Protein AF-0000000068948801 (afdb_homodimer)

Foldseek 3Di:
DPQLDDFDWDDDQWKIWGFQDLVCLVLQLVQCVQVVCCPPQQANQDHSVCSNVVSVVQVVCVVVSFKGKIFMATNVRGTFWIKMFGRQDSVQLETEIDPTDTHPVCPPHLRVLVVCLRVLCCSCVPSVHQKYKYKGFPPPVVVVVVCVQLVWDWPDWAFQPDQGPVRDGTIMTMTMDGNVCSVVSSVSSVCVNPDDD/DPQLDDFDWDDDQWKIWGFQDLVCLVLQLVQCVQVVCCPPQQANRDHSVCSNVVSVVQVVCVVVSFKGKIFMATNVRGTFWIKMFGRQDSVQLETEIDPTDTHPVCPPHLRVLVVCLRVLCCSCVPSVHQKYKYKGFPPPVVVVVVCVQLVWDWPDWAFQPDQGPVRDGTIMTMTMDGNVCSVVSSVSSVCVNPDDD

InterPro domains:
  IPR000182 GNAT domain [PF13302] (15-153)
  IPR016181 Acyl-CoA N-acyltransferase [SSF55729] (6-178)

Secondary structure (DSSP, 8-state):
---SS----EE-SSEEEEE--GGGHHHHHHHHHTTTGGG-TTS-PPPGGGHHHHHHHHHHHHHTTSEEEEEEEETTS-EEEEEEEEEEETTTTEEEEEEEEE-GGGTTSTHHHHHHHHHHHIIIIIS--SEEEEEEETT-HHHHHHHHHTTPEEEEEEEEEEE-TTSPEEEEEEEEEEGGGHHHHHHHHHHHHHS--/---SS----EE-SSEEEEE--GGGHHHHHHHHHTTTGGG-TTS-PPPGGGHHHHHHHHHHHHHTTS-EEEEEEETTS-EEEEEEEEEEETTTTEEEEEEEEE-GGGTTSTHHHHHHHHHHHIIIIIS--SEEEEEEETT-HHHHHHHHHTTPEEEEEEEEEEE-TTSPEEEEEEEEEEGGGHHHHHHHHHHHHHS--

Solvent-accessible surface area (backbone atoms only — not comparable to full-atom values): 20814 Å² total; per-residue (Å²): 129,83,69,77,76,71,88,59,72,48,80,60,84,45,28,34,38,33,57,59,55,79,85,46,36,68,47,39,26,54,15,43,56,40,74,45,55,44,71,42,83,70,56,86,51,62,47,54,92,43,34,59,61,50,49,51,52,46,52,53,35,30,74,70,59,36,27,51,46,26,33,29,20,37,65,88,64,45,51,30,32,36,36,28,42,28,76,42,34,65,92,48,26,33,37,24,50,36,86,62,50,63,15,48,90,54,58,97,47,64,33,60,57,53,48,50,48,51,53,49,45,43,38,44,75,71,54,57,21,42,20,39,34,35,66,44,39,65,82,31,56,68,56,54,51,53,47,42,71,57,62,34,44,78,34,31,42,42,65,47,57,36,63,43,96,88,67,50,65,36,35,34,34,34,29,33,42,41,50,89,49,42,68,60,32,51,53,51,47,52,48,63,69,67,47,87,126,129,82,70,76,77,69,89,58,73,49,80,61,84,46,29,35,38,33,58,57,54,80,85,47,36,67,47,39,25,54,15,42,54,40,74,45,55,45,71,42,82,68,55,84,50,61,47,52,92,44,34,61,60,49,50,50,50,46,51,53,35,31,76,71,60,36,27,51,47,28,34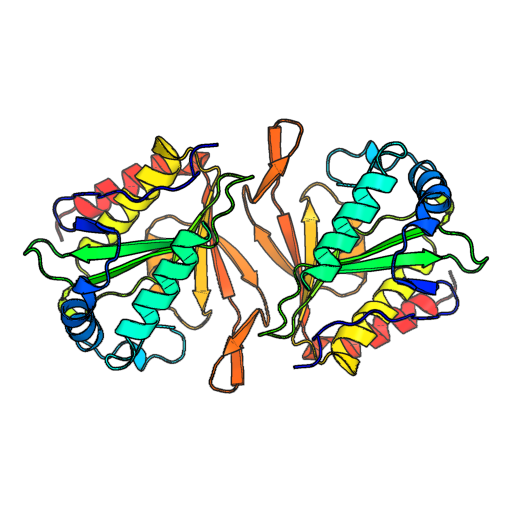,30,21,37,67,87,65,45,53,31,31,36,35,26,42,27,76,43,34,66,91,46,26,33,36,24,50,38,84,60,52,66,14,48,89,54,57,98,47,65,34,60,58,53,49,50,48,52,51,50,45,45,38,45,75,70,56,58,22,42,20,40,34,36,67,44,40,64,83,32,54,68,57,54,51,53,46,42,70,58,62,35,44,77,34,32,43,44,66,49,59,36,65,42,96,87,67,50,65,36,36,34,34,34,30,35,43,42,50,89,49,42,68,62,33,51,52,52,47,51,48,62,68,66,47,85,126

Organism: Cupriavidus necator (strain ATCC 17699 / DSM 428 / KCTC 22496 / NCIMB 10442 / H16 / Stanier 337) (NCBI:txid381666)

Structure (mmCIF, N/CA/C/O backbone):
data_AF-0000000068948801-model_v1
#
loop_
_entity.id
_entity.type
_entity.pdbx_description
1 polymer N-acetyltransferase
#
loop_
_atom_site.group_PDB
_atom_site.id
_atom_site.type_symbol
_atom_site.label_atom_id
_atom_site.label_alt_id
_atom_site.label_comp_id
_atom_site.label_asym_id
_atom_site.label_entity_id
_atom_site.label_seq_id
_atom_site.pdbx_PDB_ins_code
_atom_site.Cartn_x
_atom_site.Cartn_y
_atom_site.Cartn_z
_atom_site.occupancy
_atom_site.B_iso_or_equiv
_atom_site.auth_seq_id
_atom_site.auth_comp_id
_atom_site.auth_asym_id
_atom_site.auth_atom_id
_atom_site.pdbx_PDB_model_num
ATOM 1 N N . MET A 1 1 ? -21.438 10.164 -9.406 1 44.66 1 MET A N 1
ATOM 2 C CA . MET A 1 1 ? -21.031 9.734 -8.07 1 44.66 1 MET A CA 1
ATOM 3 C C . MET A 1 1 ? -20.109 10.758 -7.426 1 44.66 1 MET A C 1
ATOM 5 O O . MET A 1 1 ? -19.141 11.203 -8.039 1 44.66 1 MET A O 1
ATOM 9 N N . THR A 1 2 ? -20.641 11.523 -6.438 1 59.78 2 THR A N 1
ATOM 10 C CA . THR A 1 2 ? -19.906 12.633 -5.836 1 59.78 2 THR A CA 1
ATOM 11 C C . THR A 1 2 ? -18.516 12.195 -5.406 1 59.78 2 THR A C 1
ATOM 13 O O . THR A 1 2 ? -18.312 11.039 -5.027 1 59.78 2 THR A O 1
ATOM 16 N N . ALA A 1 3 ? -17.484 12.891 -5.691 1 85.56 3 ALA A N 1
ATOM 17 C CA . ALA A 1 3 ? -16.094 12.617 -5.371 1 85.56 3 ALA A CA 1
ATOM 18 C C . ALA A 1 3 ? -15.922 12.281 -3.895 1 85.56 3 ALA A C 1
ATOM 20 O O . ALA A 1 3 ? -16.5 12.938 -3.031 1 85.56 3 ALA A O 1
ATOM 21 N N . PHE A 1 4 ? -15.469 11.188 -3.447 1 94.31 4 PHE A N 1
ATOM 22 C CA . PHE A 1 4 ? -15.203 10.719 -2.092 1 94.31 4 PHE A CA 1
ATOM 23 C C . PHE A 1 4 ? -14.547 11.812 -1.257 1 94.31 4 PHE A C 1
ATOM 25 O O . PHE A 1 4 ? -15.031 12.141 -0.171 1 94.31 4 PHE A O 1
ATOM 32 N N . VAL A 1 5 ? -13.523 12.438 -1.762 1 96.94 5 VAL A N 1
ATOM 33 C CA . VAL A 1 5 ? -12.812 13.539 -1.118 1 96.94 5 VAL A CA 1
ATOM 34 C C . VAL A 1 5 ? -12.914 14.797 -1.979 1 96.94 5 VAL A C 1
ATOM 36 O O . VAL A 1 5 ? -12.617 14.758 -3.176 1 96.94 5 VAL A O 1
ATOM 39 N N . LYS A 1 6 ? -13.383 15.945 -1.39 1 96.19 6 LYS A N 1
ATOM 40 C CA . LYS A 1 6 ? -13.523 17.234 -2.064 1 96.19 6 LYS A CA 1
ATOM 41 C C . LYS A 1 6 ? -12.758 18.328 -1.329 1 96.19 6 LYS A C 1
ATOM 43 O O . LYS A 1 6 ? -12.57 18.25 -0.112 1 96.19 6 LYS A O 1
ATOM 48 N N . PRO A 1 7 ? -12.336 19.312 -2.098 1 97.69 7 PRO A N 1
ATOM 49 C CA . PRO A 1 7 ? -11.664 20.438 -1.429 1 97.69 7 PRO A CA 1
ATOM 50 C C . PRO A 1 7 ? -12.492 21.016 -0.279 1 97.69 7 PRO A C 1
ATOM 52 O O . PRO A 1 7 ? -13.711 21.125 -0.39 1 97.69 7 PRO A O 1
ATOM 55 N N . VAL A 1 8 ? -11.867 21.328 0.754 1 98.31 8 VAL A N 1
ATOM 56 C CA . VAL A 1 8 ? -12.508 21.844 1.958 1 98.31 8 VAL A CA 1
ATOM 57 C C . VAL A 1 8 ? -11.523 22.703 2.738 1 98.31 8 VAL A C 1
ATOM 59 O O . VAL A 1 8 ? -10.312 22.484 2.676 1 98.31 8 VAL A O 1
ATOM 62 N N . THR A 1 9 ? -12.023 23.719 3.363 1 98.81 9 THR A N 1
ATOM 63 C CA . THR A 1 9 ? -11.234 24.516 4.293 1 98.81 9 THR A CA 1
ATOM 64 C C . THR A 1 9 ? -11.547 24.141 5.734 1 98.81 9 THR A C 1
ATOM 66 O O . THR A 1 9 ? -12.719 24.031 6.113 1 98.81 9 THR A O 1
ATOM 69 N N . LEU A 1 10 ? -10.555 23.812 6.531 1 98.81 10 LEU A N 1
ATOM 70 C CA . LEU A 1 10 ? -10.672 23.516 7.953 1 98.81 10 LEU A CA 1
ATOM 71 C C . LEU A 1 10 ? -10 24.609 8.797 1 98.81 10 LEU A C 1
ATOM 73 O O . LEU A 1 10 ? -8.828 24.922 8.586 1 98.81 10 LEU A O 1
ATOM 77 N N . VAL A 1 11 ? -10.703 25.188 9.734 1 98.69 11 VAL A N 1
ATOM 78 C CA . VAL A 1 11 ? -10.203 26.328 10.5 1 98.69 11 VAL A CA 1
ATOM 79 C C . VAL A 1 11 ? -10.141 25.953 11.977 1 98.69 11 VAL A C 1
ATOM 81 O O . VAL A 1 11 ? -11.141 25.547 12.562 1 98.69 11 VAL A O 1
ATOM 84 N N . GLY A 1 12 ? -8.961 26.031 12.508 1 98.19 12 GLY A N 1
ATOM 85 C CA . GLY A 1 12 ? -8.758 25.875 13.938 1 98.19 12 GLY A CA 1
ATOM 86 C C . GLY A 1 12 ? -8.227 27.125 14.609 1 98.19 12 GLY A C 1
ATOM 87 O O . GLY A 1 12 ? -8.312 28.219 14.055 1 98.19 12 GLY A O 1
ATOM 88 N N . ARG A 1 13 ? -7.746 27.016 15.867 1 96.88 13 ARG A N 1
ATOM 89 C CA . ARG A 1 13 ? -7.184 28.109 16.641 1 96.88 13 ARG A CA 1
ATOM 90 C C . ARG A 1 13 ? -5.75 28.406 16.203 1 96.88 13 ARG A C 1
ATOM 92 O O . ARG A 1 13 ? -5.352 29.578 16.109 1 96.88 13 ARG A O 1
ATOM 99 N N . HIS A 1 14 ? -4.988 27.359 15.93 1 97.56 14 HIS A N 1
ATOM 100 C CA . HIS A 1 14 ? -3.557 27.484 15.695 1 97.56 14 HIS A CA 1
ATOM 101 C C . HIS A 1 14 ? -3.223 27.297 14.219 1 97.56 14 HIS A C 1
ATOM 103 O O . HIS A 1 14 ? -2.105 27.594 13.789 1 97.56 14 HIS A O 1
ATOM 109 N N . VAL A 1 15 ? -4.242 26.828 13.438 1 98.62 15 VAL A N 1
ATOM 110 C CA . VAL A 1 15 ? -3.92 26.453 12.062 1 98.62 15 VAL A CA 1
ATOM 111 C C . VAL A 1 15 ? -5.168 26.578 11.188 1 98.62 15 VAL A C 1
ATOM 113 O O . VAL A 1 15 ? -6.281 26.328 11.648 1 98.62 15 VAL A O 1
ATOM 116 N N . THR A 1 16 ? -4.98 27 9.992 1 98.88 16 THR A N 1
ATOM 117 C CA . THR A 1 16 ? -5.973 26.891 8.93 1 98.88 16 THR A CA 1
ATOM 118 C C . THR A 1 16 ? -5.453 26.031 7.789 1 98.88 16 THR A C 1
ATOM 120 O O . THR A 1 16 ? -4.328 26.203 7.32 1 98.88 16 THR A O 1
ATOM 123 N N . LEU A 1 17 ? -6.23 25.016 7.422 1 98.88 17 LEU A N 1
ATOM 124 C CA . LEU A 1 17 ? -5.969 24.203 6.246 1 98.88 17 LEU A CA 1
ATOM 125 C C . LEU A 1 17 ? -6.855 24.625 5.078 1 98.88 17 LEU A C 1
ATOM 127 O O . LEU A 1 17 ? -8.086 24.578 5.18 1 98.88 17 LEU A O 1
ATOM 131 N N . GLU A 1 18 ? -6.289 25.062 4.035 1 98.88 18 GLU A N 1
ATOM 132 C CA . GLU A 1 18 ? -7.051 25.422 2.842 1 98.88 18 GLU A CA 1
ATOM 133 C C . GLU A 1 18 ? -6.574 24.625 1.626 1 98.88 18 GLU A C 1
ATOM 135 O O . GLU A 1 18 ? -5.418 24.203 1.567 1 98.88 18 GLU A O 1
ATOM 140 N N . PRO A 1 19 ? -7.457 24.453 0.673 1 98.75 19 PRO A N 1
ATOM 141 C CA . PRO A 1 19 ? -7.02 23.734 -0.525 1 98.75 19 PRO A CA 1
ATOM 142 C C . PRO A 1 19 ? -5.805 24.375 -1.189 1 98.75 19 PRO A C 1
ATOM 144 O O . PRO A 1 19 ? -5.738 25.594 -1.3 1 98.75 19 PRO A O 1
ATOM 147 N N . LEU A 1 20 ? -4.848 23.594 -1.552 1 98.88 20 LEU A N 1
ATOM 148 C CA . LEU A 1 20 ? -3.643 24.078 -2.215 1 98.88 20 LEU A CA 1
ATOM 149 C C . LEU A 1 20 ? -3.984 24.75 -3.539 1 98.88 20 LEU A C 1
ATOM 151 O O . LEU A 1 20 ? -4.832 24.266 -4.289 1 98.88 20 LEU A O 1
ATOM 155 N N . ARG A 1 21 ? -3.352 25.859 -3.787 1 98.69 21 ARG A N 1
ATOM 156 C CA . ARG A 1 21 ? -3.486 26.594 -5.039 1 98.69 21 ARG A CA 1
ATOM 157 C C . ARG A 1 21 ? -2.127 27.062 -5.551 1 98.69 21 ARG A C 1
ATOM 159 O O . ARG A 1 21 ? -1.166 27.156 -4.781 1 98.69 21 ARG A O 1
ATOM 166 N N . ALA A 1 22 ? -2.115 27.359 -6.84 1 98.38 22 ALA A N 1
ATOM 167 C CA . ALA A 1 22 ? -0.877 27.828 -7.453 1 98.38 22 ALA A CA 1
ATOM 168 C C . ALA A 1 22 ? -0.382 29.109 -6.781 1 98.38 22 ALA A C 1
ATOM 170 O O . ALA A 1 22 ? 0.826 29.328 -6.672 1 98.38 22 ALA A O 1
ATOM 171 N N . GLU A 1 23 ? -1.231 29.906 -6.305 1 98.31 23 GLU A N 1
ATOM 172 C CA . GLU A 1 23 ? -0.91 31.219 -5.723 1 98.31 23 GLU A CA 1
ATOM 173 C C . GLU A 1 23 ? -0.162 31.047 -4.398 1 98.31 23 GLU A C 1
ATOM 175 O O . GLU A 1 23 ? 0.409 32.031 -3.885 1 98.31 23 GLU A O 1
ATOM 180 N N . HIS A 1 24 ? -0.168 29.891 -3.846 1 98.75 24 HIS A N 1
ATOM 181 C CA . HIS A 1 24 ? 0.501 29.656 -2.572 1 98.75 24 HIS A CA 1
ATOM 182 C C . HIS A 1 24 ? 2.01 29.516 -2.758 1 98.75 24 HIS A C 1
ATOM 184 O O . HIS A 1 24 ? 2.754 29.438 -1.779 1 98.75 24 HIS A O 1
ATOM 190 N N . ALA A 1 25 ? 2.496 29.547 -3.975 1 98.44 25 ALA A N 1
ATOM 191 C CA . ALA A 1 25 ? 3.859 29.156 -4.316 1 98.44 25 ALA A CA 1
ATOM 192 C C . ALA A 1 25 ? 4.883 30 -3.564 1 98.44 25 ALA A C 1
ATOM 194 O O . ALA A 1 25 ? 5.789 29.469 -2.922 1 98.44 25 ALA A O 1
ATOM 195 N N . GLU A 1 26 ? 4.805 31.281 -3.594 1 98 26 GLU A N 1
ATOM 196 C CA . GLU A 1 26 ? 5.797 32.156 -2.971 1 98 26 GLU A CA 1
ATOM 197 C C . GLU A 1 26 ? 5.852 31.938 -1.461 1 98 26 GLU A C 1
ATOM 199 O O . GLU A 1 26 ? 6.934 31.812 -0.886 1 98 26 GLU A O 1
ATOM 204 N N . GLY A 1 27 ? 4.727 31.938 -0.819 1 98.19 27 GLY A N 1
ATOM 205 C CA . GLY A 1 27 ? 4.672 31.703 0.615 1 98.19 27 GLY A CA 1
ATOM 206 C C . GLY A 1 27 ? 5.234 30.359 1.02 1 98.19 27 GLY A C 1
ATOM 207 O O . GLY A 1 27 ? 5.934 30.25 2.027 1 98.19 27 GLY A O 1
ATOM 208 N N . LEU A 1 28 ? 4.949 29.344 0.254 1 98.25 28 LEU A N 1
ATOM 209 C CA . LEU A 1 28 ? 5.418 28 0.56 1 98.25 28 LEU A CA 1
ATOM 210 C C . LEU A 1 28 ? 6.914 27.875 0.299 1 98.25 28 LEU A C 1
ATOM 212 O O . LEU A 1 28 ? 7.613 27.141 1.003 1 98.25 28 LEU A O 1
ATOM 216 N N . ARG A 1 29 ? 7.41 28.609 -0.71 1 97.12 29 ARG A N 1
ATOM 217 C CA . ARG A 1 29 ? 8.852 28.672 -0.922 1 97.12 29 ARG A CA 1
ATOM 218 C C . ARG A 1 29 ? 9.562 29.219 0.314 1 97.12 29 ARG A C 1
ATOM 220 O O . ARG A 1 29 ? 10.57 28.656 0.752 1 97.12 29 ARG A O 1
ATOM 227 N N . ASN A 1 30 ? 9.039 30.25 0.798 1 96.44 30 ASN A N 1
ATOM 228 C CA . ASN A 1 30 ? 9.602 30.844 2 1 96.44 30 ASN A CA 1
ATOM 229 C C . ASN A 1 30 ? 9.547 29.891 3.188 1 96.44 30 ASN A C 1
ATOM 231 O O . ASN A 1 30 ? 10.508 29.766 3.945 1 96.44 30 ASN A O 1
ATOM 235 N N . ALA A 1 31 ? 8.438 29.25 3.352 1 97 31 ALA A N 1
ATOM 236 C CA . ALA A 1 31 ? 8.258 28.312 4.457 1 97 31 ALA A CA 1
ATOM 237 C C . ALA A 1 31 ? 9.266 27.172 4.375 1 97 31 ALA A C 1
ATOM 239 O O . ALA A 1 31 ? 9.867 26.797 5.383 1 97 31 ALA A O 1
ATOM 240 N N . CYS A 1 32 ? 9.406 26.594 3.174 1 95.06 32 CYS A N 1
ATOM 241 C CA . CYS A 1 32 ? 10.297 25.438 3.012 1 95.06 32 CYS A CA 1
ATOM 242 C C . CYS A 1 32 ? 11.75 25.844 3.236 1 95.06 32 CYS A C 1
ATOM 244 O O . CYS A 1 32 ? 12.562 25.031 3.68 1 95.06 32 CYS A O 1
ATOM 246 N N . ALA A 1 33 ? 12.086 27.109 2.979 1 94.62 33 ALA A N 1
ATOM 247 C CA . ALA A 1 33 ? 13.438 27.625 3.174 1 94.62 33 ALA A CA 1
ATOM 248 C C . ALA A 1 33 ? 13.758 27.781 4.656 1 94.62 33 ALA A C 1
ATOM 250 O O . ALA A 1 33 ? 14.93 27.766 5.051 1 94.62 33 ALA A O 1
ATOM 251 N N . ASP A 1 34 ? 12.773 27.984 5.402 1 95.06 34 ASP A N 1
ATOM 252 C CA . ASP A 1 34 ? 12.922 28.125 6.848 1 95.06 34 ASP A CA 1
ATOM 253 C C . ASP A 1 34 ? 13.273 26.797 7.504 1 95.06 34 ASP A C 1
ATOM 255 O O . ASP A 1 34 ? 12.383 26.031 7.879 1 95.06 34 ASP A O 1
ATOM 259 N N . GLY A 1 35 ? 14.523 26.5 7.656 1 92.75 35 GLY A N 1
ATOM 260 C CA . GLY A 1 35 ? 15 25.25 8.25 1 92.75 35 GLY A CA 1
ATOM 261 C C . GLY A 1 35 ? 15.617 24.312 7.234 1 92.75 35 GLY A C 1
ATOM 262 O O . GLY A 1 35 ? 16.188 23.281 7.602 1 92.75 35 GLY A O 1
ATOM 263 N N . GLU A 1 36 ? 15.438 24.516 5.949 1 93 36 GLU A N 1
ATOM 264 C CA . GLU A 1 36 ? 16.047 23.797 4.836 1 93 36 GLU A CA 1
ATOM 265 C C . GLU A 1 36 ? 15.672 22.312 4.875 1 93 36 GLU A C 1
ATOM 267 O O . GLU A 1 36 ? 16.547 21.453 4.766 1 93 36 GLU A O 1
ATOM 272 N N . LEU A 1 37 ? 14.477 22.094 5.082 1 87.62 37 LEU A N 1
ATOM 273 C CA . LEU A 1 37 ? 13.977 20.734 5.285 1 87.62 37 LEU A CA 1
ATOM 274 C C . LEU A 1 37 ? 14.289 19.859 4.082 1 87.62 37 LEU A C 1
ATOM 276 O O . LEU A 1 37 ? 14.398 18.641 4.211 1 87.62 37 LEU A O 1
ATOM 280 N N . TRP A 1 38 ? 14.438 20.422 2.902 1 90.62 38 TRP A N 1
ATOM 281 C CA . TRP A 1 38 ? 14.641 19.672 1.666 1 90.62 38 TRP A CA 1
ATOM 282 C C . TRP A 1 38 ? 16.016 19 1.657 1 90.62 38 TRP A C 1
ATOM 284 O O . TRP A 1 38 ? 16.281 18.141 0.823 1 90.62 38 TRP A O 1
ATOM 294 N N . LYS A 1 39 ? 16.812 19.391 2.625 1 92.31 39 LYS A N 1
ATOM 295 C CA . LYS A 1 39 ? 18.156 18.828 2.695 1 92.31 39 LYS A CA 1
ATOM 296 C C . LYS A 1 39 ? 18.156 17.484 3.445 1 92.31 39 LYS A C 1
ATOM 298 O O . LYS A 1 39 ? 19.125 16.734 3.389 1 92.31 39 LYS A O 1
ATOM 303 N N . LEU A 1 40 ? 17.062 17.203 4.164 1 90.56 40 LEU A N 1
ATOM 304 C CA . LEU A 1 40 ? 16.953 15.922 4.836 1 90.56 40 LEU A CA 1
ATOM 305 C C . LEU A 1 40 ? 16.703 14.805 3.83 1 90.56 40 LEU A C 1
ATOM 307 O O . LEU A 1 40 ? 15.602 14.703 3.266 1 90.56 40 LEU A O 1
ATOM 311 N N . TRP A 1 41 ? 17.578 13.875 3.652 1 91.38 41 TRP A N 1
ATOM 312 C CA . TRP A 1 41 ? 17.578 12.906 2.557 1 91.38 41 TRP A CA 1
ATOM 313 C C . TRP A 1 41 ? 16.438 11.898 2.719 1 91.38 41 TRP A C 1
ATOM 315 O O . TRP A 1 41 ? 16.016 11.266 1.747 1 91.38 41 TRP A O 1
ATOM 325 N N . TYR A 1 42 ? 15.969 11.719 3.986 1 93.19 42 TYR A N 1
ATOM 326 C CA . TYR A 1 42 ? 14.953 10.703 4.246 1 93.19 42 TYR A CA 1
ATOM 327 C C . TYR A 1 42 ? 13.555 11.297 4.18 1 93.19 42 TYR A C 1
ATOM 329 O O . TYR A 1 42 ? 12.578 10.648 4.562 1 93.19 42 TYR A O 1
ATOM 337 N N . THR A 1 43 ? 13.477 12.578 3.723 1 92 43 THR A N 1
ATOM 338 C CA . THR A 1 43 ? 12.203 13.242 3.469 1 92 43 THR A CA 1
ATOM 339 C C . THR A 1 43 ? 12.047 13.555 1.984 1 92 43 THR A C 1
ATOM 341 O O . THR A 1 43 ? 12.953 13.305 1.189 1 92 43 THR A O 1
ATOM 344 N N . SER A 1 44 ? 10.859 14.008 1.617 1 90.75 44 SER A N 1
ATOM 345 C CA . SER A 1 44 ? 10.594 14.359 0.227 1 90.75 44 SER A CA 1
ATOM 346 C C . SER A 1 44 ? 10.094 15.797 0.108 1 90.75 44 SER A C 1
ATOM 348 O O . SER A 1 44 ? 9.242 16.094 -0.731 1 90.75 44 SER A O 1
ATOM 350 N N . VAL A 1 45 ? 10.594 16.641 0.942 1 93.31 45 VAL A N 1
ATOM 351 C CA . VAL A 1 45 ? 10.234 18.062 0.901 1 93.31 45 VAL A CA 1
ATOM 352 C C . VAL A 1 45 ? 10.844 18.703 -0.338 1 93.31 45 VAL A C 1
ATOM 354 O O . VAL A 1 45 ? 12.039 18.531 -0.618 1 93.31 45 VAL A O 1
ATOM 357 N N . PRO A 1 46 ? 10.086 19.422 -1.101 1 94.06 46 PRO A N 1
ATOM 358 C CA . PRO A 1 46 ? 10.656 20.047 -2.293 1 94.06 46 PRO A CA 1
ATOM 359 C C . PRO A 1 46 ? 11.641 21.172 -1.958 1 94.06 46 PRO A C 1
ATOM 361 O O . PRO A 1 46 ? 11.43 21.906 -0.992 1 94.06 46 PRO A O 1
ATOM 364 N N . ALA A 1 47 ? 12.641 21.297 -2.738 1 95 47 ALA A N 1
ATOM 365 C CA . ALA A 1 47 ? 13.461 22.516 -2.672 1 95 47 ALA A CA 1
ATOM 366 C C . ALA A 1 47 ? 12.656 23.734 -3.076 1 95 47 ALA A C 1
ATOM 368 O O . ALA A 1 47 ? 11.719 23.641 -3.877 1 95 47 ALA A O 1
ATOM 369 N N . PRO A 1 48 ? 13.125 24.922 -2.572 1 96 48 PRO A N 1
ATOM 370 C CA . PRO A 1 48 ? 12.359 26.125 -2.877 1 96 48 PRO A CA 1
ATOM 371 C C . PRO A 1 48 ? 12.18 26.344 -4.379 1 96 48 PRO A C 1
ATOM 373 O O . PRO A 1 48 ? 11.086 26.719 -4.824 1 96 48 PRO A O 1
ATOM 376 N N . GLU A 1 49 ? 13.148 26.047 -5.184 1 95.88 49 GLU A N 1
ATOM 377 C CA . GLU A 1 49 ? 13.102 26.312 -6.621 1 95.88 49 GLU A CA 1
ATOM 378 C C . GLU A 1 49 ? 12.164 25.344 -7.328 1 95.88 49 GLU A C 1
ATOM 380 O O . GLU A 1 49 ? 11.789 25.562 -8.477 1 95.88 49 GLU A O 1
ATOM 385 N N . ARG A 1 50 ? 11.703 24.297 -6.691 1 96.69 50 ARG A N 1
ATOM 386 C CA . ARG A 1 50 ? 10.852 23.281 -7.297 1 96.69 50 ARG A CA 1
ATOM 387 C C . ARG A 1 50 ? 9.422 23.391 -6.766 1 96.69 50 ARG A C 1
ATOM 389 O O . ARG A 1 50 ? 8.586 22.531 -7.059 1 96.69 50 ARG A O 1
ATOM 396 N N . MET A 1 51 ? 9.133 24.375 -6.039 1 97.94 51 MET A N 1
ATOM 397 C CA . MET A 1 51 ? 7.855 24.469 -5.34 1 97.94 51 MET A CA 1
ATOM 398 C C . MET A 1 51 ? 6.699 24.547 -6.328 1 97.94 51 MET A C 1
ATOM 400 O O . MET A 1 51 ? 5.684 23.875 -6.16 1 97.94 51 MET A O 1
ATOM 404 N N . GLU A 1 52 ? 6.836 25.328 -7.398 1 98.06 52 GLU A N 1
ATOM 405 C CA . GLU A 1 52 ? 5.766 25.469 -8.383 1 98.06 52 GLU A CA 1
ATOM 406 C C . GLU A 1 52 ? 5.465 24.125 -9.055 1 98.06 52 GLU A C 1
ATOM 408 O O . GLU A 1 52 ? 4.301 23.766 -9.242 1 98.06 52 GLU A O 1
ATOM 413 N N . ALA A 1 53 ? 6.496 23.453 -9.398 1 98.12 53 ALA A N 1
ATOM 414 C CA . ALA A 1 53 ? 6.336 22.141 -10.016 1 98.12 53 ALA A CA 1
ATOM 415 C C . ALA A 1 53 ? 5.664 21.156 -9.062 1 98.12 53 ALA A C 1
ATOM 417 O O . ALA A 1 53 ? 4.832 20.359 -9.477 1 98.12 53 ALA A O 1
ATOM 418 N N . GLU A 1 54 ? 6.035 21.234 -7.844 1 98.19 54 GLU A N 1
ATOM 419 C CA . GLU A 1 54 ? 5.445 20.359 -6.832 1 98.19 54 GLU A CA 1
ATOM 420 C C . GLU A 1 54 ? 3.961 20.641 -6.648 1 98.19 54 GLU A C 1
ATOM 422 O O . GLU A 1 54 ? 3.15 19.719 -6.559 1 98.19 54 GLU A O 1
ATOM 427 N N . ILE A 1 55 ? 3.619 21.891 -6.605 1 98.75 55 ILE A N 1
ATOM 428 C CA . ILE A 1 55 ? 2.217 22.281 -6.48 1 98.75 55 ILE A CA 1
ATOM 429 C C . ILE A 1 55 ? 1.431 21.75 -7.684 1 98.75 55 ILE A C 1
ATOM 431 O O . ILE A 1 55 ? 0.357 21.172 -7.52 1 98.75 55 ILE A O 1
ATOM 435 N N . ALA A 1 56 ? 1.976 21.953 -8.828 1 98.69 56 ALA A N 1
ATOM 436 C CA . ALA A 1 56 ? 1.318 21.469 -10.039 1 98.69 56 ALA A CA 1
ATOM 437 C C . ALA A 1 56 ? 1.115 19.953 -10 1 98.69 56 ALA A C 1
ATOM 439 O O . ALA A 1 56 ? 0.06 19.453 -10.391 1 98.69 56 ALA A O 1
ATOM 440 N N . ARG A 1 57 ? 2.107 19.281 -9.562 1 98.25 57 ARG A N 1
ATOM 441 C CA . ARG A 1 57 ? 2.029 17.828 -9.453 1 98.25 57 ARG A CA 1
ATOM 442 C C . ARG A 1 57 ? 0.906 17.406 -8.508 1 98.25 57 ARG A C 1
ATOM 444 O O . ARG A 1 57 ? 0.109 16.531 -8.836 1 98.25 57 ARG A O 1
ATOM 451 N N . ARG A 1 58 ? 0.838 17.984 -7.348 1 98.56 58 ARG A N 1
ATOM 452 C CA . ARG A 1 58 ? -0.186 17.656 -6.359 1 98.56 58 ARG A CA 1
ATOM 453 C C . ARG A 1 58 ? -1.579 17.984 -6.887 1 98.56 58 ARG A C 1
ATOM 455 O O . ARG A 1 58 ? -2.523 17.219 -6.664 1 98.56 58 ARG A O 1
ATOM 462 N N . LEU A 1 59 ? -1.71 19.078 -7.586 1 98.69 59 LEU A N 1
ATOM 463 C CA . LEU A 1 59 ? -3 19.469 -8.141 1 98.69 59 LEU A CA 1
ATOM 464 C C . LEU A 1 59 ? -3.439 18.5 -9.227 1 98.69 59 LEU A C 1
ATOM 466 O O . LEU A 1 59 ? -4.633 18.219 -9.383 1 98.69 59 LEU A O 1
ATOM 470 N N . ALA A 1 60 ? -2.498 18.031 -10.023 1 98.38 60 ALA A N 1
ATOM 471 C CA . ALA A 1 60 ? -2.812 17 -11.008 1 98.38 60 ALA A CA 1
ATOM 472 C C . ALA A 1 60 ? -3.328 15.727 -10.336 1 98.38 60 ALA A C 1
ATOM 474 O O . ALA A 1 60 ? -4.273 15.102 -10.82 1 98.38 60 ALA A O 1
ATOM 475 N N . LEU A 1 61 ? -2.727 15.336 -9.242 1 97.81 61 LEU A N 1
ATOM 476 C CA . LEU A 1 61 ? -3.164 14.172 -8.484 1 97.81 61 LEU A CA 1
ATOM 477 C C . LEU A 1 61 ? -4.547 14.398 -7.879 1 97.81 61 LEU A C 1
ATOM 479 O O . LEU A 1 61 ? -5.34 13.461 -7.758 1 97.81 61 LEU A O 1
ATOM 483 N N . GLN A 1 62 ? -4.777 15.602 -7.484 1 97.94 62 GLN A N 1
ATOM 484 C CA . GLN A 1 62 ? -6.113 15.953 -7.008 1 97.94 62 GLN A CA 1
ATOM 485 C C . GLN A 1 62 ? -7.156 15.75 -8.102 1 97.94 62 GLN A C 1
ATOM 487 O O . GLN A 1 62 ? -8.234 15.203 -7.848 1 97.94 62 GLN A O 1
ATOM 492 N N . GLU A 1 63 ? -6.84 16.203 -9.289 1 97 63 GLU A N 1
ATOM 493 C CA . GLU A 1 63 ? -7.742 16.031 -10.43 1 97 63 GLU A CA 1
ATOM 494 C C . GLU A 1 63 ? -8.023 14.562 -10.703 1 97 63 GLU A C 1
ATOM 496 O O . GLU A 1 63 ? -9.133 14.203 -11.109 1 97 63 GLU A O 1
ATOM 501 N N . GLN A 1 64 ? -7.059 13.766 -10.438 1 95.5 64 GLN A N 1
ATOM 502 C CA . GLN A 1 64 ? -7.188 12.328 -10.641 1 95.5 64 GLN A CA 1
ATOM 503 C C . GLN A 1 64 ? -7.941 11.68 -9.484 1 95.5 64 GLN A C 1
ATOM 505 O O . GLN A 1 64 ? -8.273 10.492 -9.539 1 95.5 64 GLN A O 1
ATOM 510 N N . GLY A 1 65 ? -8.148 12.406 -8.398 1 96.38 65 GLY A N 1
ATOM 511 C CA . GLY A 1 65 ? -8.906 11.914 -7.258 1 96.38 65 GLY A CA 1
ATOM 512 C C . GLY A 1 65 ? -8.062 11.133 -6.27 1 96.38 65 GLY A C 1
ATOM 513 O O . GLY A 1 65 ? -8.594 10.516 -5.344 1 96.38 65 GLY A O 1
ATOM 514 N N . SER A 1 66 ? -6.77 11.164 -6.41 1 97.25 66 SER A N 1
ATOM 515 C CA . SER A 1 66 ? -5.898 10.336 -5.582 1 97.25 66 SER A CA 1
ATOM 516 C C . SER A 1 66 ? -5.277 11.148 -4.453 1 97.25 66 SER A C 1
ATOM 518 O O . SER A 1 66 ? -4.645 10.594 -3.553 1 97.25 66 SER A O 1
ATOM 520 N N . MET A 1 67 ? -5.473 12.523 -4.492 1 98.44 67 MET A N 1
ATOM 521 C CA . MET A 1 67 ? -4.883 13.398 -3.484 1 98.44 67 MET A CA 1
ATOM 522 C C . MET A 1 67 ? -5.773 14.609 -3.219 1 98.44 67 MET A C 1
ATOM 524 O O . MET A 1 67 ? -6.48 15.07 -4.113 1 98.44 67 MET A O 1
ATOM 528 N N . LEU A 1 68 ? -5.82 15.07 -2.066 1 98.69 68 LEU A N 1
ATOM 529 C CA . LEU A 1 68 ? -6.312 16.391 -1.681 1 98.69 68 LEU A CA 1
ATOM 530 C C . LEU A 1 68 ? -5.254 17.156 -0.894 1 98.69 68 LEU A C 1
ATOM 532 O O . LEU A 1 68 ? -5.102 16.953 0.312 1 98.69 68 LEU A O 1
ATOM 536 N N . PRO A 1 69 ? -4.504 17.984 -1.565 1 98.88 69 PRO A N 1
ATOM 537 C CA . PRO A 1 69 ? -3.426 18.719 -0.899 1 98.88 69 PRO A CA 1
ATOM 538 C C . PRO A 1 69 ? -3.914 20 -0.225 1 98.88 69 PRO A C 1
ATOM 540 O O . PRO A 1 69 ? -4.793 20.688 -0.757 1 98.88 69 PRO A O 1
ATOM 543 N N . PHE A 1 70 ? -3.354 20.297 0.906 1 98.94 70 PHE A N 1
ATOM 544 C CA . PHE A 1 70 ? -3.686 21.484 1.687 1 98.94 70 PHE A CA 1
ATOM 545 C C . PHE A 1 70 ? -2.469 22.391 1.839 1 98.94 70 PHE A C 1
ATOM 547 O O . PHE A 1 70 ? -1.354 21.906 2.055 1 98.94 70 PHE A O 1
ATOM 554 N N . ALA A 1 71 ? -2.686 23.656 1.704 1 98.94 71 ALA A N 1
ATOM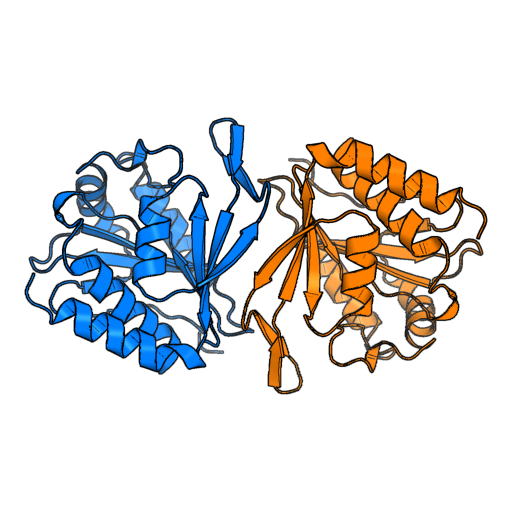 555 C CA . ALA A 1 71 ? -1.776 24.641 2.27 1 98.94 71 ALA A CA 1
ATOM 556 C C . ALA A 1 71 ? -2.084 24.891 3.744 1 98.94 71 ALA A C 1
ATOM 558 O O . ALA A 1 71 ? -3.25 24.984 4.137 1 98.94 71 ALA A O 1
ATOM 559 N N . VAL A 1 72 ? -1.073 25.016 4.5 1 98.94 72 VAL A N 1
ATOM 560 C CA . VAL A 1 72 ? -1.216 25.172 5.945 1 98.94 72 VAL A CA 1
ATOM 561 C C . VAL A 1 72 ? -0.845 26.594 6.344 1 98.94 72 VAL A C 1
ATOM 563 O O . VAL A 1 72 ? 0.26 27.062 6.055 1 98.94 72 VAL A O 1
ATOM 566 N N . ARG A 1 73 ? -1.711 27.312 6.961 1 98.81 73 ARG A N 1
ATOM 567 C CA . ARG A 1 73 ? -1.438 28.625 7.512 1 98.81 73 ARG A CA 1
ATOM 568 C C . ARG A 1 73 ? -1.382 28.594 9.031 1 98.81 73 ARG A C 1
ATOM 570 O O . ARG A 1 73 ? -2.191 27.922 9.672 1 98.81 73 ARG A O 1
ATOM 577 N N . ASP A 1 74 ? -0.424 29.344 9.57 1 98.44 74 ASP A N 1
ATOM 578 C CA . ASP A 1 74 ? -0.344 29.422 11.023 1 98.44 74 ASP A CA 1
ATOM 579 C C . ASP A 1 74 ? -1.362 30.422 11.578 1 98.44 74 ASP A C 1
ATOM 581 O O . ASP A 1 74 ? -2.199 30.938 10.836 1 98.44 74 ASP A O 1
ATOM 585 N N . ALA A 1 75 ? -1.351 30.609 12.898 1 96.69 75 ALA A N 1
ATOM 586 C CA . ALA A 1 75 ? -2.352 31.438 13.586 1 96.69 75 ALA A CA 1
ATOM 587 C C . ALA A 1 75 ? -2.314 32.875 13.086 1 96.69 75 ALA A C 1
ATOM 589 O O . ALA A 1 75 ? -3.328 33.562 13.117 1 96.69 75 ALA A O 1
ATOM 590 N N . ALA A 1 76 ? -1.166 33.344 12.586 1 97.12 76 ALA A N 1
ATOM 591 C CA . ALA A 1 76 ? -1.013 34.688 12.078 1 97.12 76 ALA A CA 1
ATOM 592 C C . ALA A 1 76 ? -1.458 34.781 10.625 1 97.12 76 ALA A C 1
ATOM 594 O O . ALA A 1 76 ? -1.463 35.875 10.039 1 97.12 76 ALA A O 1
ATOM 595 N N . GLY A 1 77 ? -1.809 33.656 10 1 97.81 77 GLY A N 1
ATOM 596 C CA . GLY A 1 77 ? -2.287 33.656 8.625 1 97.81 77 GLY A CA 1
ATOM 597 C C . GLY A 1 77 ? -1.178 33.438 7.613 1 97.81 77 GLY A C 1
ATOM 598 O O . GLY A 1 77 ? -1.425 33.438 6.402 1 97.81 77 GLY A O 1
ATOM 599 N N . GLU A 1 78 ? -0.017 33.219 8.094 1 98.12 78 GLU A N 1
ATOM 600 C CA . GLU A 1 78 ? 1.129 33.031 7.211 1 98.12 78 GLU A CA 1
ATOM 601 C C . GLU A 1 78 ? 1.246 31.562 6.777 1 98.12 78 GLU A C 1
ATOM 603 O O . GLU A 1 78 ? 1.033 30.656 7.582 1 98.12 78 GLU A O 1
ATOM 608 N N . LEU A 1 79 ? 1.607 31.406 5.508 1 98.69 79 LEU A N 1
ATOM 609 C CA . LEU A 1 79 ? 1.832 30.047 5.035 1 98.69 79 LEU A CA 1
ATOM 610 C C . LEU A 1 79 ? 2.986 29.391 5.785 1 98.69 79 LEU A C 1
ATOM 612 O O . LEU A 1 79 ? 4.078 29.953 5.875 1 98.69 79 LEU A O 1
ATOM 616 N N . ALA A 1 80 ? 2.744 28.172 6.289 1 98.56 80 ALA A N 1
ATOM 617 C CA . ALA A 1 80 ? 3.703 27.531 7.188 1 98.56 80 ALA A CA 1
ATOM 618 C C . ALA A 1 80 ? 4.102 26.141 6.68 1 98.56 80 ALA A C 1
ATOM 620 O O . ALA A 1 80 ? 4.988 25.5 7.246 1 98.56 80 ALA A O 1
ATOM 621 N N . GLY A 1 81 ? 3.436 25.609 5.668 1 98.38 81 GLY A N 1
ATOM 622 C CA . GLY A 1 81 ? 3.758 24.281 5.152 1 98.38 81 GLY A CA 1
ATOM 623 C C . GLY A 1 81 ? 2.633 23.672 4.344 1 98.38 81 GLY A C 1
ATOM 624 O O . GLY A 1 81 ? 1.753 24.375 3.852 1 98.38 81 GLY A O 1
ATOM 625 N N . MET A 1 82 ? 2.699 22.359 4.148 1 98.69 82 MET A N 1
ATOM 626 C CA . MET A 1 82 ? 1.696 21.609 3.404 1 98.69 82 MET A CA 1
ATOM 627 C C . MET A 1 82 ? 1.391 20.281 4.098 1 98.69 82 MET A C 1
ATOM 629 O O . MET A 1 82 ? 2.211 19.766 4.863 1 98.69 82 MET A O 1
ATOM 633 N N . THR A 1 83 ? 0.244 19.781 3.852 1 98.75 83 THR A N 1
ATOM 634 C CA . THR A 1 83 ? -0.174 18.422 4.18 1 98.75 83 THR A CA 1
ATOM 635 C C . THR A 1 83 ? -1.181 17.906 3.154 1 98.75 83 THR A C 1
ATOM 637 O O . THR A 1 83 ? -1.58 18.641 2.244 1 98.75 83 THR A O 1
ATOM 640 N N . THR A 1 84 ? -1.475 16.562 3.258 1 98.75 84 THR A N 1
ATOM 641 C CA . THR A 1 84 ? -2.307 16.016 2.193 1 98.75 84 THR A CA 1
ATOM 642 C C . THR A 1 84 ? -3.092 14.812 2.689 1 98.75 84 THR A C 1
ATOM 644 O O . THR A 1 84 ? -2.637 14.094 3.582 1 98.75 84 THR A O 1
ATOM 647 N N . TYR A 1 85 ? -4.312 14.68 2.232 1 98.88 85 TYR A N 1
ATOM 648 C CA . TYR A 1 85 ? -4.801 13.32 1.997 1 98.88 85 TYR A CA 1
ATOM 649 C C . TYR A 1 85 ? -4.203 12.742 0.72 1 98.88 85 TYR A C 1
ATOM 651 O O . TYR A 1 85 ? -4.262 13.367 -0.34 1 98.88 85 TYR A O 1
ATOM 659 N N . MET A 1 86 ? -3.662 11.57 0.789 1 98.62 86 MET A N 1
ATOM 660 C CA . MET A 1 86 ? -3.049 10.961 -0.391 1 98.62 86 MET A CA 1
ATOM 661 C C . MET A 1 86 ? -3.293 9.461 -0.419 1 98.62 86 MET A C 1
ATOM 663 O O . MET A 1 86 ? -3.822 8.891 0.54 1 98.62 86 MET A O 1
ATOM 667 N N . ASN A 1 87 ? -2.971 8.883 -1.607 1 97.81 87 ASN A N 1
ATOM 668 C CA . ASN A 1 87 ? -3.293 7.473 -1.795 1 97.81 87 ASN A CA 1
ATOM 669 C C . ASN A 1 87 ? -4.738 7.172 -1.407 1 97.81 87 ASN A C 1
ATOM 671 O O . ASN A 1 87 ? -5 6.234 -0.648 1 97.81 87 ASN A O 1
ATOM 675 N N . ILE A 1 88 ? -5.617 8 -1.911 1 98.31 88 ILE A N 1
ATOM 676 C CA . ILE A 1 88 ? -7.031 7.938 -1.559 1 98.31 88 ILE A CA 1
ATOM 677 C C . ILE A 1 88 ? -7.652 6.672 -2.145 1 98.31 88 ILE A C 1
ATOM 679 O O . ILE A 1 88 ? -7.523 6.406 -3.344 1 98.31 88 ILE A O 1
ATOM 683 N N . ASP A 1 89 ? -8.219 5.848 -1.344 1 97.62 89 ASP A N 1
ATOM 684 C CA . ASP A 1 89 ? -8.969 4.652 -1.723 1 97.62 89 ASP A CA 1
ATOM 685 C C . ASP A 1 89 ? -10.461 4.848 -1.486 1 97.62 89 ASP A C 1
ATOM 687 O O . ASP A 1 89 ? -10.984 4.48 -0.43 1 97.62 89 ASP A O 1
ATOM 691 N N . ALA A 1 90 ? -11.07 5.402 -2.49 1 97.25 90 ALA A N 1
ATOM 692 C CA . ALA A 1 90 ? -12.484 5.762 -2.369 1 97.25 90 ALA A CA 1
ATOM 693 C C . ALA A 1 90 ? -13.352 4.523 -2.156 1 97.25 90 ALA A C 1
ATOM 695 O O . ALA A 1 90 ? -14.312 4.555 -1.392 1 97.25 90 ALA A O 1
ATOM 696 N N . THR A 1 91 ? -12.992 3.426 -2.795 1 95.31 91 THR A N 1
ATOM 697 C CA . THR A 1 91 ? -13.758 2.189 -2.721 1 95.31 91 THR A CA 1
ATOM 698 C C . THR A 1 91 ? -13.82 1.678 -1.284 1 95.31 91 THR A C 1
ATOM 700 O O . THR A 1 91 ? -14.891 1.273 -0.811 1 95.31 91 THR A O 1
ATOM 703 N N . ASN A 1 92 ? -12.75 1.77 -0.564 1 97.25 92 ASN A N 1
ATOM 704 C CA . ASN A 1 92 ? -12.672 1.242 0.794 1 97.25 92 ASN A CA 1
ATOM 705 C C . ASN A 1 92 ? -12.766 2.357 1.833 1 97.25 92 ASN A C 1
ATOM 707 O O . ASN A 1 92 ? -12.633 2.105 3.033 1 97.25 92 ASN A O 1
ATOM 711 N N . ARG A 1 93 ? -12.867 3.639 1.322 1 97.44 93 ARG A N 1
ATOM 712 C CA . ARG A 1 93 ? -12.969 4.816 2.176 1 97.44 93 ARG A CA 1
ATOM 713 C C . ARG A 1 93 ? -11.805 4.891 3.156 1 97.44 93 ARG A C 1
ATOM 715 O O . ARG A 1 93 ? -12.008 4.93 4.371 1 97.44 93 ARG A O 1
ATOM 722 N N . ARG A 1 94 ? -10.656 4.934 2.639 1 98.19 94 ARG A N 1
ATOM 723 C CA . ARG A 1 94 ? -9.406 5.098 3.373 1 98.19 94 ARG A CA 1
ATOM 724 C C . ARG A 1 94 ? -8.578 6.234 2.789 1 98.19 94 ARG A C 1
ATOM 726 O O . ARG A 1 94 ? -8.633 6.5 1.587 1 98.19 94 ARG A O 1
ATOM 733 N N . VAL A 1 95 ? -7.832 6.855 3.611 1 98.75 95 VAL A N 1
ATOM 734 C CA . VAL A 1 95 ? -6.879 7.859 3.15 1 98.75 95 VAL A CA 1
ATOM 735 C C . VAL A 1 95 ? -5.562 7.707 3.91 1 98.75 95 VAL A C 1
ATOM 737 O O . VAL A 1 95 ? -5.516 7.062 4.961 1 98.75 95 VAL A O 1
ATOM 740 N N . GLU A 1 96 ? -4.582 8.172 3.35 1 98.88 96 GLU A N 1
ATOM 741 C CA . GLU A 1 96 ? -3.299 8.406 4.004 1 98.88 96 GLU A CA 1
ATOM 742 C C . GLU A 1 96 ? -3.07 9.891 4.254 1 98.88 96 GLU A C 1
ATOM 744 O O . GLU A 1 96 ? -3.354 10.727 3.391 1 98.88 96 GLU A O 1
ATOM 749 N N . ILE A 1 97 ? -2.742 10.234 5.398 1 98.94 97 ILE A N 1
ATOM 750 C CA . ILE A 1 97 ? -2.246 11.578 5.656 1 98.94 97 ILE A CA 1
ATOM 751 C C . ILE A 1 97 ? -0.72 11.586 5.594 1 98.94 97 ILE A C 1
ATOM 753 O O . ILE A 1 97 ? -0.059 10.836 6.312 1 98.94 97 ILE A O 1
ATOM 757 N N . GLY A 1 98 ? -0.167 12.367 4.727 1 98.44 98 GLY A N 1
ATOM 758 C CA . GLY A 1 98 ? 1.276 12.391 4.555 1 98.44 98 GLY A CA 1
ATOM 759 C C . GLY A 1 98 ? 1.759 13.547 3.701 1 98.44 98 GLY A C 1
ATOM 760 O O . GLY A 1 98 ? 1.041 14.531 3.521 1 98.44 98 GLY A O 1
ATOM 761 N N . SER A 1 99 ? 3.074 13.469 3.338 1 97.62 99 SER A N 1
ATOM 762 C CA . SER A 1 99 ? 3.729 14.547 2.613 1 97.62 99 SER A CA 1
ATOM 763 C C . SER A 1 99 ? 3.578 15.875 3.352 1 97.62 99 SER A C 1
ATOM 765 O O . SER A 1 99 ? 3.295 16.906 2.734 1 97.62 99 SER A O 1
ATOM 767 N N . THR A 1 100 ? 3.66 15.742 4.633 1 98.19 100 THR A N 1
ATOM 768 C CA . THR A 1 100 ? 3.504 16.891 5.523 1 98.19 100 THR A CA 1
ATOM 769 C C . THR A 1 100 ? 4.863 17.484 5.867 1 98.19 100 THR A C 1
ATOM 771 O O . THR A 1 100 ? 5.793 16.766 6.234 1 98.19 100 THR A O 1
ATOM 774 N N . TRP A 1 101 ? 5.008 18.719 5.723 1 97.44 101 TRP A N 1
ATOM 775 C CA . TRP A 1 101 ? 6.176 19.438 6.211 1 97.44 101 TRP A CA 1
ATOM 776 C C . TRP A 1 101 ? 5.801 20.844 6.656 1 97.44 101 TRP A C 1
ATOM 778 O O . TRP A 1 101 ? 4.852 21.438 6.137 1 97.44 101 TRP A O 1
ATOM 788 N N . TYR A 1 102 ? 6.5 21.359 7.609 1 97.5 102 TYR A N 1
ATOM 789 C CA . TYR A 1 102 ? 6.266 22.688 8.172 1 97.5 102 TYR A CA 1
ATOM 790 C C . TYR A 1 102 ? 7.562 23.484 8.25 1 97.5 102 TYR A C 1
ATOM 792 O O . TYR A 1 102 ? 8.625 22.922 8.516 1 97.5 102 TYR A O 1
ATOM 800 N N . ALA A 1 103 ? 7.383 24.781 8.156 1 97.19 103 ALA A N 1
ATOM 801 C CA . ALA A 1 103 ? 8.492 25.688 8.469 1 97.19 103 ALA A CA 1
ATOM 802 C C . ALA A 1 103 ? 9.016 25.438 9.883 1 97.19 103 ALA A C 1
ATOM 804 O O . ALA A 1 103 ? 8.242 25.109 10.789 1 97.19 103 ALA A O 1
ATOM 805 N N . ARG A 1 104 ? 10.273 25.656 10.055 1 96.25 104 ARG A N 1
ATOM 806 C CA . ARG A 1 104 ? 10.914 25.422 11.344 1 96.25 104 ARG A CA 1
ATOM 807 C C . ARG A 1 104 ? 10.25 26.234 12.445 1 96.25 104 ARG A C 1
ATOM 809 O O . ARG A 1 104 ? 10.094 25.766 13.57 1 96.25 104 ARG A O 1
ATOM 816 N N . ARG A 1 105 ? 9.812 27.406 12.164 1 95.94 105 ARG A N 1
ATOM 817 C CA . ARG A 1 105 ? 9.289 28.344 13.148 1 95.94 105 ARG A CA 1
ATOM 818 C C . ARG A 1 105 ? 8.031 27.797 13.82 1 95.94 105 ARG A C 1
ATOM 820 O O . ARG A 1 105 ? 7.672 28.234 14.914 1 95.94 105 ARG A O 1
ATOM 827 N N . VAL A 1 106 ? 7.363 26.875 13.164 1 97.31 106 VAL A N 1
ATOM 828 C CA . VAL A 1 106 ? 6.109 26.406 13.734 1 97.31 106 VAL A CA 1
ATOM 829 C C . VAL A 1 106 ? 6.277 24.969 14.234 1 97.31 106 VAL A C 1
ATOM 831 O O . VAL A 1 106 ? 5.301 24.328 14.625 1 97.31 106 VAL A O 1
ATOM 834 N N . GLN A 1 107 ? 7.477 24.438 14.133 1 94 107 GLN A N 1
ATOM 835 C CA . GLN A 1 107 ? 7.73 23.109 14.688 1 94 107 GLN A CA 1
ATOM 836 C C . GLN A 1 107 ? 7.758 23.156 16.219 1 94 107 GLN A C 1
ATOM 838 O O . GLN A 1 107 ? 8.203 24.141 16.812 1 94 107 GLN A O 1
ATOM 843 N N . ARG A 1 108 ? 7.27 22.141 16.859 1 92.44 108 ARG A N 1
ATOM 844 C CA . ARG A 1 108 ? 7.16 22.031 18.312 1 92.44 108 ARG A CA 1
ATOM 845 C C . ARG A 1 108 ? 6.184 23.062 18.875 1 92.44 108 ARG A C 1
ATOM 847 O O . ARG A 1 108 ? 6.402 23.609 19.953 1 92.44 108 ARG A O 1
ATOM 854 N N . THR A 1 109 ? 5.23 23.438 18.016 1 95.19 109 THR A N 1
ATOM 855 C CA . THR A 1 109 ? 4.055 24.219 18.391 1 95.19 109 THR A CA 1
ATOM 856 C C . THR A 1 109 ? 2.795 23.359 18.312 1 95.19 109 THR A C 1
ATOM 858 O O . THR A 1 109 ? 2.848 22.219 17.859 1 95.19 109 THR A O 1
ATOM 861 N N . PRO A 1 110 ? 1.644 23.875 18.734 1 96.81 110 PRO A N 1
ATOM 862 C CA . PRO A 1 110 ? 0.404 23.094 18.656 1 96.81 110 PRO A CA 1
ATOM 863 C C . PRO A 1 110 ? -0.097 22.922 17.219 1 96.81 110 PRO A C 1
ATOM 865 O O . PRO A 1 110 ? -1.102 22.25 16.984 1 96.81 110 PRO A O 1
ATOM 868 N N . LEU A 1 111 ? 0.528 23.531 16.266 1 97.94 111 LEU A N 1
ATOM 869 C CA . LEU A 1 111 ? 0.04 23.578 14.891 1 97.94 111 LEU A CA 1
ATOM 870 C C . LEU A 1 111 ? -0.186 22.172 14.344 1 97.94 111 LEU A C 1
ATOM 872 O O . LEU A 1 111 ? -1.274 21.859 13.852 1 97.94 111 LEU A O 1
ATOM 876 N N . ASN A 1 112 ? 0.801 21.312 14.469 1 98.06 112 ASN A N 1
ATOM 877 C CA . ASN A 1 112 ? 0.657 19.984 13.891 1 98.06 112 ASN A CA 1
ATOM 878 C C . ASN A 1 112 ? -0.435 19.188 14.594 1 98.06 112 ASN A C 1
ATOM 880 O O . ASN A 1 112 ? -1.189 18.453 13.953 1 98.06 112 ASN A O 1
ATOM 884 N N . THR A 1 113 ? -0.466 19.266 15.883 1 98.25 113 THR A N 1
ATOM 885 C CA . THR A 1 113 ? -1.481 18.562 16.641 1 98.25 113 THR A CA 1
ATOM 886 C C . THR A 1 113 ? -2.883 18.953 16.188 1 98.25 113 THR A C 1
ATOM 888 O O . THR A 1 113 ? -3.732 18.109 15.945 1 98.25 113 THR A O 1
ATOM 891 N N . GLU A 1 114 ? -3.111 20.234 16.062 1 98.69 114 GLU A N 1
ATOM 892 C CA . GLU A 1 114 ? -4.43 20.688 15.648 1 98.69 114 GLU A CA 1
ATOM 893 C C . GLU A 1 114 ? -4.699 20.344 14.188 1 98.69 114 GLU A C 1
ATOM 895 O O . GLU A 1 114 ? -5.832 20.016 13.82 1 98.69 114 GLU A O 1
ATOM 900 N N . CYS A 1 115 ? -3.658 20.453 13.344 1 98.69 115 CYS A N 1
ATOM 901 C CA . CYS A 1 115 ? -3.76 20.016 11.953 1 98.69 115 CYS A CA 1
ATOM 902 C C . CYS A 1 115 ? -4.262 18.578 11.867 1 98.69 115 CYS A C 1
ATOM 904 O O . CYS A 1 115 ? -5.234 18.297 11.164 1 98.69 115 CYS A O 1
ATOM 906 N N . LYS A 1 116 ? -3.645 17.688 12.625 1 98.88 116 LYS A N 1
ATOM 907 C CA . LYS A 1 116 ? -3.988 16.266 12.578 1 98.88 116 LYS A CA 1
ATOM 908 C C . LYS A 1 116 ? -5.352 16.016 13.211 1 98.88 116 LYS A C 1
ATOM 910 O O . LYS A 1 116 ? -6.098 15.133 12.766 1 98.88 116 LYS A O 1
ATOM 915 N N . LEU A 1 117 ? -5.676 16.766 14.242 1 98.88 117 LEU A N 1
ATOM 916 C CA . LEU A 1 117 ? -7.012 16.656 14.812 1 98.88 117 LEU A CA 1
ATOM 917 C C . LEU A 1 117 ? -8.078 16.969 13.766 1 98.88 117 LEU A C 1
ATOM 919 O O . LEU A 1 117 ? -9.039 16.203 13.617 1 98.88 117 LEU A O 1
ATOM 923 N N . MET A 1 118 ? -7.91 18 13.047 1 98.94 118 MET A N 1
ATOM 924 C CA . MET A 1 118 ? -8.891 18.422 12.047 1 98.94 118 MET A CA 1
ATOM 925 C C . MET A 1 118 ? -8.945 17.453 10.883 1 98.94 118 MET A C 1
ATOM 927 O O . MET A 1 118 ? -10.031 17.078 10.43 1 98.94 118 MET A O 1
ATOM 931 N N . LEU A 1 119 ? -7.793 17.016 10.422 1 98.94 119 LEU A N 1
ATOM 932 C CA . LEU A 1 119 ? -7.746 16.078 9.305 1 98.94 119 LEU A CA 1
ATOM 933 C C . LEU A 1 119 ? -8.375 14.742 9.688 1 98.94 119 LEU A C 1
ATOM 935 O O . LEU A 1 119 ? -9.156 14.172 8.922 1 98.94 119 LEU A O 1
ATOM 939 N N . LEU A 1 120 ? -7.984 14.258 10.828 1 98.94 120 LEU A N 1
ATOM 940 C CA . LEU A 1 120 ? -8.539 13 11.312 1 98.94 120 LEU A CA 1
ATOM 941 C C . LEU A 1 120 ? -10.039 13.117 11.547 1 98.94 120 LEU A C 1
ATOM 943 O O . LEU A 1 120 ? -10.805 12.219 11.18 1 98.94 120 LEU A O 1
ATOM 947 N N . GLY A 1 121 ? -10.453 14.219 12.164 1 98.88 121 GLY A N 1
ATOM 948 C CA . GLY A 1 121 ? -11.875 14.453 12.352 1 98.88 121 GLY A CA 1
ATOM 949 C C . GLY A 1 121 ? -12.656 14.461 11.047 1 98.88 121 GLY A C 1
ATOM 950 O O . GLY A 1 121 ? -13.727 13.867 10.945 1 98.88 121 GLY A O 1
ATOM 951 N N . HIS A 1 122 ? -12.125 15.148 10.078 1 98.94 122 HIS A N 1
ATOM 952 C CA . HIS A 1 122 ? -12.781 15.172 8.773 1 98.94 122 HIS A CA 1
ATOM 953 C C . HIS A 1 122 ? -12.844 13.781 8.156 1 98.94 122 HIS A C 1
ATOM 955 O O . HIS A 1 122 ? -13.883 13.383 7.621 1 98.94 122 HIS A O 1
ATOM 961 N N . ALA A 1 123 ? -11.773 13.008 8.227 1 98.88 123 ALA A N 1
ATOM 962 C CA . ALA A 1 123 ? -11.703 11.672 7.648 1 98.88 123 ALA A CA 1
ATOM 963 C C . ALA A 1 123 ? -12.711 10.734 8.305 1 98.88 123 ALA A C 1
ATOM 965 O O . ALA A 1 123 ? -13.469 10.047 7.613 1 98.88 123 ALA A O 1
ATOM 966 N N . PHE A 1 124 ? -12.797 10.711 9.625 1 98.88 124 PHE A N 1
ATOM 967 C CA . PHE A 1 124 ? -13.602 9.719 10.328 1 98.88 124 PHE A CA 1
ATOM 968 C C . PHE A 1 124 ? -15.047 10.188 10.469 1 98.88 124 PHE A C 1
ATOM 970 O O . PHE A 1 124 ? -15.977 9.398 10.289 1 98.88 124 PHE A O 1
ATOM 977 N N . ASP A 1 125 ? -15.25 11.453 10.711 1 98.69 125 ASP A N 1
ATOM 978 C CA . ASP A 1 125 ? -16.578 11.938 11.047 1 98.69 125 ASP A CA 1
ATOM 979 C C . ASP A 1 125 ? -17.359 12.336 9.797 1 98.69 125 ASP A C 1
ATOM 981 O O . ASP A 1 125 ? -18.578 12.266 9.766 1 98.69 125 ASP A O 1
ATOM 985 N N . HIS A 1 126 ? -16.656 12.773 8.781 1 98.44 126 HIS A N 1
ATOM 986 C CA . HIS A 1 126 ? -17.344 13.297 7.602 1 98.44 126 HIS A CA 1
ATOM 987 C C . HIS A 1 126 ? -17.188 12.344 6.418 1 98.44 126 HIS A C 1
ATOM 989 O O . HIS A 1 126 ? -18.156 12.109 5.68 1 98.44 126 HIS A O 1
ATOM 995 N N . LEU A 1 127 ? -16.062 11.797 6.246 1 98.38 127 LEU A N 1
ATOM 996 C CA . LEU A 1 127 ? -15.82 10.922 5.098 1 98.38 127 LEU A CA 1
ATOM 997 C C . LEU A 1 127 ? -16.109 9.469 5.453 1 98.38 127 LEU A C 1
ATOM 999 O O . LEU A 1 127 ? -16.094 8.602 4.574 1 98.38 127 LEU A O 1
ATOM 1003 N N . ASP A 1 128 ? -16.266 9.156 6.703 1 98.19 128 ASP A N 1
ATOM 1004 C CA . ASP A 1 128 ? -16.578 7.812 7.18 1 98.19 128 ASP A CA 1
ATOM 1005 C C . ASP A 1 128 ? -15.477 6.828 6.828 1 98.19 128 ASP A C 1
ATOM 1007 O O . ASP A 1 128 ? -15.742 5.707 6.391 1 98.19 128 ASP A O 1
ATOM 1011 N N . CYS A 1 129 ? -14.32 7.27 6.957 1 98.81 129 CYS A N 1
ATOM 1012 C CA . CYS A 1 129 ? -13.18 6.402 6.695 1 98.81 129 CYS A CA 1
ATOM 1013 C C . CYS A 1 129 ? -13.125 5.25 7.691 1 98.81 129 CYS A C 1
ATOM 1015 O O . CYS A 1 129 ? -13.398 5.438 8.875 1 98.81 129 CYS A O 1
ATOM 1017 N N . ILE A 1 130 ? -12.703 4.074 7.227 1 98.81 130 ILE A N 1
ATOM 1018 C CA . ILE A 1 130 ? -12.555 2.91 8.094 1 98.81 130 ILE A CA 1
ATOM 1019 C C . ILE A 1 130 ? -11.188 2.947 8.773 1 98.81 130 ILE A C 1
ATOM 1021 O O . ILE A 1 130 ? -10.992 2.318 9.82 1 98.81 130 ILE A O 1
ATOM 1025 N N . ALA A 1 131 ? -10.266 3.672 8.18 1 98.88 131 ALA A N 1
ATOM 1026 C CA . ALA A 1 131 ? -8.914 3.832 8.703 1 98.88 131 ALA A CA 1
ATOM 1027 C C . ALA A 1 131 ? -8.211 5.023 8.055 1 98.88 131 ALA A C 1
ATOM 1029 O O . ALA A 1 131 ? -8.547 5.414 6.934 1 98.88 131 ALA A O 1
ATOM 1030 N N . VAL A 1 132 ? -7.301 5.598 8.719 1 98.94 132 VAL A N 1
ATOM 1031 C CA . VAL A 1 132 ? -6.34 6.57 8.211 1 98.94 132 VAL A CA 1
ATOM 1032 C C . VAL A 1 132 ? -4.918 6.039 8.398 1 98.94 132 VAL A C 1
ATOM 1034 O O . VAL A 1 132 ? -4.555 5.598 9.492 1 98.94 132 VAL A O 1
ATOM 1037 N N . GLU A 1 133 ? -4.168 6.059 7.379 1 98.94 133 GLU A N 1
ATOM 1038 C CA . GLU A 1 133 ? -2.809 5.531 7.383 1 98.94 133 GLU A CA 1
ATOM 1039 C C . GLU A 1 133 ? -1.778 6.656 7.383 1 98.94 133 GLU A C 1
ATOM 1041 O O . GLU A 1 133 ? -2.061 7.762 6.918 1 98.94 133 GLU A O 1
ATOM 1046 N N . PHE A 1 134 ? -0.643 6.426 7.945 1 98.88 134 PHE A N 1
ATOM 1047 C CA . PHE A 1 134 ? 0.562 7.246 7.891 1 98.88 134 PHE A CA 1
ATOM 1048 C C . PHE A 1 134 ? 1.764 6.41 7.461 1 98.88 134 PHE A C 1
ATOM 1050 O O . PHE A 1 134 ? 1.923 5.27 7.898 1 98.88 134 PHE A O 1
ATOM 1057 N N . ARG A 1 135 ? 2.545 6.984 6.633 1 98.75 135 ARG A N 1
ATOM 1058 C CA . ARG A 1 135 ? 3.781 6.324 6.227 1 98.75 135 ARG A CA 1
ATOM 1059 C C . ARG A 1 135 ? 4.973 7.266 6.359 1 98.75 135 ARG A C 1
ATOM 1061 O O . ARG A 1 135 ? 4.852 8.469 6.102 1 98.75 135 ARG A O 1
ATOM 1068 N N . THR A 1 136 ? 6.07 6.719 6.691 1 98.62 136 THR A N 1
ATOM 1069 C CA . THR A 1 136 ? 7.301 7.5 6.754 1 98.62 136 THR A CA 1
ATOM 1070 C C . THR A 1 136 ? 8.523 6.602 6.602 1 98.62 136 THR A C 1
ATOM 1072 O O . THR A 1 136 ? 8.414 5.379 6.707 1 98.62 136 THR A O 1
ATOM 1075 N N . HIS A 1 137 ? 9.625 7.219 6.289 1 98.38 137 HIS A N 1
ATOM 1076 C CA . HIS A 1 137 ? 10.906 6.531 6.191 1 98.38 137 HIS A CA 1
ATOM 1077 C C . HIS A 1 137 ? 11.336 5.961 7.539 1 98.38 137 HIS A C 1
ATOM 1079 O O . HIS A 1 137 ? 11.164 6.605 8.578 1 98.38 137 HIS A O 1
ATOM 1085 N N . TRP A 1 138 ? 11.891 4.789 7.516 1 98.5 138 TRP A N 1
ATOM 1086 C CA . TRP A 1 138 ? 12.398 4.148 8.727 1 98.5 138 TRP A CA 1
ATOM 1087 C C . TRP A 1 138 ? 13.328 5.086 9.484 1 98.5 138 TRP A C 1
ATOM 1089 O O . TRP A 1 138 ? 13.281 5.152 10.719 1 98.5 138 TRP A O 1
ATOM 1099 N N . MET A 1 139 ? 14.125 5.855 8.805 1 97.69 139 MET A N 1
ATOM 1100 C CA . MET A 1 139 ? 15.148 6.715 9.391 1 97.69 139 MET A CA 1
ATOM 1101 C C . MET A 1 139 ? 14.547 8.031 9.867 1 97.69 139 MET A C 1
ATOM 1103 O O . MET A 1 139 ? 15.227 8.828 10.516 1 97.69 139 MET A O 1
ATOM 1107 N N . ASN A 1 140 ? 13.312 8.32 9.516 1 97.31 140 ASN A N 1
ATOM 1108 C CA . ASN A 1 140 ? 12.688 9.57 9.938 1 97.31 140 ASN A CA 1
ATOM 1109 C C . ASN A 1 140 ? 12.133 9.461 11.352 1 97.31 140 ASN A C 1
ATOM 1111 O O . ASN A 1 140 ? 10.914 9.438 11.547 1 97.31 140 ASN A O 1
ATOM 1115 N N . GLN A 1 141 ? 13.023 9.508 12.289 1 97.44 141 GLN A N 1
ATOM 1116 C CA . GLN A 1 141 ? 12.672 9.289 13.688 1 97.44 141 GLN A CA 1
ATOM 1117 C C . GLN A 1 141 ? 11.719 10.375 14.188 1 97.44 141 GLN A C 1
ATOM 1119 O O . GLN A 1 141 ? 10.812 10.102 14.977 1 97.44 141 GLN A O 1
ATOM 1124 N N . GLN A 1 142 ? 11.953 11.531 13.75 1 95.12 142 GLN A N 1
ATOM 1125 C CA . GLN A 1 142 ? 11.086 12.633 14.141 1 95.12 142 GLN A CA 1
ATOM 1126 C C . GLN A 1 142 ? 9.641 12.391 13.711 1 95.12 142 GLN A C 1
ATOM 1128 O O . GLN A 1 142 ? 8.719 12.547 14.508 1 95.12 142 GLN A O 1
ATOM 1133 N N . SER A 1 143 ? 9.469 12.008 12.492 1 96.94 143 SER A N 1
ATOM 1134 C CA . SER A 1 143 ? 8.133 11.719 11.977 1 96.94 143 SER A CA 1
ATOM 1135 C C . SER A 1 143 ? 7.52 10.516 12.68 1 96.94 143 SER A C 1
ATOM 1137 O O . SER A 1 143 ? 6.344 10.539 13.055 1 96.94 143 SER A O 1
ATOM 1139 N N . ARG A 1 144 ? 8.273 9.461 12.828 1 98.5 144 ARG A N 1
ATOM 1140 C CA . ARG A 1 144 ? 7.773 8.281 13.516 1 98.5 144 ARG A CA 1
ATOM 1141 C C . ARG A 1 144 ? 7.27 8.625 14.914 1 98.5 144 ARG A C 1
ATOM 1143 O O . ARG A 1 144 ? 6.184 8.203 15.312 1 98.5 144 ARG A O 1
ATOM 1150 N N . ALA A 1 145 ? 8.016 9.438 15.617 1 97.81 145 ALA A N 1
ATOM 1151 C CA . ALA A 1 145 ? 7.633 9.859 16.953 1 97.81 145 ALA A CA 1
ATOM 1152 C C . ALA A 1 145 ? 6.375 10.719 16.922 1 97.81 145 ALA A C 1
ATOM 1154 O O . ALA A 1 145 ? 5.477 10.555 17.75 1 97.81 145 ALA A O 1
ATOM 1155 N N . ALA A 1 146 ? 6.312 11.641 15.984 1 97.62 146 ALA A N 1
ATOM 1156 C CA . ALA A 1 146 ? 5.16 12.531 15.852 1 97.62 146 ALA A CA 1
ATOM 1157 C C . ALA A 1 146 ? 3.889 11.734 15.562 1 97.62 146 ALA A C 1
ATOM 1159 O O . ALA A 1 146 ? 2.834 12.008 16.141 1 97.62 146 ALA A O 1
ATOM 1160 N N . ILE A 1 147 ? 4 10.766 14.695 1 98.56 147 ILE A N 1
ATOM 1161 C CA . ILE A 1 147 ? 2.859 9.938 14.312 1 98.56 147 ILE A CA 1
ATOM 1162 C C . ILE A 1 147 ? 2.393 9.125 15.516 1 98.56 147 ILE A C 1
ATOM 1164 O O . ILE A 1 147 ? 1.193 9.047 15.797 1 98.56 147 ILE A O 1
ATOM 1168 N N . ALA A 1 148 ? 3.324 8.555 16.188 1 98.25 148 ALA A N 1
ATOM 1169 C CA . ALA A 1 148 ? 2.996 7.781 17.391 1 98.25 148 ALA A CA 1
ATOM 1170 C C . ALA A 1 148 ? 2.326 8.656 18.438 1 98.25 148 ALA A C 1
ATOM 1172 O O . ALA A 1 148 ? 1.398 8.219 19.125 1 98.25 148 ALA A O 1
ATOM 1173 N N . ARG A 1 149 ? 2.766 9.867 18.578 1 97.06 149 ARG A N 1
ATOM 1174 C CA . ARG A 1 149 ? 2.225 10.797 19.562 1 97.06 149 ARG A CA 1
ATOM 1175 C C . ARG A 1 149 ? 0.765 11.125 19.266 1 97.06 149 ARG A C 1
ATOM 1177 O O . ARG A 1 149 ? 0.013 11.508 20.156 1 97.06 149 ARG A O 1
ATOM 1184 N N . LEU A 1 150 ? 0.39 11.023 18.031 1 97.75 150 LEU A N 1
ATOM 1185 C CA . LEU A 1 150 ? -1.006 11.25 17.672 1 97.75 150 LEU A CA 1
ATOM 1186 C C . LEU A 1 150 ? -1.901 10.172 18.281 1 97.75 150 LEU A C 1
ATOM 1188 O O . LEU A 1 150 ? -3.109 10.375 18.422 1 97.75 150 LEU A O 1
ATOM 1192 N N . GLY A 1 151 ? -1.316 9.031 18.547 1 98.19 151 GLY A N 1
ATOM 1193 C CA . GLY A 1 151 ? -2.082 7.863 18.969 1 98.19 151 GLY A CA 1
ATOM 1194 C C . GLY A 1 151 ? -2.168 6.789 17.906 1 98.19 151 GLY A C 1
ATOM 1195 O O . GLY A 1 151 ? -2.912 5.82 18.047 1 98.19 151 GLY A O 1
ATOM 1196 N N . ALA A 1 152 ? -1.471 6.938 16.828 1 98.88 152 ALA A N 1
ATOM 1197 C CA . ALA A 1 152 ? -1.453 5.93 15.766 1 98.88 152 ALA A CA 1
ATOM 1198 C C . ALA A 1 152 ? -0.631 4.715 16.188 1 98.88 152 ALA A C 1
ATOM 1200 O O . ALA A 1 152 ? 0.343 4.84 16.922 1 98.88 152 ALA A O 1
ATOM 1201 N N . ARG A 1 153 ? -1.024 3.592 15.773 1 98.75 153 ARG A N 1
ATOM 1202 C CA . ARG A 1 153 ? -0.303 2.352 16.031 1 98.75 153 ARG A CA 1
ATOM 1203 C C . ARG A 1 153 ? 0.49 1.903 14.812 1 98.75 153 ARG A C 1
ATOM 1205 O O . ARG A 1 153 ? 0.007 2.004 13.688 1 98.75 153 ARG A O 1
ATOM 1212 N N . GLN A 1 154 ? 1.663 1.362 15.031 1 98.88 154 GLN A N 1
ATOM 1213 C CA . GLN A 1 154 ? 2.469 0.846 13.93 1 98.88 154 GLN A CA 1
ATOM 1214 C C . GLN A 1 154 ? 1.898 -0.467 13.398 1 98.88 154 GLN A C 1
ATOM 1216 O O . GLN A 1 154 ? 1.745 -1.432 14.148 1 98.88 154 GLN A O 1
ATOM 1221 N N . ASP A 1 155 ? 1.585 -0.503 12.133 1 98.88 155 ASP A N 1
ATOM 1222 C CA . ASP A 1 155 ? 1.081 -1.702 11.469 1 98.88 155 ASP A CA 1
ATOM 1223 C C . ASP A 1 155 ? 2.227 -2.625 11.055 1 98.88 155 ASP A C 1
ATOM 1225 O O . ASP A 1 155 ? 2.086 -3.85 11.094 1 98.88 155 ASP A O 1
ATOM 1229 N N . GLY A 1 156 ? 3.307 -2.033 10.633 1 98.81 156 GLY A N 1
ATOM 1230 C CA . GLY A 1 156 ? 4.465 -2.797 10.195 1 98.81 156 GLY A CA 1
ATOM 1231 C C . GLY A 1 156 ? 5.473 -1.967 9.422 1 98.81 156 GLY A C 1
ATOM 1232 O O . GLY A 1 156 ? 5.395 -0.736 9.414 1 98.81 156 GLY A O 1
ATOM 1233 N N . VAL A 1 157 ? 6.5 -2.627 8.898 1 98.88 157 VAL A N 1
ATOM 1234 C CA . VAL A 1 157 ? 7.555 -2.01 8.102 1 98.88 157 VAL A CA 1
ATOM 1235 C C . VAL A 1 157 ? 7.648 -2.705 6.746 1 98.88 157 VAL A C 1
ATOM 1237 O O . VAL A 1 157 ? 7.969 -3.893 6.672 1 98.88 157 VAL A O 1
ATOM 1240 N N . LEU A 1 158 ? 7.293 -2.031 5.66 1 98.81 158 LEU A N 1
ATOM 1241 C CA . LEU A 1 158 ? 7.484 -2.541 4.305 1 98.81 158 LEU A CA 1
ATOM 1242 C C . LEU A 1 158 ? 8.961 -2.52 3.92 1 98.81 158 LEU A C 1
ATOM 1244 O O . LEU A 1 158 ? 9.562 -1.45 3.822 1 98.81 158 LEU A O 1
ATOM 1248 N N . ARG A 1 159 ? 9.516 -3.648 3.664 1 98.69 159 ARG A N 1
ATOM 1249 C CA . ARG A 1 159 ? 10.953 -3.771 3.434 1 98.69 159 ARG A CA 1
ATOM 1250 C C . ARG A 1 159 ? 11.305 -3.48 1.979 1 98.69 159 ARG A C 1
ATOM 1252 O O . ARG A 1 159 ? 10.57 -3.881 1.068 1 98.69 159 ARG A O 1
ATOM 1259 N N . ASN A 1 160 ? 12.469 -2.727 1.774 1 98.69 160 ASN A N 1
ATOM 1260 C CA . ASN A 1 160 ? 12.875 -2.34 0.427 1 98.69 160 ASN A CA 1
ATOM 1261 C C . ASN A 1 160 ? 11.695 -1.809 -0.381 1 98.69 160 ASN A C 1
ATOM 1263 O O . ASN A 1 160 ? 11.461 -2.252 -1.506 1 98.69 160 ASN A O 1
ATOM 1267 N N . HIS A 1 161 ? 11.039 -0.857 0.211 1 98.56 161 HIS A N 1
ATOM 1268 C CA . HIS A 1 161 ? 9.758 -0.401 -0.333 1 98.56 161 HIS A CA 1
ATOM 1269 C C . HIS A 1 161 ? 9.969 0.567 -1.492 1 98.56 161 HIS A C 1
ATOM 1271 O O . HIS A 1 161 ? 9.227 0.538 -2.475 1 98.56 161 HIS A O 1
ATOM 1277 N N . GLN A 1 162 ? 10.969 1.418 -1.423 1 98.06 162 GLN A N 1
ATOM 1278 C CA . GLN A 1 162 ? 11.219 2.436 -2.439 1 98.06 162 GLN A CA 1
ATOM 1279 C C . GLN A 1 162 ? 12.719 2.646 -2.652 1 98.06 162 GLN A C 1
ATOM 1281 O O . GLN A 1 162 ? 13.508 2.512 -1.716 1 98.06 162 GLN A O 1
ATOM 1286 N N . ARG A 1 163 ? 13.039 3.018 -3.881 1 96.69 163 ARG A N 1
ATOM 1287 C CA . ARG A 1 163 ? 14.391 3.49 -4.176 1 96.69 163 ARG A CA 1
ATOM 1288 C C . ARG A 1 163 ? 14.492 5 -3.992 1 96.69 163 ARG A C 1
ATOM 1290 O O . ARG A 1 163 ? 13.742 5.758 -4.605 1 96.69 163 ARG A O 1
ATOM 1297 N N . MET A 1 164 ? 15.414 5.43 -3.18 1 95.25 164 MET A N 1
ATOM 1298 C CA . MET A 1 164 ? 15.617 6.852 -2.916 1 95.25 164 MET A CA 1
ATOM 1299 C C . MET A 1 164 ? 16.5 7.48 -3.986 1 95.25 164 MET A C 1
ATOM 1301 O O . MET A 1 164 ? 17.203 6.773 -4.715 1 95.25 164 MET A O 1
ATOM 1305 N N . PRO A 1 165 ? 16.422 8.75 -4.102 1 90.81 165 PRO A N 1
ATOM 1306 C CA . PRO A 1 165 ? 17.219 9.43 -5.121 1 90.81 165 PRO A CA 1
ATOM 1307 C C . PRO A 1 165 ? 18.703 9.117 -4.996 1 90.81 165 PRO A C 1
ATOM 1309 O O . PRO A 1 165 ? 19.422 9.062 -6.004 1 90.81 165 PRO A O 1
ATOM 1312 N N . ASP A 1 166 ? 19.219 8.875 -3.822 1 92.81 166 ASP A N 1
ATOM 1313 C CA . ASP A 1 166 ? 20.641 8.617 -3.611 1 92.81 166 ASP A CA 1
ATOM 1314 C C . ASP A 1 166 ? 20.969 7.141 -3.834 1 92.81 166 ASP A C 1
ATOM 1316 O O . ASP A 1 166 ? 22.109 6.711 -3.607 1 92.81 166 ASP A O 1
ATOM 1320 N N . GLY A 1 167 ? 20 6.316 -4.164 1 93.94 167 GLY A N 1
ATOM 1321 C CA . GLY A 1 167 ? 20.219 4.918 -4.496 1 93.94 167 GLY A CA 1
ATOM 1322 C C . GLY A 1 167 ? 19.891 3.979 -3.346 1 93.94 167 GLY A C 1
ATOM 1323 O O . GLY A 1 167 ? 19.766 2.768 -3.545 1 93.94 167 GLY A O 1
ATOM 1324 N N . SER A 1 168 ? 19.781 4.559 -2.158 1 96.44 168 SER A N 1
ATOM 1325 C CA . SER A 1 168 ? 19.469 3.707 -1.018 1 96.44 168 SER A CA 1
ATOM 1326 C C . SER A 1 168 ? 18.031 3.182 -1.105 1 96.44 168 SER A C 1
ATOM 1328 O O . SER A 1 168 ? 17.219 3.713 -1.861 1 96.44 168 SER A O 1
ATOM 1330 N N . LEU A 1 169 ? 17.812 2.082 -0.441 1 97.94 169 LEU A N 1
ATOM 1331 C CA . LEU A 1 169 ? 16.484 1.489 -0.405 1 97.94 169 LEU A CA 1
ATOM 1332 C C . LEU A 1 169 ? 15.758 1.853 0.889 1 97.94 169 LEU A C 1
ATOM 1334 O O . LEU A 1 169 ? 16.297 1.656 1.981 1 97.94 169 LEU A O 1
ATOM 1338 N N . ARG A 1 170 ? 14.609 2.361 0.74 1 98.25 170 ARG A N 1
ATOM 1339 C CA . ARG A 1 170 ? 13.812 2.809 1.875 1 98.25 170 ARG A CA 1
ATOM 1340 C C . ARG A 1 170 ? 12.961 1.669 2.426 1 98.25 170 ARG A C 1
ATOM 1342 O O . ARG A 1 170 ? 12.219 1.022 1.682 1 98.25 170 ARG A O 1
ATOM 1349 N N . ASP A 1 171 ? 13.117 1.397 3.709 1 98.75 171 ASP A N 1
ATOM 1350 C CA . ASP A 1 171 ? 12.062 0.736 4.473 1 98.75 171 ASP A CA 1
ATOM 1351 C C . ASP A 1 171 ? 11.008 1.739 4.938 1 98.75 171 ASP A C 1
ATOM 1353 O O . ASP A 1 171 ? 11.344 2.77 5.527 1 98.75 171 ASP A O 1
ATOM 1357 N N . THR A 1 172 ? 9.742 1.467 4.641 1 98.81 172 THR A N 1
ATOM 1358 C CA . THR A 1 172 ? 8.648 2.375 4.984 1 98.81 172 THR A CA 1
ATOM 1359 C C . THR A 1 172 ? 7.906 1.883 6.223 1 98.81 172 THR A C 1
ATOM 1361 O O . THR A 1 172 ? 7.379 0.768 6.234 1 98.81 172 THR A O 1
ATOM 1364 N N . VAL A 1 173 ? 7.855 2.68 7.215 1 98.94 173 VAL A N 1
ATOM 1365 C CA . VAL A 1 173 ? 7.074 2.369 8.406 1 98.94 173 VAL A CA 1
ATOM 1366 C C . VAL A 1 173 ? 5.621 2.793 8.195 1 98.94 173 VAL A C 1
ATOM 1368 O O . VAL A 1 173 ? 5.352 3.918 7.766 1 98.94 173 VAL A O 1
ATOM 1371 N N . VAL A 1 174 ? 4.723 1.875 8.453 1 98.94 174 VAL A N 1
ATOM 1372 C CA . VAL A 1 174 ? 3.299 2.133 8.273 1 98.94 174 VAL A CA 1
ATOM 1373 C C . VAL A 1 174 ? 2.609 2.195 9.641 1 98.94 174 VAL A C 1
ATOM 1375 O O . VAL A 1 174 ? 2.805 1.316 10.484 1 98.94 174 VAL A O 1
ATOM 1378 N N . PHE A 1 175 ? 1.87 3.273 9.891 1 98.94 175 PHE A N 1
ATOM 1379 C CA . PHE A 1 175 ? 0.988 3.439 11.047 1 98.94 175 PHE A CA 1
ATOM 1380 C C . PHE A 1 175 ? -0.461 3.59 10.594 1 98.94 175 PHE A C 1
ATOM 1382 O O . PHE A 1 175 ? -0.727 3.93 9.445 1 98.94 175 PHE A O 1
ATOM 1389 N N . SER A 1 176 ? -1.358 3.338 11.547 1 98.94 176 SER A N 1
ATOM 1390 C CA . SER A 1 176 ? -2.75 3.643 11.234 1 98.94 176 SER A CA 1
ATOM 1391 C C . SER A 1 176 ? -3.533 4.012 12.484 1 98.94 176 SER A C 1
ATOM 1393 O O . SER A 1 176 ? -3.078 3.758 13.602 1 98.94 176 SER A O 1
ATOM 1395 N N . ILE A 1 177 ? -4.582 4.699 12.305 1 98.94 177 ILE A N 1
ATOM 1396 C CA . ILE A 1 177 ? -5.707 4.844 13.219 1 98.94 177 ILE A CA 1
ATOM 1397 C C . ILE A 1 177 ? -6.977 4.297 12.57 1 98.94 177 ILE A C 1
ATOM 1399 O O . ILE A 1 177 ? -7.355 4.719 11.477 1 98.94 177 ILE A O 1
ATOM 1403 N N . ILE A 1 178 ? -7.629 3.344 13.234 1 98.88 178 ILE A N 1
ATOM 1404 C CA . ILE A 1 178 ? -8.867 2.803 12.68 1 98.88 178 ILE A CA 1
ATOM 1405 C C . ILE A 1 178 ? -10.062 3.498 13.32 1 98.88 178 ILE A C 1
ATOM 1407 O O . ILE A 1 178 ? -9.938 4.113 14.383 1 98.88 178 ILE A O 1
ATOM 1411 N N . ALA A 1 179 ? -11.211 3.377 12.727 1 98.69 179 ALA A N 1
ATOM 1412 C CA . ALA A 1 179 ? -12.398 4.137 13.094 1 98.69 179 ALA A CA 1
ATOM 1413 C C . ALA A 1 179 ? -12.742 3.938 14.57 1 98.69 179 ALA A C 1
ATOM 1415 O O . ALA A 1 179 ? -13.117 4.891 15.258 1 98.69 179 ALA A O 1
ATOM 1416 N N . SER A 1 180 ? -12.641 2.756 15.078 1 98.62 180 SER A N 1
ATOM 1417 C CA . SER A 1 180 ? -13.023 2.457 16.453 1 98.62 180 SER A CA 1
ATOM 1418 C C . SER A 1 180 ? -12.078 3.125 17.453 1 98.62 180 SER A C 1
ATOM 1420 O O . SER A 1 180 ? -12.406 3.26 18.625 1 98.62 180 SER A O 1
ATOM 1422 N N . GLU A 1 181 ? -10.953 3.508 17.031 1 98.88 181 GLU A N 1
ATOM 1423 C CA . GLU A 1 181 ? -9.953 4.125 17.906 1 98.88 181 GLU A CA 1
ATOM 1424 C C . GLU A 1 181 ? -10.102 5.641 17.922 1 98.88 181 GLU A C 1
ATOM 1426 O O . GLU A 1 181 ? -9.547 6.312 18.797 1 98.88 181 GLU A O 1
ATOM 1431 N N . TRP A 1 182 ? -10.859 6.23 17 1 98.81 182 TRP A N 1
ATOM 1432 C CA . TRP A 1 182 ? -10.906 7.672 16.75 1 98.81 182 TRP A CA 1
ATOM 1433 C C . TRP A 1 182 ? -11.414 8.414 17.984 1 98.81 182 TRP A C 1
ATOM 1435 O O . TRP A 1 182 ? -10.828 9.414 18.406 1 98.81 182 TRP A O 1
ATOM 1445 N N . PRO A 1 183 ? -12.438 7.934 18.672 1 98.69 183 PRO A N 1
ATOM 1446 C CA . PRO A 1 183 ? -12.906 8.695 19.844 1 98.69 183 PRO A CA 1
ATOM 1447 C C . PRO A 1 183 ? -11.82 8.898 20.891 1 98.69 183 PRO A C 1
ATOM 1449 O O . PRO A 1 183 ? -11.68 10 21.438 1 98.69 183 PRO A O 1
ATOM 1452 N N . ALA A 1 184 ? -11.047 7.891 21.156 1 98.81 184 ALA A N 1
ATOM 1453 C CA . ALA A 1 184 ? -9.969 8.008 22.141 1 98.81 184 ALA A CA 1
ATOM 1454 C C . ALA A 1 184 ? -8.859 8.922 21.625 1 98.81 184 ALA A C 1
ATOM 1456 O O . ALA A 1 184 ? -8.32 9.742 22.375 1 98.81 184 ALA A O 1
ATOM 1457 N N . VAL A 1 185 ? -8.531 8.773 20.359 1 98.88 185 VAL A N 1
ATOM 1458 C CA . VAL A 1 185 ? -7.496 9.602 19.75 1 98.88 185 VAL A CA 1
ATOM 1459 C C . VAL A 1 185 ? -7.934 11.07 19.766 1 98.88 185 VAL A C 1
ATOM 1461 O O . VAL A 1 185 ? -7.133 11.953 20.078 1 98.88 185 VAL A O 1
ATOM 1464 N N . ARG A 1 186 ? -9.156 11.312 19.391 1 98.81 186 ARG A N 1
ATOM 1465 C CA . ARG A 1 186 ? -9.703 12.664 19.438 1 98.81 186 ARG A CA 1
ATOM 1466 C C . ARG A 1 186 ? -9.539 13.281 20.828 1 98.81 186 ARG A C 1
ATOM 1468 O O . ARG A 1 186 ? -9.078 14.422 20.953 1 98.81 186 ARG A O 1
ATOM 1475 N N . GLN A 1 187 ? -9.961 12.555 21.828 1 98.56 187 GLN A N 1
ATOM 1476 C CA . GLN A 1 187 ? -9.844 13.039 23.203 1 98.56 187 GLN A CA 1
ATOM 1477 C C . GLN A 1 187 ? -8.391 13.336 23.562 1 98.56 187 GLN A C 1
ATOM 1479 O O . GLN A 1 187 ? -8.086 14.344 24.188 1 98.56 187 GLN A O 1
ATOM 1484 N N . HIS A 1 188 ? -7.547 12.43 23.203 1 98.44 188 HIS A N 1
ATOM 1485 C CA . HIS A 1 188 ? -6.121 12.578 23.469 1 98.44 188 HIS A CA 1
ATOM 1486 C C . HIS A 1 188 ? -5.566 13.844 22.828 1 98.44 188 HIS A C 1
ATOM 1488 O O . HIS A 1 188 ? -4.852 14.617 23.469 1 98.44 188 HIS A O 1
ATOM 1494 N N . LEU A 1 189 ? -5.887 14.102 21.531 1 98.44 189 LEU A N 1
ATOM 1495 C CA . LEU A 1 189 ? -5.391 15.266 20.812 1 98.44 189 LEU A CA 1
ATOM 1496 C C . LEU A 1 189 ? -5.953 16.547 21.406 1 98.44 189 LEU A C 1
ATOM 1498 O O . LEU A 1 189 ? -5.238 17.547 21.531 1 98.44 189 LEU A O 1
ATOM 1502 N N . GLN A 1 190 ? -7.219 16.516 21.75 1 98.12 190 GLN A N 1
ATOM 1503 C CA . GLN A 1 190 ? -7.82 17.672 22.406 1 98.12 190 GLN A CA 1
ATOM 1504 C C . GLN A 1 190 ? -7.125 17.969 23.734 1 98.12 190 GLN A C 1
ATOM 1506 O O . GLN A 1 190 ? -6.852 19.125 24.047 1 98.12 190 GLN A O 1
ATOM 1511 N N . PHE A 1 191 ? -6.852 16.906 24.5 1 97.69 191 PHE A N 1
ATOM 1512 C CA . PHE A 1 191 ? -6.145 17.062 25.766 1 97.69 191 PHE A CA 1
ATOM 1513 C C . PHE A 1 191 ? -4.777 17.703 25.547 1 97.69 191 PHE A C 1
ATOM 1515 O O . PHE A 1 191 ? -4.379 18.609 26.281 1 97.69 191 PHE A O 1
ATOM 1522 N N . GLN A 1 192 ? -4.016 17.234 24.531 1 96.19 192 GLN A N 1
ATOM 1523 C CA . GLN A 1 192 ? -2.695 17.766 24.219 1 96.19 192 GLN A CA 1
ATOM 1524 C C . GLN A 1 192 ? -2.773 19.25 23.859 1 96.19 192 GLN A C 1
ATOM 1526 O O . GLN A 1 192 ? -1.86 20.016 24.172 1 96.19 192 GLN A O 1
ATOM 1531 N N . LEU A 1 193 ? -3.805 19.656 23.188 1 96.38 193 LEU A N 1
ATOM 1532 C CA . LEU A 1 193 ? -3.977 21.047 22.766 1 96.38 193 LEU A CA 1
ATOM 1533 C C . LEU A 1 193 ? -4.324 21.938 23.953 1 96.38 193 LEU A C 1
ATOM 1535 O O . LEU A 1 193 ? -3.969 23.125 23.969 1 96.38 193 LEU A O 1
ATOM 1539 N N . ASP A 1 194 ? -4.934 21.375 24.922 1 94.44 194 ASP A N 1
ATOM 1540 C CA . ASP A 1 194 ? -5.453 22.156 26.031 1 94.44 194 ASP A CA 1
ATOM 1541 C C . ASP A 1 194 ? -4.449 22.219 27.172 1 94.44 194 ASP A C 1
ATOM 1543 O O . ASP A 1 194 ? -4.559 23.062 28.062 1 94.44 194 ASP A O 1
ATOM 1547 N N . ARG A 1 195 ? -3.555 21.281 27.156 1 87.94 195 ARG A N 1
ATOM 1548 C CA . ARG A 1 195 ? -2.629 21.234 28.281 1 87.94 195 ARG A CA 1
ATOM 1549 C C . ARG A 1 195 ? -1.646 22.391 28.234 1 87.94 195 ARG A C 1
ATOM 1551 O O . ARG A 1 195 ? -1.115 22.719 27.172 1 87.94 195 ARG A O 1
ATOM 1558 N N . PRO A 1 196 ? -1.409 23.016 29.328 1 74.62 196 PRO A N 1
ATOM 1559 C CA . PRO A 1 196 ? -0.459 24.141 29.375 1 74.62 196 PRO A CA 1
ATOM 1560 C C . PRO A 1 196 ? 0.945 23.734 28.938 1 74.62 196 PRO A C 1
ATOM 1562 O O . PRO A 1 196 ? 1.406 22.625 29.25 1 74.62 196 PRO A O 1
ATOM 1565 N N . ARG A 1 197 ? 1.43 24.375 27.984 1 65.88 197 ARG A N 1
ATOM 1566 C CA . ARG A 1 197 ? 2.77 24.078 27.484 1 65.88 197 ARG A CA 1
ATOM 1567 C C . ARG A 1 197 ? 3.824 24.875 28.25 1 65.88 197 ARG A C 1
ATOM 1569 O O . ARG A 1 197 ? 3.539 25.953 28.781 1 65.88 197 ARG A O 1
ATOM 1576 N N . MET B 1 1 ? 10.031 4.082 -23.547 1 44.75 1 MET B N 1
ATOM 1577 C CA . MET B 1 1 ? 10.547 3.371 -22.391 1 44.75 1 MET B CA 1
ATOM 1578 C C . MET B 1 1 ? 9.898 1.995 -22.266 1 44.75 1 MET B C 1
ATOM 1580 O O . MET B 1 1 ? 8.68 1.87 -22.328 1 44.75 1 MET B O 1
ATOM 1584 N N . THR B 1 2 ? 10.688 0.917 -22.578 1 60.19 2 THR B N 1
ATOM 1585 C CA . THR B 1 2 ? 10.148 -0.439 -22.609 1 60.19 2 THR B CA 1
ATOM 1586 C C . THR B 1 2 ? 9.367 -0.747 -21.344 1 60.19 2 THR B C 1
ATOM 1588 O O . THR B 1 2 ? 9.703 -0.24 -20.266 1 60.19 2 THR B O 1
ATOM 1591 N N . ALA B 1 3 ? 8.234 -1.305 -21.406 1 85.44 3 ALA B N 1
ATOM 1592 C CA . ALA B 1 3 ? 7.359 -1.653 -20.297 1 85.44 3 ALA B CA 1
ATOM 1593 C C . ALA B 1 3 ? 8.109 -2.457 -19.234 1 85.44 3 ALA B C 1
ATOM 1595 O O . ALA B 1 3 ? 8.883 -3.357 -19.562 1 85.44 3 ALA B O 1
ATOM 1596 N N . PHE B 1 4 ? 8.266 -2.102 -18.016 1 94.44 4 PHE B N 1
ATOM 1597 C CA . PHE B 1 4 ? 8.906 -2.748 -16.875 1 94.44 4 PHE B CA 1
ATOM 1598 C C . PHE B 1 4 ? 8.562 -4.23 -16.844 1 94.44 4 PHE B C 1
ATOM 1600 O O . PHE B 1 4 ? 9.453 -5.078 -16.781 1 94.44 4 PHE B O 1
ATOM 1607 N N . VAL B 1 5 ? 7.309 -4.578 -16.953 1 97 5 VAL B N 1
ATOM 1608 C CA . VAL B 1 5 ? 6.816 -5.949 -16.984 1 97 5 VAL B CA 1
ATOM 1609 C C . VAL B 1 5 ? 6.121 -6.227 -18.312 1 97 5 VAL B C 1
ATOM 1611 O O . VAL B 1 5 ? 5.238 -5.473 -18.719 1 97 5 VAL B O 1
ATOM 1614 N N . LYS B 1 6 ? 6.531 -7.316 -19.031 1 96.31 6 LYS B N 1
ATOM 1615 C CA . LYS B 1 6 ? 5.965 -7.727 -20.312 1 96.31 6 LYS B CA 1
ATOM 1616 C C . LYS B 1 6 ? 5.477 -9.172 -20.266 1 96.31 6 LYS B C 1
ATOM 1618 O O . LYS B 1 6 ? 6.012 -9.984 -19.516 1 96.31 6 LYS B O 1
ATOM 1623 N N . PRO B 1 7 ? 4.477 -9.445 -21.094 1 97.69 7 PRO B N 1
ATOM 1624 C CA . PRO B 1 7 ? 4.031 -10.844 -21.141 1 97.69 7 PRO B CA 1
ATOM 1625 C C . PRO B 1 7 ? 5.18 -11.812 -21.406 1 97.69 7 PRO B C 1
ATOM 1627 O O . PRO B 1 7 ? 6.07 -11.523 -22.203 1 97.69 7 PRO B O 1
ATOM 1630 N N . VAL B 1 8 ? 5.168 -12.891 -20.75 1 98.31 8 VAL B N 1
ATOM 1631 C CA . VAL B 1 8 ? 6.215 -13.898 -20.844 1 98.31 8 VAL B CA 1
ATOM 1632 C C . VAL B 1 8 ? 5.637 -15.273 -20.516 1 98.31 8 VAL B C 1
ATOM 1634 O O . VAL B 1 8 ? 4.688 -15.375 -19.734 1 98.31 8 VAL B O 1
ATOM 1637 N N . THR B 1 9 ? 6.125 -16.266 -21.141 1 98.81 9 THR B N 1
ATOM 1638 C CA . THR B 1 9 ? 5.801 -17.641 -20.781 1 98.81 9 THR B CA 1
ATOM 1639 C C . THR B 1 9 ? 6.934 -18.281 -19.984 1 98.81 9 THR B C 1
ATOM 1641 O O . THR B 1 9 ? 8.102 -18.172 -20.359 1 98.81 9 THR B O 1
ATOM 1644 N N . LEU B 1 10 ? 6.656 -18.828 -18.828 1 98.81 10 LEU B N 1
ATOM 1645 C CA . LEU B 1 10 ? 7.602 -19.547 -17.984 1 98.81 10 LEU B CA 1
ATOM 1646 C C . LEU B 1 10 ? 7.254 -21.031 -17.922 1 98.81 10 LEU B C 1
ATOM 1648 O O . LEU B 1 10 ? 6.121 -21.406 -17.594 1 98.81 10 LEU B O 1
ATOM 1652 N N . VAL B 1 11 ? 8.188 -21.891 -18.219 1 98.69 11 VAL B N 1
ATOM 1653 C CA . VAL B 1 11 ? 7.926 -23.328 -18.328 1 98.69 11 VAL B CA 1
ATOM 1654 C C . VAL B 1 11 ? 8.766 -24.078 -17.312 1 98.69 11 VAL B C 1
ATOM 1656 O O . VAL B 1 11 ? 9.992 -23.938 -17.281 1 98.69 11 VAL B O 1
ATOM 1659 N N . GLY B 1 12 ? 8.094 -24.781 -16.453 1 98.19 12 GLY B N 1
ATOM 1660 C CA . GLY B 1 12 ? 8.75 -25.672 -15.516 1 98.19 12 GLY B CA 1
ATOM 1661 C C . GLY B 1 12 ? 8.383 -27.141 -15.719 1 98.19 12 GLY B C 1
ATOM 1662 O O . GLY B 1 12 ? 7.879 -27.5 -16.781 1 98.19 12 GLY B O 1
ATOM 1663 N N . ARG B 1 13 ? 8.719 -28.016 -14.766 1 96.94 13 ARG B N 1
ATOM 1664 C CA . ARG B 1 13 ? 8.414 -29.453 -14.82 1 96.94 13 ARG B CA 1
ATOM 1665 C C . ARG B 1 13 ? 6.957 -29.719 -14.453 1 96.94 13 ARG B C 1
ATOM 1667 O O . ARG B 1 13 ? 6.301 -30.562 -15.062 1 96.94 13 ARG B O 1
ATOM 1674 N N . HIS B 1 14 ? 6.445 -28.984 -13.469 1 97.56 14 HIS B N 1
ATOM 1675 C CA . HIS B 1 14 ? 5.133 -29.266 -12.891 1 97.56 14 HIS B CA 1
ATOM 1676 C C . HIS B 1 14 ? 4.109 -28.219 -13.32 1 97.56 14 HIS B C 1
ATOM 1678 O O . HIS B 1 14 ? 2.904 -28.406 -13.133 1 97.56 14 HIS B O 1
ATOM 1684 N N . VAL B 1 15 ? 4.613 -27.125 -13.953 1 98.62 15 VAL B N 1
ATOM 1685 C CA . VAL B 1 15 ? 3.695 -26.016 -14.211 1 98.62 15 VAL B CA 1
ATOM 1686 C C . VAL B 1 15 ? 4.191 -25.203 -15.406 1 98.62 15 VAL B C 1
ATOM 1688 O O . VAL B 1 15 ? 5.398 -25.062 -15.617 1 98.62 15 VAL B O 1
ATOM 1691 N N . THR B 1 16 ? 3.295 -24.734 -16.188 1 98.88 16 THR B N 1
ATOM 1692 C CA . THR B 1 16 ? 3.533 -23.703 -17.188 1 98.88 16 THR B CA 1
ATOM 1693 C C . THR B 1 16 ? 2.709 -22.453 -16.906 1 98.88 16 THR B C 1
ATOM 1695 O O . THR B 1 16 ? 1.508 -22.547 -16.641 1 98.88 16 THR B O 1
ATOM 1698 N N . LEU B 1 17 ? 3.373 -21.328 -16.844 1 98.88 17 LEU B N 1
ATOM 1699 C CA . LEU B 1 17 ? 2.725 -20.016 -16.734 1 98.88 17 LEU B CA 1
ATOM 1700 C C . LEU B 1 17 ? 2.695 -19.312 -18.094 1 98.88 17 LEU B C 1
ATOM 1702 O O . LEU B 1 17 ? 3.744 -19.078 -18.688 1 98.88 17 LEU B O 1
ATOM 1706 N N . GLU B 1 18 ? 1.562 -19.047 -18.594 1 98.88 18 GLU B N 1
ATOM 1707 C CA . GLU B 1 18 ? 1.434 -18.312 -19.844 1 98.88 18 GLU B CA 1
ATOM 1708 C C . GLU B 1 18 ? 0.579 -17.062 -19.656 1 98.88 18 GLU B C 1
ATOM 1710 O O . GLU B 1 18 ? -0.273 -17 -18.781 1 98.88 18 GLU B O 1
ATOM 1715 N N . PRO B 1 19 ? 0.821 -16.078 -20.5 1 98.75 19 PRO B N 1
ATOM 1716 C CA . PRO B 1 19 ? -0.008 -14.883 -20.391 1 98.75 19 PRO B CA 1
ATOM 1717 C C . PRO B 1 19 ? -1.502 -15.188 -20.484 1 98.75 19 PRO B C 1
ATOM 1719 O O . PRO B 1 19 ? -1.918 -15.984 -21.328 1 98.75 19 PRO B O 1
ATOM 1722 N N . LEU B 1 20 ? -2.273 -14.625 -19.625 1 98.88 20 LEU B N 1
ATOM 1723 C CA . LEU B 1 20 ? -3.721 -14.805 -19.609 1 98.88 20 LEU B CA 1
ATOM 1724 C C . LEU B 1 20 ? -4.336 -14.312 -20.922 1 98.88 20 LEU B C 1
ATOM 1726 O O . LEU B 1 20 ? -3.949 -13.258 -21.438 1 98.88 20 LEU B O 1
ATOM 1730 N N . ARG B 1 21 ? -5.25 -15.07 -21.453 1 98.69 21 ARG B N 1
ATOM 1731 C CA . ARG B 1 21 ? -6.004 -14.711 -22.641 1 98.69 21 ARG B CA 1
ATOM 1732 C C . ARG B 1 21 ? -7.484 -15.031 -22.469 1 98.69 21 ARG B C 1
ATOM 1734 O O . ARG B 1 21 ? -7.855 -15.844 -21.625 1 98.69 21 ARG B O 1
ATOM 1741 N N . ALA B 1 22 ? -8.273 -14.375 -23.297 1 98.38 22 ALA B N 1
ATOM 1742 C CA . ALA B 1 22 ? -9.719 -14.594 -23.25 1 98.38 22 ALA B CA 1
ATOM 1743 C C . ALA B 1 22 ? -10.055 -16.062 -23.5 1 98.38 22 ALA B C 1
ATOM 1745 O O . ALA B 1 22 ? -11.016 -16.594 -22.938 1 98.38 22 ALA B O 1
ATOM 1746 N N . GLU B 1 23 ? -9.305 -16.734 -24.281 1 98.31 23 GLU B N 1
ATOM 1747 C CA . GLU B 1 23 ? -9.555 -18.125 -24.688 1 98.31 23 GLU B CA 1
ATOM 1748 C C . GLU B 1 23 ? -9.398 -19.078 -23.5 1 98.31 23 GLU B C 1
ATOM 1750 O O . GLU B 1 23 ? -9.805 -20.234 -23.578 1 98.31 23 GLU B O 1
ATOM 1755 N N . HIS B 1 24 ? -8.812 -18.641 -22.453 1 98.75 24 HIS B N 1
ATOM 1756 C CA . HIS B 1 24 ? -8.594 -19.484 -21.281 1 98.75 24 HIS B CA 1
ATOM 1757 C C . HIS B 1 24 ? -9.875 -19.641 -20.469 1 98.75 24 HIS B C 1
ATOM 1759 O O . HIS B 1 24 ? -9.922 -20.422 -19.516 1 98.75 24 HIS B O 1
ATOM 1765 N N . ALA B 1 25 ? -10.945 -18.969 -20.828 1 98.38 25 ALA B N 1
ATOM 1766 C CA . ALA B 1 25 ? -12.125 -18.797 -19.984 1 98.38 25 ALA B CA 1
ATOM 1767 C C . ALA B 1 25 ? -12.742 -20.141 -19.625 1 98.38 25 ALA B C 1
ATOM 1769 O O . ALA B 1 25 ? -12.992 -20.422 -18.453 1 98.38 25 ALA B O 1
ATOM 1770 N N . GLU B 1 26 ? -13 -20.984 -20.547 1 97.94 26 GLU B N 1
ATOM 1771 C CA . GLU B 1 26 ? -13.672 -22.25 -20.281 1 97.94 26 GLU B CA 1
ATOM 1772 C C . GLU B 1 26 ? -12.836 -23.125 -19.344 1 97.94 26 GLU B C 1
ATOM 1774 O O . GLU B 1 26 ? -13.359 -23.688 -18.375 1 97.94 26 GLU B O 1
ATOM 1779 N N . GLY B 1 27 ? -11.586 -23.297 -19.641 1 98.19 27 GLY B N 1
ATOM 1780 C CA . GLY B 1 27 ? -10.703 -24.078 -18.781 1 98.19 27 GLY B CA 1
ATOM 1781 C C . GLY B 1 27 ? -10.602 -23.547 -17.375 1 98.19 27 GLY B C 1
ATOM 1782 O O . GLY B 1 27 ? -10.586 -24.312 -16.406 1 98.19 27 GLY B O 1
ATOM 1783 N N . LEU B 1 28 ? -10.547 -22.266 -17.234 1 98.25 28 LEU B N 1
ATOM 1784 C CA . LEU B 1 28 ? -10.43 -21.641 -15.922 1 98.25 28 LEU B CA 1
ATOM 1785 C C . LEU B 1 28 ? -11.734 -21.734 -15.148 1 98.25 28 LEU B C 1
ATOM 1787 O O . LEU B 1 28 ? -11.734 -21.875 -13.922 1 98.25 28 LEU B O 1
ATOM 1791 N N . ARG B 1 29 ? -12.867 -21.688 -15.883 1 97.12 29 ARG B N 1
ATOM 1792 C CA . ARG B 1 29 ? -14.156 -21.953 -15.25 1 97.12 29 ARG B CA 1
ATOM 1793 C C . ARG B 1 29 ? -14.188 -23.328 -14.602 1 97.12 29 ARG B C 1
ATOM 1795 O O . ARG B 1 29 ? -14.617 -23.484 -13.461 1 97.12 29 ARG B O 1
ATOM 1802 N N . ASN B 1 30 ? -13.742 -24.25 -15.344 1 96.44 30 ASN B N 1
ATOM 1803 C CA . ASN B 1 30 ? -13.688 -25.609 -14.836 1 96.44 30 ASN B CA 1
ATOM 1804 C C . ASN B 1 30 ? -12.758 -25.719 -13.633 1 96.44 30 ASN B C 1
ATOM 1806 O O . ASN B 1 30 ? -13.094 -26.391 -12.641 1 96.44 30 ASN B O 1
ATOM 1810 N N . ALA B 1 31 ? -11.633 -25.141 -13.719 1 97 31 ALA B N 1
ATOM 1811 C CA . ALA B 1 31 ? -10.656 -25.172 -12.633 1 97 31 ALA B CA 1
ATOM 1812 C C . ALA B 1 31 ? -11.227 -24.562 -11.359 1 97 31 ALA B C 1
ATOM 1814 O O . ALA B 1 31 ? -11.07 -25.125 -10.273 1 97 31 ALA B O 1
ATOM 1815 N N . CYS B 1 32 ? -11.867 -23.391 -11.492 1 95.06 32 CYS B N 1
ATOM 1816 C CA . CYS B 1 32 ? -12.391 -22.688 -10.32 1 95.06 32 CYS B CA 1
ATOM 1817 C C . CYS B 1 32 ? -13.531 -23.484 -9.68 1 95.06 32 CYS B C 1
ATOM 1819 O O . CYS B 1 32 ? -13.742 -23.391 -8.469 1 95.06 32 CYS B O 1
ATOM 1821 N N . ALA B 1 33 ? -14.234 -24.266 -10.469 1 94.69 33 ALA B N 1
ATOM 1822 C CA . ALA B 1 33 ? -15.344 -25.078 -9.984 1 94.69 33 ALA B CA 1
ATOM 1823 C C . ALA B 1 33 ? -14.828 -26.266 -9.164 1 94.69 33 ALA B C 1
ATOM 1825 O O . ALA B 1 33 ? -15.547 -26.812 -8.32 1 94.69 33 ALA B O 1
ATOM 1826 N N . ASP B 1 34 ? -13.688 -26.672 -9.484 1 95.06 34 ASP B N 1
ATOM 1827 C CA . ASP B 1 34 ? -13.055 -27.781 -8.773 1 95.06 34 ASP B CA 1
ATOM 1828 C C . ASP B 1 34 ? -12.648 -27.375 -7.359 1 95.06 34 ASP B C 1
ATOM 1830 O O . ASP B 1 34 ? -11.547 -26.875 -7.141 1 95.06 34 ASP B O 1
ATOM 1834 N N . GLY B 1 35 ? -13.492 -27.562 -6.391 1 92.69 35 GLY B N 1
ATOM 1835 C CA . GLY B 1 35 ? -13.242 -27.219 -5.004 1 92.69 35 GLY B CA 1
ATOM 1836 C C . GLY B 1 35 ? -14.062 -26.031 -4.531 1 92.69 35 GLY B C 1
ATOM 1837 O O . GLY B 1 35 ? -14.078 -25.719 -3.34 1 92.69 35 GLY B O 1
ATOM 1838 N N . GLU B 1 36 ? -14.664 -25.266 -5.418 1 93 36 GLU B N 1
ATOM 1839 C CA . GLU B 1 36 ? -15.578 -24.156 -5.152 1 93 36 GLU B CA 1
ATOM 1840 C C . GLU B 1 36 ? -14.906 -23.062 -4.332 1 93 36 GLU B C 1
ATOM 1842 O O . GLU B 1 36 ? -15.461 -22.594 -3.334 1 93 36 GLU B O 1
ATOM 1847 N N . LEU B 1 37 ? -13.773 -22.75 -4.727 1 87.69 37 LEU B N 1
ATOM 1848 C CA . LEU B 1 37 ? -12.945 -21.828 -3.971 1 87.69 37 LEU B CA 1
ATOM 1849 C C . LEU B 1 37 ? -13.633 -20.469 -3.824 1 87.69 37 LEU B C 1
ATOM 1851 O O . LEU B 1 37 ? -13.352 -19.719 -2.881 1 87.69 37 LEU B O 1
ATOM 1855 N N . TRP B 1 38 ? -14.523 -20.109 -4.723 1 90.69 38 TRP B N 1
ATOM 1856 C CA . TRP B 1 38 ? -15.188 -18.812 -4.727 1 90.69 38 TRP B CA 1
ATOM 1857 C C . TRP B 1 38 ? -16.125 -18.672 -3.535 1 90.69 38 TRP B C 1
ATOM 1859 O O . TRP B 1 38 ? -16.594 -17.562 -3.223 1 90.69 38 TRP B O 1
ATOM 1869 N N . LYS B 1 39 ? -16.328 -19.781 -2.887 1 92.31 39 LYS B N 1
ATOM 1870 C CA . LYS B 1 39 ? -17.234 -19.766 -1.739 1 92.31 39 LYS B CA 1
ATOM 1871 C C . LYS B 1 39 ? -16.5 -19.344 -0.469 1 92.31 39 LYS B C 1
ATOM 1873 O O . LYS B 1 39 ? -17.141 -19.016 0.54 1 92.31 39 LY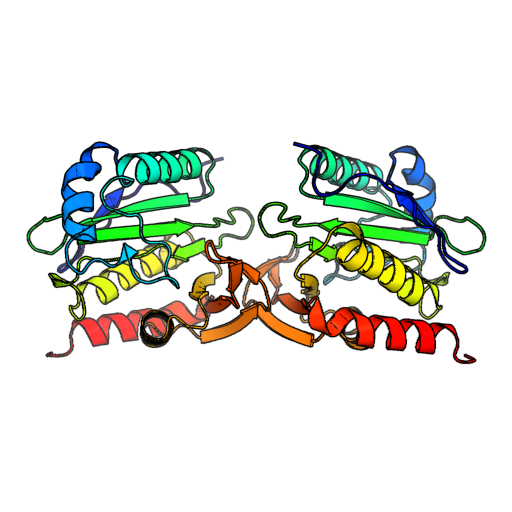S B O 1
ATOM 1878 N N . LEU B 1 40 ? -15.18 -19.359 -0.509 1 90.75 40 LEU B N 1
ATOM 1879 C CA . LEU B 1 40 ? -14.406 -18.875 0.632 1 90.75 40 LEU B CA 1
ATOM 1880 C C . LEU B 1 40 ? -14.477 -17.359 0.738 1 90.75 40 LEU B C 1
ATOM 1882 O O . LEU B 1 40 ? -13.875 -16.656 -0.073 1 90.75 40 LEU B O 1
ATOM 1886 N N . TRP 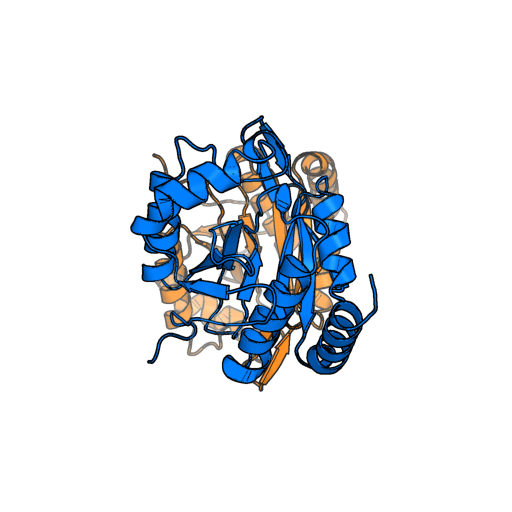B 1 41 ? -15.047 -16.812 1.749 1 91.44 41 TRP B N 1
ATOM 1887 C CA . TRP B 1 41 ? -15.406 -15.391 1.845 1 91.44 41 TRP B CA 1
ATOM 1888 C C . TRP B 1 41 ? -14.164 -14.523 1.991 1 91.44 41 TRP B C 1
ATOM 1890 O O . TRP B 1 41 ? -14.195 -13.328 1.698 1 91.44 41 TRP B O 1
ATOM 1900 N N . TYR B 1 42 ? -13.047 -15.133 2.496 1 93.31 42 TYR B N 1
ATOM 1901 C CA . TYR B 1 42 ? -11.844 -14.352 2.76 1 93.31 42 TYR B CA 1
ATOM 1902 C C . TYR B 1 42 ? -10.898 -14.383 1.563 1 93.31 42 TYR B C 1
ATOM 1904 O O . TYR B 1 42 ? -9.75 -13.945 1.659 1 93.31 42 TYR B O 1
ATOM 1912 N N . THR B 1 43 ? -11.406 -14.961 0.431 1 92.19 43 THR B N 1
ATOM 1913 C CA . THR B 1 43 ? -10.68 -14.945 -0.834 1 92.19 43 THR B CA 1
ATOM 1914 C C . THR B 1 43 ? -11.438 -14.133 -1.88 1 92.19 43 THR B C 1
ATOM 1916 O O . THR B 1 43 ? -12.539 -13.641 -1.617 1 92.19 43 THR B O 1
ATOM 1919 N N . SER B 1 44 ? -10.781 -13.906 -3.018 1 90.69 44 SER B N 1
ATOM 1920 C CA . SER B 1 44 ? -11.406 -13.156 -4.098 1 90.69 44 SER B CA 1
ATOM 1921 C C . SER B 1 44 ? -11.422 -13.961 -5.395 1 90.69 44 SER B C 1
ATOM 1923 O O . SER B 1 44 ? -11.258 -13.398 -6.48 1 90.69 44 SER B O 1
ATOM 1925 N N . VAL B 1 45 ? -11.586 -15.227 -5.277 1 93.31 45 VAL B N 1
ATOM 1926 C CA . VAL B 1 45 ? -11.68 -16.109 -6.441 1 93.31 45 VAL B CA 1
ATOM 1927 C C . VAL B 1 45 ? -13 -15.875 -7.164 1 93.31 45 VAL B C 1
ATOM 1929 O O . VAL B 1 45 ? -14.062 -15.844 -6.535 1 93.31 45 VAL B O 1
ATOM 1932 N N . PRO B 1 46 ? -12.977 -15.672 -8.438 1 94.19 46 PRO B N 1
ATOM 1933 C CA . PRO B 1 46 ? -14.234 -15.445 -9.148 1 94.19 46 PRO B CA 1
ATOM 1934 C C . PRO B 1 46 ? -15.117 -16.688 -9.188 1 94.19 46 PRO B C 1
ATOM 1936 O O . PRO B 1 46 ? -14.609 -17.812 -9.32 1 94.19 46 PRO B O 1
ATOM 1939 N N . ALA B 1 47 ? -16.391 -16.5 -9.117 1 95 47 ALA B N 1
ATOM 1940 C CA . ALA B 1 47 ? -17.297 -17.594 -9.453 1 95 47 ALA B CA 1
ATOM 1941 C C . ALA B 1 47 ? -17.172 -17.984 -10.922 1 95 47 ALA B C 1
ATOM 1943 O O . ALA B 1 47 ? -16.828 -17.156 -11.766 1 95 47 ALA B O 1
ATOM 1944 N N . PRO B 1 48 ? -17.562 -19.266 -11.203 1 96 48 PRO B N 1
ATOM 1945 C CA . PRO B 1 48 ? -17.422 -19.719 -12.586 1 96 48 PRO B CA 1
ATOM 1946 C C . PRO B 1 48 ? -18.141 -18.812 -13.586 1 96 48 PRO B C 1
ATOM 1948 O O . PRO B 1 48 ? -17.609 -18.516 -14.656 1 96 48 PRO B O 1
ATOM 1951 N N . GLU B 1 49 ? -19.281 -18.312 -13.266 1 95.81 49 GLU B N 1
ATOM 1952 C CA . GLU B 1 49 ? -20.094 -17.516 -14.18 1 95.81 49 GLU B CA 1
ATOM 1953 C C . GLU B 1 49 ? -19.484 -16.125 -14.398 1 95.81 49 GLU B C 1
ATOM 1955 O O . GLU B 1 49 ? -19.875 -15.422 -15.328 1 95.81 49 GLU B O 1
ATOM 1960 N N . ARG B 1 50 ? -18.516 -15.719 -13.633 1 96.62 50 ARG B N 1
ATOM 1961 C CA . ARG B 1 50 ? -17.922 -14.391 -13.719 1 96.62 50 ARG B CA 1
ATOM 1962 C C . ARG B 1 50 ? -16.5 -14.469 -14.297 1 96.62 50 ARG B C 1
ATOM 1964 O O . ARG B 1 50 ? -15.781 -13.469 -14.32 1 96.62 50 ARG B O 1
ATOM 1971 N N . MET B 1 51 ? -16.125 -15.586 -14.758 1 97.94 51 MET B N 1
ATOM 1972 C CA . MET B 1 51 ? -14.742 -15.812 -15.172 1 97.94 51 MET B CA 1
ATOM 1973 C C . MET B 1 51 ? -14.375 -14.922 -16.344 1 97.94 51 MET B C 1
ATOM 1975 O O . MET B 1 51 ? -13.297 -14.305 -16.359 1 97.94 51 MET B O 1
ATOM 1979 N N . GLU B 1 52 ? -15.25 -14.773 -17.328 1 98.06 52 GLU B N 1
ATOM 1980 C CA . GLU B 1 52 ? -14.961 -13.945 -18.5 1 98.06 52 GLU B CA 1
ATOM 1981 C C . GLU B 1 52 ? -14.758 -12.484 -18.094 1 98.06 52 GLU B C 1
ATOM 1983 O O . GLU B 1 52 ? -13.844 -11.82 -18.594 1 98.06 52 GLU B O 1
ATOM 1988 N N . ALA B 1 53 ? -15.609 -12.031 -17.266 1 98.06 53 ALA B N 1
ATOM 1989 C CA . ALA B 1 53 ? -15.508 -10.656 -16.781 1 98.06 53 ALA B CA 1
ATOM 1990 C C . ALA B 1 53 ? -14.203 -10.453 -16 1 98.06 53 ALA B C 1
ATOM 1992 O O . ALA B 1 53 ? -13.562 -9.406 -16.125 1 98.06 53 ALA B O 1
ATOM 1993 N N . GLU B 1 54 ? -13.852 -11.414 -15.242 1 98.19 54 GLU B N 1
ATOM 1994 C CA . GLU B 1 54 ? -12.617 -11.336 -14.461 1 98.19 54 GLU B CA 1
ATOM 1995 C C . GLU B 1 54 ? -11.391 -11.305 -15.375 1 98.19 54 GLU B C 1
ATOM 1997 O O . GLU B 1 54 ? -10.469 -10.523 -15.148 1 98.19 54 GLU B O 1
ATOM 2002 N N . ILE B 1 55 ? -11.398 -12.109 -16.375 1 98.75 55 ILE B N 1
ATOM 2003 C CA . ILE B 1 55 ? -10.305 -12.125 -17.344 1 98.75 55 ILE B CA 1
ATOM 2004 C C . ILE B 1 55 ? -10.195 -10.758 -18.016 1 98.75 55 ILE B C 1
ATOM 2006 O O . ILE B 1 55 ? -9.102 -10.195 -18.125 1 98.75 55 ILE B O 1
ATOM 2010 N N . ALA B 1 56 ? -11.305 -10.258 -18.422 1 98.69 56 ALA B N 1
ATOM 2011 C CA . ALA B 1 56 ? -11.32 -8.945 -19.062 1 98.69 56 ALA B CA 1
ATOM 2012 C C . ALA B 1 56 ? -10.766 -7.871 -18.141 1 98.69 56 ALA B C 1
ATOM 2014 O O . ALA B 1 56 ? -10.008 -6.996 -18.578 1 98.69 56 ALA B O 1
ATOM 2015 N N . ARG B 1 57 ? -11.156 -7.934 -16.922 1 98.25 57 ARG B N 1
ATOM 2016 C CA . ARG B 1 57 ? -10.68 -6.973 -15.938 1 98.25 57 ARG B CA 1
ATOM 2017 C C . ARG B 1 57 ? -9.164 -7.039 -15.789 1 98.25 57 ARG B C 1
ATOM 2019 O O . ARG B 1 57 ? -8.492 -6.008 -15.797 1 98.25 57 ARG B O 1
ATOM 2026 N N . ARG B 1 58 ? -8.625 -8.211 -15.641 1 98.56 58 ARG B N 1
ATOM 2027 C CA . ARG B 1 58 ? -7.184 -8.398 -15.484 1 98.56 58 ARG B CA 1
ATOM 2028 C C . ARG B 1 58 ? -6.438 -7.926 -16.719 1 98.56 58 ARG B C 1
ATOM 2030 O O . ARG B 1 58 ? -5.367 -7.316 -16.625 1 98.56 58 ARG B O 1
ATOM 2037 N N . LEU B 1 59 ? -6.977 -8.18 -17.891 1 98.69 59 LEU B N 1
ATOM 2038 C CA . LEU B 1 59 ? -6.34 -7.762 -19.125 1 98.69 59 LEU B CA 1
ATOM 2039 C C . LEU B 1 59 ? -6.344 -6.242 -19.25 1 98.69 59 LEU B C 1
ATOM 2041 O O . LEU B 1 59 ? -5.402 -5.656 -19.797 1 98.69 59 LEU B O 1
ATOM 2045 N N . ALA B 1 60 ? -7.41 -5.617 -18.828 1 98.38 60 ALA B N 1
ATOM 2046 C CA . ALA B 1 60 ? -7.449 -4.156 -18.797 1 98.38 60 ALA B CA 1
ATOM 2047 C C . ALA B 1 60 ? -6.359 -3.598 -17.891 1 98.38 60 ALA B C 1
ATOM 2049 O O . ALA B 1 60 ? -5.711 -2.604 -18.219 1 98.38 60 ALA B O 1
ATOM 2050 N N . LEU B 1 61 ? -6.16 -4.207 -16.75 1 97.88 61 LEU B N 1
ATOM 2051 C CA . LEU B 1 61 ? -5.109 -3.797 -15.82 1 97.88 61 LEU B CA 1
ATOM 2052 C C . LEU B 1 61 ? -3.729 -4.023 -16.422 1 97.88 61 LEU B C 1
ATOM 2054 O O . LEU B 1 61 ? -2.799 -3.258 -16.172 1 97.88 61 LEU B O 1
ATOM 2058 N N . GLN B 1 62 ? -3.615 -5.074 -17.172 1 98 62 GLN B N 1
ATOM 2059 C CA . GLN B 1 62 ? -2.371 -5.309 -17.891 1 98 62 GLN B CA 1
ATOM 2060 C C . GLN B 1 62 ? -2.082 -4.172 -18.875 1 98 62 GLN B C 1
ATOM 2062 O O . GLN B 1 62 ? -0.947 -3.701 -18.969 1 98 62 GLN B O 1
ATOM 2067 N N . GLU B 1 63 ? -3.098 -3.768 -19.594 1 97 63 GLU B N 1
ATOM 2068 C CA . GLU B 1 63 ? -2.955 -2.666 -20.547 1 97 63 GLU B CA 1
ATOM 2069 C C . GLU B 1 63 ? -2.52 -1.385 -19.844 1 97 63 GLU B C 1
ATOM 2071 O O . GLU B 1 63 ? -1.77 -0.584 -20.406 1 97 63 GLU B O 1
ATOM 2076 N N . GLN B 1 64 ? -2.955 -1.243 -18.641 1 95.5 64 GLN B N 1
ATOM 2077 C CA . GLN B 1 64 ? -2.607 -0.072 -17.844 1 95.5 64 GLN B CA 1
ATOM 2078 C C . GLN B 1 64 ? -1.215 -0.214 -17.234 1 95.5 64 GLN B C 1
ATOM 2080 O O . GLN B 1 64 ? -0.691 0.732 -16.641 1 95.5 64 GLN B O 1
ATOM 2085 N N . GLY B 1 65 ? -0.626 -1.4 -17.312 1 96.31 65 GLY B N 1
ATOM 2086 C CA . GLY B 1 65 ? 0.723 -1.636 -16.812 1 96.31 65 GLY B CA 1
ATOM 2087 C C . GLY B 1 65 ? 0.771 -1.966 -15.336 1 96.31 65 GLY B C 1
ATOM 2088 O O . GLY B 1 65 ? 1.85 -2.027 -14.742 1 96.31 65 GLY B O 1
ATOM 2089 N N . SER B 1 66 ? -0.348 -2.197 -14.719 1 97.25 66 SER B N 1
ATOM 2090 C CA . SER B 1 66 ? -0.392 -2.393 -13.273 1 97.25 66 SER B CA 1
ATOM 2091 C C . SER B 1 66 ? -0.473 -3.875 -12.914 1 97.25 66 SER B C 1
ATOM 2093 O O . SER B 1 66 ? -0.344 -4.246 -11.75 1 97.25 66 SER B O 1
ATOM 2095 N N . MET B 1 67 ? -0.672 -4.758 -13.969 1 98.44 67 MET B N 1
ATOM 2096 C CA . MET B 1 67 ? -0.807 -6.191 -13.727 1 98.44 67 MET B CA 1
ATOM 2097 C C . MET B 1 67 ? -0.242 -6.992 -14.898 1 98.44 67 MET B C 1
ATOM 2099 O O . MET B 1 67 ? -0.276 -6.535 -16.047 1 98.44 67 MET B O 1
ATOM 2103 N N . LEU B 1 68 ? 0.315 -8.078 -14.664 1 98.75 68 LEU B N 1
ATOM 2104 C CA . LEU B 1 68 ? 0.597 -9.141 -15.625 1 98.75 68 LEU B CA 1
ATOM 2105 C C . LEU B 1 68 ? -0.01 -10.461 -15.172 1 98.75 68 LEU B C 1
ATOM 2107 O O . LEU B 1 68 ? 0.574 -11.164 -14.344 1 98.75 68 LEU B O 1
ATOM 2111 N N . PRO B 1 69 ? -1.183 -10.781 -15.672 1 98.88 69 PRO B N 1
ATOM 2112 C CA . PRO B 1 69 ? -1.864 -12 -15.25 1 98.88 69 PRO B CA 1
ATOM 2113 C C . PRO B 1 69 ? -1.418 -13.234 -16.031 1 98.88 69 PRO B C 1
ATOM 2115 O O . PRO B 1 69 ? -1.171 -13.141 -17.234 1 98.88 69 PRO B O 1
ATOM 2118 N N . PHE B 1 70 ? -1.328 -14.328 -15.344 1 98.94 70 PHE B N 1
ATOM 2119 C CA . PHE B 1 70 ? -0.924 -15.602 -15.93 1 98.94 70 PHE B CA 1
ATOM 2120 C C . PHE B 1 70 ? -2.037 -16.641 -15.805 1 98.94 70 PHE B C 1
ATOM 2122 O O . PHE B 1 70 ? -2.699 -16.719 -14.766 1 98.94 70 PHE B O 1
ATOM 2129 N N . ALA B 1 71 ? -2.246 -17.375 -16.844 1 98.94 71 ALA B N 1
ATOM 2130 C CA . ALA B 1 71 ? -2.91 -18.672 -16.734 1 98.94 71 ALA B CA 1
ATOM 2131 C C . ALA B 1 71 ? -1.923 -19.766 -16.328 1 98.94 71 ALA B C 1
ATOM 2133 O O . ALA B 1 71 ? -0.795 -19.812 -16.828 1 98.94 71 ALA B O 1
ATOM 2134 N N . VAL B 1 72 ? -2.352 -20.609 -15.477 1 98.94 72 VAL B N 1
ATOM 2135 C CA . VAL B 1 72 ? -1.49 -21.656 -14.945 1 98.94 72 VAL B CA 1
ATOM 2136 C C . VAL B 1 72 ? -1.921 -23.016 -15.5 1 98.94 72 VAL B C 1
ATOM 2138 O O . VAL B 1 72 ? -3.078 -23.422 -15.344 1 98.94 72 VAL B O 1
ATOM 2141 N N . ARG B 1 73 ? -1.066 -23.703 -16.141 1 98.81 73 ARG B N 1
ATOM 2142 C CA . ARG B 1 73 ? -1.312 -25.078 -16.594 1 98.81 73 ARG B CA 1
ATOM 2143 C C . ARG B 1 73 ? -0.515 -26.078 -15.773 1 98.81 73 ARG B C 1
ATOM 2145 O O . ARG B 1 73 ? 0.649 -25.844 -15.445 1 98.81 73 ARG B O 1
ATOM 2152 N N . ASP B 1 74 ? -1.169 -27.203 -15.492 1 98.44 74 ASP B N 1
ATOM 2153 C CA . ASP B 1 74 ? -0.459 -28.266 -14.773 1 98.44 74 ASP B CA 1
ATOM 2154 C C . ASP B 1 74 ? 0.415 -29.078 -15.727 1 98.44 74 ASP B C 1
ATOM 2156 O O . ASP B 1 74 ? 0.557 -28.734 -16.906 1 98.44 74 ASP B O 1
ATOM 2160 N N . ALA B 1 75 ? 1.075 -30.109 -15.18 1 96.69 75 ALA B N 1
ATOM 2161 C CA . ALA B 1 75 ? 2.049 -30.906 -15.938 1 96.69 75 ALA B CA 1
ATOM 2162 C C . ALA B 1 75 ? 1.396 -31.578 -17.141 1 96.69 75 ALA B C 1
ATOM 2164 O O . ALA B 1 75 ? 2.057 -31.844 -18.141 1 96.69 75 ALA B O 1
ATOM 2165 N N . ALA B 1 76 ? 0.089 -31.844 -17.062 1 97.12 76 ALA B N 1
ATOM 2166 C CA . ALA B 1 76 ? -0.643 -32.5 -18.141 1 97.12 76 ALA B CA 1
ATOM 2167 C C . ALA B 1 76 ? -1.101 -31.469 -19.188 1 97.12 76 ALA B C 1
ATOM 2169 O O . ALA B 1 76 ? -1.679 -31.844 -20.203 1 97.12 76 ALA B O 1
ATOM 2170 N N . GLY B 1 77 ? -0.882 -30.188 -18.938 1 97.81 77 GLY B N 1
ATOM 2171 C CA . GLY B 1 77 ? -1.241 -29.125 -19.859 1 97.81 77 GLY B CA 1
ATOM 2172 C C . GLY B 1 77 ? -2.633 -28.578 -19.641 1 97.81 77 GLY B C 1
ATOM 2173 O O . GLY B 1 77 ? -3.098 -27.719 -20.391 1 97.81 77 GLY B O 1
ATOM 2174 N N . GLU B 1 78 ? -3.244 -29.016 -18.609 1 98.12 78 GLU B N 1
ATOM 2175 C CA . GLU B 1 78 ? -4.594 -28.562 -18.297 1 98.12 78 GLU B CA 1
ATOM 2176 C C . GLU B 1 78 ? -4.566 -27.281 -17.484 1 98.12 78 GLU B C 1
ATOM 2178 O O . GLU B 1 78 ? -3.736 -27.141 -16.578 1 98.12 78 GLU B O 1
ATOM 2183 N N . LEU B 1 79 ? -5.512 -26.422 -17.812 1 98.69 79 LEU B N 1
ATOM 2184 C CA . LEU B 1 79 ? -5.617 -25.203 -17.016 1 98.69 79 LEU B CA 1
ATOM 2185 C C . LEU B 1 79 ? -5.973 -25.531 -15.562 1 98.69 79 LEU B C 1
ATOM 2187 O O . LEU B 1 79 ? -6.941 -26.25 -15.305 1 98.69 79 LEU B O 1
ATOM 2191 N N . ALA B 1 80 ? -5.203 -24.953 -14.625 1 98.56 80 ALA B N 1
ATOM 2192 C CA . ALA B 1 80 ? -5.328 -25.344 -13.227 1 98.56 80 ALA B CA 1
ATOM 2193 C C . ALA B 1 80 ? -5.59 -24.125 -12.336 1 98.56 80 ALA B C 1
ATOM 2195 O O . ALA B 1 80 ? -5.844 -24.281 -11.133 1 98.56 80 ALA B O 1
ATOM 2196 N N . GLY B 1 81 ? -5.473 -22.906 -12.828 1 98.38 81 GLY B N 1
ATOM 2197 C CA . GLY B 1 81 ? -5.691 -21.719 -12.023 1 98.38 81 GLY B CA 1
ATOM 2198 C C . GLY B 1 81 ? -5.078 -20.469 -12.625 1 98.38 81 GLY B C 1
ATOM 2199 O O . GLY B 1 81 ? -4.82 -20.422 -13.828 1 98.38 81 GLY B O 1
ATOM 2200 N N . MET B 1 82 ? -4.914 -19.438 -11.812 1 98.69 82 MET B N 1
ATOM 2201 C CA . MET B 1 82 ? -4.328 -18.172 -12.227 1 98.69 82 MET B CA 1
ATOM 2202 C C . MET B 1 82 ? -3.383 -17.625 -11.148 1 98.69 82 MET B C 1
ATOM 2204 O O . MET B 1 82 ? -3.5 -18 -9.977 1 98.69 82 MET B O 1
ATOM 2208 N N . THR B 1 83 ? -2.482 -16.844 -11.562 1 98.75 83 THR B N 1
ATOM 2209 C CA . THR B 1 83 ? -1.639 -16 -10.711 1 98.75 83 THR B CA 1
ATOM 2210 C C . THR B 1 83 ? -1.264 -14.711 -11.43 1 98.75 83 THR B C 1
ATOM 2212 O O . THR B 1 83 ? -1.63 -14.5 -12.586 1 98.75 83 THR B O 1
ATOM 2215 N N . THR B 1 84 ? -0.632 -13.773 -10.641 1 98.75 84 THR B N 1
ATOM 2216 C CA . THR B 1 84 ? -0.403 -12.469 -11.258 1 98.75 84 THR B CA 1
ATOM 2217 C C . THR B 1 84 ? 0.795 -11.773 -10.625 1 98.75 84 THR B C 1
ATOM 2219 O O . THR B 1 84 ? 1.098 -11.992 -9.453 1 98.75 84 THR B O 1
ATOM 2222 N N . TYR B 1 85 ? 1.55 -11.062 -11.43 1 98.88 85 TYR B N 1
ATOM 2223 C CA . TYR B 1 85 ? 2.143 -9.844 -10.898 1 98.88 85 T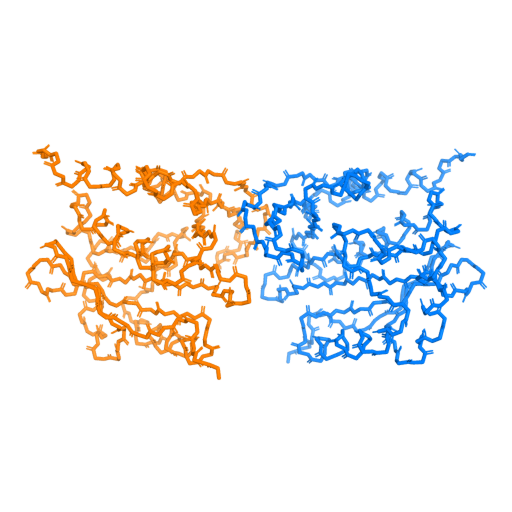YR B CA 1
ATOM 2224 C C . TYR B 1 85 ? 1.108 -8.727 -10.82 1 98.88 85 TYR B C 1
ATOM 2226 O O . TYR B 1 85 ? 0.422 -8.438 -11.805 1 98.88 85 TYR B O 1
ATOM 2234 N N . MET B 1 86 ? 0.993 -8.086 -9.703 1 98.62 86 MET B N 1
ATOM 2235 C CA . MET B 1 86 ? 0.008 -7.02 -9.555 1 98.62 86 MET B CA 1
ATOM 2236 C C . MET B 1 86 ? 0.554 -5.891 -8.688 1 98.62 86 MET B C 1
ATOM 2238 O O . MET B 1 86 ? 1.643 -6.008 -8.125 1 98.62 86 MET B O 1
ATOM 2242 N N . ASN B 1 87 ? -0.212 -4.77 -8.711 1 97.81 87 ASN B N 1
ATOM 2243 C CA . ASN B 1 87 ? 0.289 -3.584 -8.031 1 97.81 87 ASN B CA 1
ATOM 2244 C C . ASN B 1 87 ? 1.731 -3.277 -8.422 1 97.81 87 ASN B C 1
ATOM 2246 O O . ASN B 1 87 ? 2.584 -3.072 -7.551 1 97.81 87 ASN B O 1
ATOM 2250 N N . ILE B 1 88 ? 1.961 -3.289 -9.711 1 98.31 88 ILE B N 1
ATOM 2251 C CA . ILE B 1 88 ? 3.303 -3.135 -10.258 1 98.31 88 ILE B CA 1
ATOM 2252 C C . ILE B 1 88 ? 3.791 -1.704 -10.039 1 98.31 88 ILE B C 1
ATOM 2254 O O . ILE B 1 88 ? 3.102 -0.745 -10.391 1 98.31 88 ILE B O 1
ATOM 2258 N N . ASP B 1 89 ? 4.879 -1.531 -9.391 1 97.69 89 ASP B N 1
ATOM 2259 C CA . ASP B 1 89 ? 5.57 -0.262 -9.188 1 97.69 89 ASP B CA 1
ATOM 2260 C C . ASP B 1 89 ? 6.852 -0.193 -10.016 1 97.69 89 ASP B C 1
ATOM 2262 O O . ASP B 1 89 ? 7.934 -0.521 -9.523 1 97.69 89 ASP B O 1
ATOM 2266 N N . ALA B 1 90 ? 6.664 0.248 -11.227 1 97.31 90 ALA B N 1
ATOM 2267 C CA . ALA B 1 90 ? 7.773 0.258 -12.18 1 97.31 90 ALA B CA 1
ATOM 2268 C C . ALA B 1 90 ? 8.883 1.192 -11.711 1 97.31 90 ALA B C 1
ATOM 2270 O O . ALA B 1 90 ? 10.07 0.887 -11.875 1 97.31 90 ALA B O 1
ATOM 2271 N N . THR B 1 91 ? 8.516 2.297 -11.102 1 95.44 91 THR B N 1
ATOM 2272 C CA . THR B 1 91 ? 9.477 3.297 -10.656 1 95.44 91 THR B CA 1
ATOM 2273 C C . THR B 1 91 ? 10.43 2.705 -9.625 1 95.44 91 THR B C 1
ATOM 2275 O O . THR B 1 91 ? 11.641 2.928 -9.695 1 95.44 91 THR B O 1
ATOM 2278 N N . ASN B 1 92 ? 9.945 1.898 -8.742 1 97.31 92 ASN B N 1
ATOM 2279 C CA . ASN B 1 92 ? 10.75 1.332 -7.664 1 97.31 92 ASN B CA 1
ATOM 2280 C C . ASN B 1 92 ? 11.117 -0.122 -7.945 1 97.31 92 ASN B C 1
ATOM 2282 O O . ASN B 1 92 ? 11.727 -0.786 -7.105 1 97.31 92 ASN B O 1
ATOM 2286 N N . ARG B 1 93 ? 10.602 -0.653 -9.117 1 97.44 93 ARG B N 1
ATOM 2287 C CA . ARG B 1 93 ? 10.867 -2.023 -9.547 1 97.44 93 ARG B CA 1
ATOM 2288 C C . ARG B 1 93 ? 10.445 -3.021 -8.469 1 97.44 93 ARG B C 1
ATOM 2290 O O . ARG B 1 93 ? 11.258 -3.816 -8 1 97.44 93 ARG B O 1
ATOM 2297 N N . ARG B 1 94 ? 9.234 -2.986 -8.125 1 98.19 94 ARG B N 1
ATOM 2298 C CA . ARG B 1 94 ? 8.594 -3.902 -7.188 1 98.19 94 ARG B CA 1
ATOM 2299 C C . ARG B 1 94 ? 7.328 -4.504 -7.789 1 98.19 94 ARG B C 1
ATOM 2301 O O . ARG B 1 94 ? 6.656 -3.865 -8.602 1 98.19 94 ARG B O 1
ATOM 2308 N N . VAL B 1 95 ? 7.035 -5.676 -7.395 1 98.75 95 VAL B N 1
ATOM 2309 C CA . VAL B 1 95 ? 5.773 -6.301 -7.781 1 98.75 95 VAL B CA 1
ATOM 2310 C C . VAL B 1 95 ? 5.172 -7.027 -6.582 1 98.75 95 VAL B C 1
ATOM 2312 O O . VAL B 1 95 ? 5.863 -7.297 -5.598 1 98.75 95 VAL B O 1
ATOM 2315 N N . GLU B 1 96 ? 3.959 -7.211 -6.641 1 98.88 96 GLU B N 1
ATOM 2316 C CA . GLU B 1 96 ? 3.232 -8.125 -5.77 1 98.88 96 GLU B CA 1
ATOM 2317 C C . GLU B 1 96 ? 2.822 -9.391 -6.516 1 98.88 96 GLU B C 1
ATOM 2319 O O . GLU B 1 96 ? 2.375 -9.328 -7.664 1 98.88 96 GLU B O 1
ATOM 2324 N N . ILE B 1 97 ? 3.107 -10.477 -5.984 1 98.94 97 ILE B N 1
ATOM 2325 C CA . ILE B 1 97 ? 2.518 -11.711 -6.492 1 98.94 97 ILE B CA 1
ATOM 2326 C C . ILE B 1 97 ? 1.259 -12.047 -5.699 1 98.94 97 ILE B C 1
ATOM 2328 O O . ILE B 1 97 ? 1.305 -12.164 -4.473 1 98.94 97 ILE B O 1
ATOM 2332 N N . GLY B 1 98 ? 0.15 -12.156 -6.359 1 98.44 98 GLY B N 1
ATOM 2333 C CA . GLY B 1 98 ? -1.106 -12.406 -5.676 1 98.44 98 GLY B CA 1
ATOM 2334 C C . GLY B 1 98 ? -2.24 -12.766 -6.617 1 98.44 98 GLY B C 1
ATOM 2335 O O . GLY B 1 98 ? -2.004 -13.156 -7.762 1 98.44 98 GLY B O 1
ATOM 2336 N N . SER B 1 99 ? -3.471 -12.773 -6.023 1 97.62 99 SER B N 1
ATOM 2337 C CA . SER B 1 99 ? -4.656 -13.203 -6.754 1 97.62 99 SER B CA 1
ATOM 2338 C C . SER B 1 99 ? -4.457 -14.586 -7.359 1 97.62 99 SER B C 1
ATOM 2340 O O . SER B 1 99 ? -4.828 -14.828 -8.508 1 97.62 99 SER B O 1
ATOM 2342 N N . THR B 1 100 ? -3.787 -15.367 -6.586 1 98.19 100 THR B N 1
ATOM 2343 C CA . THR B 1 100 ? -3.461 -16.734 -6.996 1 98.19 100 THR B CA 1
ATOM 2344 C C . THR B 1 100 ? -4.516 -17.719 -6.492 1 98.19 100 THR B C 1
ATOM 2346 O O . THR B 1 100 ? -4.887 -17.688 -5.32 1 98.19 100 THR B O 1
ATOM 2349 N N . TRP B 1 101 ? -5.012 -18.5 -7.305 1 97.5 101 TRP B N 1
ATOM 2350 C CA . TRP B 1 101 ? -5.863 -19.625 -6.91 1 97.5 101 TRP B CA 1
ATOM 2351 C C . TRP B 1 101 ? -5.672 -20.812 -7.844 1 97.5 101 TRP B C 1
ATOM 2353 O O . TRP B 1 101 ? -5.336 -20.641 -9.016 1 97.5 101 TRP B O 1
ATOM 2363 N N . TYR B 1 102 ? -5.844 -21.984 -7.332 1 97.5 102 TYR B N 1
ATOM 2364 C CA . TYR B 1 102 ? -5.676 -23.234 -8.078 1 97.5 102 TYR B CA 1
ATOM 2365 C C . TYR B 1 102 ? -6.867 -24.156 -7.863 1 97.5 102 TYR B C 1
ATOM 2367 O O . TYR B 1 102 ? -7.449 -24.203 -6.773 1 97.5 102 TYR B O 1
ATOM 2375 N N . ALA B 1 103 ? -7.086 -24.969 -8.883 1 97.19 103 ALA B N 1
ATOM 2376 C CA . ALA B 1 103 ? -8.023 -26.078 -8.727 1 97.19 103 ALA B CA 1
ATOM 2377 C C . ALA B 1 103 ? -7.609 -26.984 -7.578 1 97.19 103 ALA B C 1
ATOM 2379 O O . ALA B 1 103 ? -6.418 -27.172 -7.324 1 97.19 103 ALA B O 1
ATOM 2380 N N . ARG B 1 104 ? -8.586 -27.562 -6.941 1 96.31 104 ARG B N 1
ATOM 2381 C CA . ARG B 1 104 ? -8.336 -28.422 -5.785 1 96.31 104 ARG B CA 1
ATOM 2382 C C . ARG B 1 104 ? -7.406 -29.578 -6.152 1 96.31 104 ARG B C 1
ATOM 2384 O O . ARG B 1 104 ? -6.551 -29.969 -5.352 1 96.31 104 ARG B O 1
ATOM 2391 N N . ARG B 1 105 ? -7.492 -30.094 -7.309 1 96.06 105 ARG B N 1
ATOM 2392 C CA . ARG B 1 105 ? -6.77 -31.281 -7.738 1 96.06 105 ARG B CA 1
ATOM 2393 C C . ARG B 1 105 ? -5.262 -31.047 -7.719 1 96.06 105 ARG B C 1
ATOM 2395 O O . ARG B 1 105 ? -4.48 -32 -7.66 1 96.06 105 ARG B O 1
ATOM 2402 N N . VAL B 1 106 ? -4.859 -29.812 -7.793 1 97.38 106 VAL B N 1
ATOM 2403 C CA . VAL B 1 106 ? -3.424 -29.562 -7.875 1 97.38 106 VAL B CA 1
ATOM 2404 C C . VAL B 1 106 ? -2.934 -28.938 -6.566 1 97.38 106 VAL B C 1
ATOM 2406 O O . VAL B 1 106 ? -1.776 -28.516 -6.465 1 97.38 106 VAL B O 1
ATOM 2409 N N . GLN B 1 107 ? -3.82 -28.766 -5.605 1 94.12 107 GLN B N 1
ATOM 2410 C CA . GLN B 1 107 ? -3.398 -28.281 -4.297 1 94.12 107 GLN B CA 1
ATOM 2411 C C . GLN B 1 107 ? -2.602 -29.328 -3.545 1 94.12 107 GLN B C 1
ATOM 2413 O O . GLN B 1 107 ? -2.881 -30.531 -3.664 1 94.12 107 GLN B O 1
ATOM 2418 N N . ARG B 1 108 ? -1.595 -28.953 -2.83 1 92.56 108 ARG B N 1
ATOM 2419 C CA . ARG B 1 108 ? -0.691 -29.812 -2.084 1 92.56 108 ARG B CA 1
ATOM 2420 C C . ARG B 1 108 ? 0.146 -30.672 -3.025 1 92.56 108 ARG B C 1
ATOM 2422 O O . ARG B 1 108 ? 0.434 -31.844 -2.727 1 92.56 108 ARG B O 1
ATOM 2429 N N . THR B 1 109 ? 0.34 -30.141 -4.238 1 95.31 109 THR B N 1
ATOM 2430 C CA . THR B 1 109 ? 1.306 -30.641 -5.207 1 95.31 109 THR B CA 1
ATOM 2431 C C . THR B 1 109 ? 2.477 -29.688 -5.363 1 95.31 109 THR B C 1
ATOM 2433 O O . THR B 1 109 ? 2.469 -28.594 -4.789 1 95.31 109 THR B O 1
ATOM 2436 N N . PRO B 1 110 ? 3.506 -30.047 -6.117 1 96.94 110 PRO B N 1
ATOM 2437 C CA . PRO B 1 110 ? 4.648 -29.156 -6.312 1 96.94 110 PRO B CA 1
ATOM 2438 C C . PRO B 1 110 ? 4.309 -27.953 -7.191 1 96.94 110 PRO B C 1
ATOM 2440 O O . PRO B 1 110 ? 5.148 -27.078 -7.398 1 96.94 110 PRO B O 1
ATOM 2443 N N . LEU B 1 111 ? 3.133 -27.875 -7.727 1 98 111 LEU B N 1
ATOM 2444 C CA . LEU B 1 111 ? 2.764 -26.875 -8.711 1 98 111 LEU B CA 1
ATOM 2445 C C . LEU B 1 111 ? 2.988 -25.469 -8.164 1 98 111 LEU B C 1
ATOM 2447 O O . LEU B 1 111 ? 3.674 -24.656 -8.797 1 98 111 LEU B O 1
ATOM 2451 N N . ASN B 1 112 ? 2.475 -25.203 -6.992 1 98.12 112 ASN B N 1
ATOM 2452 C CA . ASN B 1 112 ? 2.602 -23.844 -6.461 1 98.12 112 ASN B CA 1
ATOM 2453 C C . ASN B 1 112 ? 4.059 -23.5 -6.164 1 98.12 112 ASN B C 1
ATOM 2455 O O . ASN B 1 112 ? 4.488 -22.375 -6.402 1 98.12 112 ASN B O 1
ATOM 2459 N N . THR B 1 113 ? 4.762 -24.406 -5.594 1 98.25 113 THR B N 1
ATOM 2460 C CA . THR B 1 113 ? 6.168 -24.188 -5.281 1 98.25 113 THR B CA 1
ATOM 2461 C C . THR B 1 113 ? 6.949 -23.812 -6.543 1 98.25 113 THR B C 1
ATOM 2463 O O . THR B 1 113 ? 7.703 -22.844 -6.551 1 98.25 113 THR B O 1
ATOM 2466 N N . GLU B 1 114 ? 6.758 -24.547 -7.582 1 98.69 114 GLU B N 1
ATOM 2467 C CA . GLU B 1 114 ? 7.473 -24.266 -8.82 1 98.69 114 GLU B CA 1
ATOM 2468 C C . GLU B 1 114 ? 6.98 -22.984 -9.461 1 98.69 114 GLU B C 1
ATOM 2470 O O . GLU B 1 114 ? 7.77 -22.234 -10.047 1 98.69 114 GLU B O 1
ATOM 2475 N N . CYS B 1 115 ? 5.66 -22.734 -9.391 1 98.69 115 CYS B N 1
ATOM 2476 C CA . CYS B 1 115 ? 5.09 -21.484 -9.852 1 98.69 115 CYS B CA 1
ATOM 2477 C C . CYS B 1 115 ? 5.793 -20.297 -9.211 1 98.69 115 CYS B C 1
ATOM 2479 O O . CYS B 1 115 ? 6.258 -19.391 -9.906 1 98.69 115 CYS B O 1
ATOM 2481 N N . LYS B 1 116 ? 5.926 -20.344 -7.887 1 98.88 116 LYS B N 1
ATOM 2482 C CA . LYS B 1 116 ? 6.523 -19.234 -7.145 1 98.88 116 LYS B CA 1
ATOM 2483 C C . LYS B 1 116 ? 8.023 -19.141 -7.398 1 98.88 116 LYS B C 1
ATOM 2485 O O . LYS B 1 116 ? 8.586 -18.047 -7.441 1 98.88 116 LYS B O 1
ATOM 2490 N N . LEU B 1 117 ? 8.656 -20.281 -7.57 1 98.88 117 LEU B N 1
ATOM 2491 C CA . LEU B 1 117 ? 10.07 -20.266 -7.941 1 98.88 117 LEU B CA 1
ATOM 2492 C C . LEU B 1 117 ? 10.273 -19.516 -9.25 1 98.88 117 LEU B C 1
ATOM 2494 O O . LEU B 1 117 ? 11.148 -18.641 -9.344 1 98.88 117 LEU B O 1
ATOM 2498 N N . MET B 1 118 ? 9.5 -19.797 -10.219 1 98.94 118 MET B N 1
ATOM 2499 C CA . MET B 1 118 ? 9.641 -19.188 -11.539 1 98.94 118 MET B CA 1
ATOM 2500 C C . MET B 1 118 ? 9.289 -17.703 -11.492 1 98.94 118 MET B C 1
ATOM 2502 O O . MET B 1 118 ? 10 -16.875 -12.062 1 98.94 118 MET B O 1
ATOM 2506 N N . LEU B 1 119 ? 8.219 -17.375 -10.797 1 98.94 119 LEU B N 1
ATOM 2507 C CA . LEU B 1 119 ? 7.809 -15.977 -10.703 1 98.94 119 LEU B CA 1
ATOM 2508 C C . LEU B 1 119 ? 8.852 -15.148 -9.953 1 98.94 119 LEU B C 1
ATOM 2510 O O . LEU B 1 119 ? 9.195 -14.047 -10.383 1 98.94 119 LEU B O 1
ATOM 2514 N N . LEU B 1 120 ? 9.281 -15.68 -8.852 1 98.94 120 LEU B N 1
ATOM 2515 C CA . LEU B 1 120 ? 10.297 -14.992 -8.07 1 98.94 120 LEU B CA 1
ATOM 2516 C C . LEU B 1 120 ? 11.594 -14.867 -8.852 1 98.94 120 LEU B C 1
ATOM 2518 O O . LEU B 1 120 ? 12.234 -13.805 -8.844 1 98.94 120 LEU B O 1
ATOM 2522 N N . GLY B 1 121 ? 11.992 -15.945 -9.5 1 98.88 121 GLY B N 1
ATOM 2523 C CA . GLY B 1 121 ? 13.172 -15.883 -10.352 1 98.88 121 GLY B CA 1
ATOM 2524 C C . GLY B 1 121 ? 13.078 -14.828 -11.43 1 98.88 121 GLY B C 1
ATOM 2525 O O . GLY B 1 121 ? 14.039 -14.086 -11.664 1 98.88 121 GLY B O 1
ATOM 2526 N N . HIS B 1 122 ? 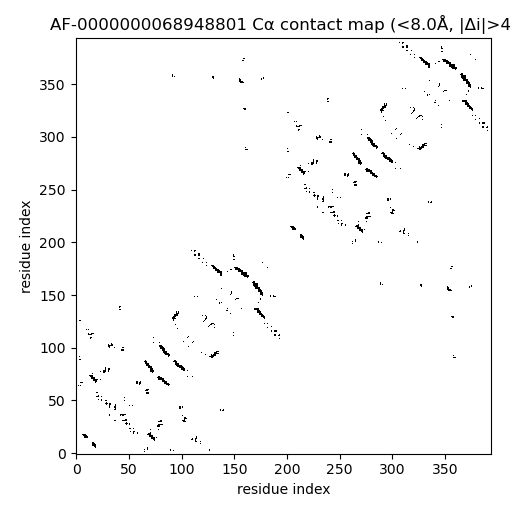11.969 -14.781 -12.086 1 98.94 122 HIS B N 1
ATOM 2527 C CA . HIS B 1 122 ? 11.773 -13.766 -13.117 1 98.94 122 HIS B CA 1
ATOM 2528 C C . HIS B 1 122 ? 11.836 -12.359 -12.523 1 98.94 122 HIS B C 1
ATOM 2530 O O . HIS B 1 122 ? 12.469 -11.469 -13.086 1 98.94 122 HIS B O 1
ATOM 2536 N N . ALA B 1 123 ? 11.203 -12.133 -11.383 1 98.88 123 ALA B N 1
ATOM 2537 C CA . ALA B 1 123 ? 11.156 -10.828 -10.734 1 98.88 123 ALA B CA 1
ATOM 2538 C C . ALA B 1 123 ? 12.555 -10.367 -10.328 1 98.88 123 ALA B C 1
ATOM 2540 O O . ALA B 1 123 ? 12.953 -9.234 -10.625 1 98.88 123 ALA B O 1
ATOM 2541 N N . PHE B 1 124 ? 13.344 -11.211 -9.695 1 98.88 124 PHE B N 1
ATOM 2542 C CA . PHE B 1 124 ? 14.617 -10.797 -9.109 1 98.88 124 PHE B CA 1
ATOM 2543 C C . PHE B 1 124 ? 15.734 -10.859 -10.148 1 98.88 124 PHE B C 1
ATOM 2545 O O . PHE B 1 124 ? 16.578 -9.961 -10.219 1 98.88 124 PHE B O 1
ATOM 2552 N N . ASP B 1 125 ? 15.719 -11.859 -10.984 1 98.69 125 ASP B N 1
ATOM 2553 C CA . ASP B 1 125 ? 16.859 -12.102 -11.867 1 98.69 125 ASP B CA 1
ATOM 2554 C C . ASP B 1 125 ? 16.688 -11.352 -13.188 1 98.69 125 ASP B C 1
ATOM 2556 O O . ASP B 1 125 ? 17.688 -10.977 -13.82 1 98.69 125 ASP B O 1
ATOM 2560 N N . HIS B 1 126 ? 15.477 -11.141 -13.602 1 98.44 126 HIS B N 1
ATOM 2561 C CA . HIS B 1 126 ? 15.258 -10.539 -14.914 1 98.44 126 HIS B CA 1
ATOM 2562 C C . HIS B 1 126 ? 14.727 -9.117 -14.789 1 98.44 126 HIS B C 1
ATOM 2564 O O . HIS B 1 126 ? 15.148 -8.227 -15.531 1 98.44 126 HIS B O 1
ATOM 2570 N N . LEU B 1 127 ? 13.859 -8.906 -13.883 1 98.38 127 LEU B N 1
ATOM 2571 C CA . LEU B 1 127 ? 13.25 -7.586 -13.742 1 98.38 127 LEU B CA 1
ATOM 2572 C C . LEU B 1 127 ? 14.023 -6.734 -12.742 1 98.38 127 LEU B C 1
ATOM 2574 O O . LEU B 1 127 ? 13.75 -5.539 -12.594 1 98.38 127 LEU B O 1
ATOM 2578 N N . ASP B 1 128 ? 14.906 -7.312 -12 1 98.25 128 ASP B N 1
ATOM 2579 C CA . ASP B 1 128 ? 15.75 -6.617 -11.031 1 98.25 128 ASP B CA 1
ATOM 2580 C C . ASP B 1 128 ? 14.914 -5.961 -9.938 1 98.25 128 ASP B C 1
ATOM 2582 O O . ASP B 1 128 ? 15.164 -4.82 -9.555 1 98.25 128 ASP B O 1
ATOM 2586 N N . CYS B 1 129 ? 13.953 -6.645 -9.547 1 98.81 129 CYS B N 1
ATOM 2587 C CA . CYS B 1 129 ? 13.109 -6.141 -8.477 1 98.81 129 CYS B CA 1
ATOM 2588 C C . CYS B 1 129 ? 13.891 -6.012 -7.172 1 98.81 129 CYS B C 1
ATOM 2590 O O . CYS B 1 129 ? 14.711 -6.875 -6.852 1 98.81 129 CYS B O 1
ATOM 2592 N N . ILE B 1 130 ? 13.586 -4.973 -6.383 1 98.81 130 ILE B N 1
ATOM 2593 C CA . ILE B 1 130 ? 14.219 -4.777 -5.086 1 98.81 130 ILE B CA 1
ATOM 2594 C C . ILE B 1 130 ? 13.492 -5.594 -4.02 1 98.81 130 ILE B C 1
ATOM 2596 O O . ILE B 1 130 ? 14.055 -5.902 -2.971 1 98.81 130 ILE B O 1
ATOM 2600 N N . ALA B 1 131 ? 12.258 -5.926 -4.309 1 98.88 131 ALA B N 1
ATOM 2601 C CA . ALA B 1 131 ? 11.414 -6.723 -3.416 1 98.88 131 ALA B CA 1
ATOM 2602 C C . ALA B 1 131 ? 10.211 -7.293 -4.16 1 98.88 131 ALA B C 1
ATOM 2604 O O . ALA B 1 131 ? 9.766 -6.73 -5.164 1 98.88 131 ALA B O 1
ATOM 2605 N N . VAL B 1 132 ? 9.703 -8.367 -3.705 1 98.94 132 VAL B N 1
ATOM 2606 C CA . VAL B 1 132 ? 8.414 -8.945 -4.086 1 98.94 132 VAL B CA 1
ATOM 2607 C C . VAL B 1 132 ? 7.508 -9.039 -2.861 1 98.94 132 VAL B C 1
ATOM 2609 O O . VAL B 1 132 ? 7.922 -9.562 -1.819 1 98.94 132 VAL B O 1
ATOM 2612 N N . GLU B 1 133 ? 6.352 -8.547 -2.975 1 98.94 133 GLU B N 1
ATOM 2613 C CA . GLU B 1 133 ? 5.391 -8.523 -1.873 1 98.94 133 GLU B CA 1
ATOM 2614 C C . GLU B 1 133 ? 4.289 -9.555 -2.07 1 98.94 133 GLU B C 1
ATOM 2616 O O . GLU B 1 133 ? 3.992 -9.945 -3.203 1 98.94 133 GLU B O 1
ATOM 2621 N N . PHE B 1 134 ? 3.74 -10.047 -1.01 1 98.88 134 PHE B N 1
ATOM 2622 C CA . PHE B 1 134 ? 2.543 -10.875 -0.934 1 98.88 134 PHE B CA 1
ATOM 2623 C C . PHE B 1 134 ? 1.548 -10.297 0.065 1 98.88 134 PHE B C 1
ATOM 2625 O O . PHE B 1 134 ? 1.938 -9.836 1.139 1 98.88 134 PHE B O 1
ATOM 2632 N N . ARG B 1 135 ? 0.333 -10.328 -0.311 1 98.75 135 ARG B N 1
ATOM 2633 C CA . ARG B 1 135 ? -0.719 -9.898 0.605 1 98.75 135 ARG B CA 1
ATOM 2634 C C . ARG B 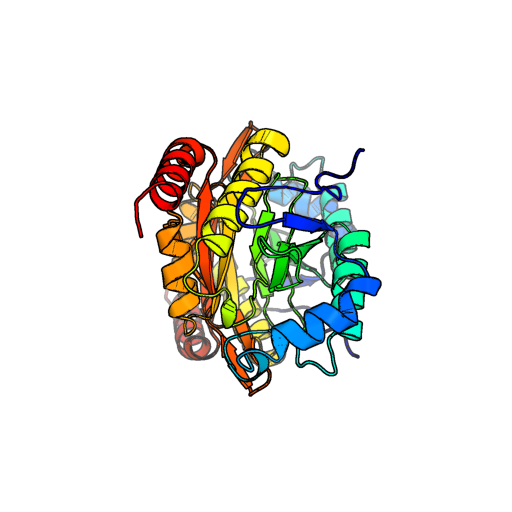1 135 ? -1.834 -10.938 0.682 1 98.75 135 ARG B C 1
ATOM 2636 O O . ARG B 1 135 ? -2.17 -11.57 -0.321 1 98.75 135 ARG B O 1
ATOM 2643 N N . THR B 1 136 ? -2.402 -11.047 1.817 1 98.62 136 THR B N 1
ATOM 2644 C CA . THR B 1 136 ? -3.547 -11.93 1.988 1 98.62 136 THR B CA 1
ATOM 2645 C C . THR B 1 136 ? -4.391 -11.5 3.184 1 98.62 136 THR B C 1
ATOM 2647 O O . THR B 1 136 ? -3.949 -10.688 4.004 1 98.62 136 THR B O 1
ATOM 2650 N N . HIS B 1 137 ? -5.605 -11.992 3.207 1 98.38 137 HIS B N 1
ATOM 2651 C CA . HIS B 1 137 ? -6.52 -11.758 4.32 1 98.38 137 HIS B CA 1
ATOM 2652 C C . HIS B 1 137 ? -5.98 -12.375 5.609 1 98.38 137 HIS B C 1
ATOM 2654 O O . HIS B 1 137 ? -5.441 -13.477 5.598 1 98.38 137 HIS B O 1
ATOM 2660 N N . TRP B 1 138 ? -6.156 -11.672 6.695 1 98.5 138 TRP B N 1
ATOM 2661 C CA . TRP B 1 138 ? -5.746 -12.164 8.008 1 98.5 138 TRP B CA 1
ATOM 2662 C C . TRP B 1 138 ? -6.309 -13.555 8.266 1 98.5 138 TRP B C 1
ATOM 2664 O O . TRP B 1 138 ? -5.617 -14.422 8.805 1 98.5 138 TRP B O 1
ATOM 2674 N N . MET B 1 139 ? -7.508 -13.82 7.848 1 97.75 139 MET B N 1
ATOM 2675 C CA . MET B 1 139 ? -8.227 -15.062 8.125 1 97.75 139 MET B CA 1
ATOM 2676 C C . MET B 1 139 ? -7.809 -16.156 7.148 1 97.75 139 MET B C 1
ATOM 2678 O O . MET B 1 139 ? -8.195 -17.328 7.309 1 97.75 139 MET B O 1
ATOM 2682 N N . ASN B 1 140 ? -7.086 -15.836 6.094 1 97.38 140 ASN B N 1
ATOM 2683 C CA . ASN B 1 140 ? -6.66 -16.844 5.125 1 97.38 140 ASN B CA 1
ATOM 2684 C C . ASN B 1 140 ? -5.418 -17.578 5.598 1 97.38 140 ASN B C 1
ATOM 2686 O O . ASN B 1 140 ? -4.328 -17.391 5.051 1 97.38 140 ASN B O 1
ATOM 2690 N N . GLN B 1 141 ? -5.629 -18.469 6.539 1 97.44 141 GLN B N 1
ATOM 2691 C CA . GLN B 1 141 ? -4.527 -19.156 7.188 1 97.44 141 GLN B CA 1
ATOM 2692 C C . GLN B 1 141 ? -3.762 -20.031 6.191 1 97.44 141 GLN B C 1
ATOM 2694 O O . GLN B 1 141 ? -2.539 -20.156 6.277 1 97.44 141 GLN B O 1
ATOM 2699 N N . GLN B 1 142 ? -4.465 -20.594 5.316 1 95.25 142 GLN B N 1
ATOM 2700 C CA . GLN B 1 142 ? -3.828 -21.422 4.301 1 95.25 142 GLN B CA 1
ATOM 2701 C C . GLN B 1 142 ? -2.848 -20.609 3.463 1 95.25 142 GLN B C 1
ATOM 2703 O O . GLN B 1 142 ? -1.709 -21.031 3.246 1 95.25 142 GLN B O 1
ATOM 2708 N N . SER B 1 143 ? -3.279 -19.484 3.008 1 97 143 SER B N 1
ATOM 2709 C CA . SER B 1 143 ? -2.416 -18.609 2.219 1 97 143 SER B CA 1
ATOM 2710 C C . SER B 1 143 ? -1.242 -18.094 3.047 1 97 143 SER B C 1
ATOM 2712 O O . SER B 1 143 ? -0.104 -18.078 2.572 1 97 143 SER B O 1
ATOM 2714 N N . ARG B 1 144 ? -1.509 -17.625 4.234 1 98.56 144 ARG B N 1
ATOM 2715 C CA . ARG B 1 144 ? -0.442 -17.141 5.105 1 98.56 144 ARG B CA 1
ATOM 2716 C C . ARG B 1 144 ? 0.638 -18.203 5.293 1 98.56 144 ARG B C 1
ATOM 2718 O O . ARG B 1 144 ? 1.83 -17.922 5.184 1 98.56 144 ARG B O 1
ATOM 2725 N N . ALA B 1 145 ? 0.221 -19.422 5.516 1 97.88 145 ALA B N 1
ATOM 2726 C CA . ALA B 1 145 ? 1.158 -20.531 5.691 1 97.88 145 ALA B CA 1
ATOM 2727 C C . ALA B 1 145 ? 1.938 -20.797 4.41 1 97.88 145 ALA B C 1
ATOM 2729 O O . ALA B 1 145 ? 3.148 -21.031 4.445 1 97.88 145 ALA B O 1
ATOM 2730 N N . ALA B 1 146 ? 1.253 -20.797 3.289 1 97.62 146 ALA B N 1
ATOM 2731 C CA . ALA B 1 146 ? 1.891 -21.047 2 1 97.62 146 ALA B CA 1
ATOM 2732 C C . ALA B 1 146 ? 2.951 -20 1.699 1 97.62 146 ALA B C 1
ATOM 2734 O O . ALA B 1 146 ? 4.043 -20.328 1.23 1 97.62 146 ALA B O 1
ATOM 2735 N N . ILE B 1 147 ? 2.617 -18.766 1.96 1 98.56 147 ILE B N 1
ATOM 2736 C CA . ILE B 1 147 ? 3.529 -17.656 1.702 1 98.56 147 ILE B CA 1
ATOM 2737 C C . ILE B 1 147 ? 4.758 -17.781 2.6 1 98.56 147 ILE B C 1
ATOM 2739 O O . ILE B 1 147 ? 5.891 -17.625 2.139 1 98.56 147 ILE B O 1
ATOM 2743 N N . ALA B 1 148 ? 4.523 -18.047 3.83 1 98.31 148 ALA B N 1
ATOM 2744 C CA . ALA B 1 148 ? 5.625 -18.234 4.77 1 98.31 148 ALA B CA 1
ATOM 2745 C C . ALA B 1 148 ? 6.523 -19.391 4.344 1 98.31 148 ALA B C 1
ATOM 2747 O O . ALA B 1 148 ? 7.746 -19.312 4.48 1 98.31 148 ALA B O 1
ATOM 2748 N N . ARG B 1 149 ? 5.945 -20.438 3.838 1 97.06 149 ARG B N 1
ATOM 2749 C CA . ARG B 1 149 ? 6.691 -21.609 3.412 1 97.06 149 ARG B CA 1
ATOM 2750 C C . ARG B 1 149 ? 7.621 -21.297 2.248 1 97.06 149 ARG B C 1
ATOM 2752 O O . ARG B 1 149 ? 8.617 -21.984 2.033 1 97.06 149 ARG B O 1
ATOM 2759 N N . LEU B 1 150 ? 7.273 -20.312 1.497 1 97.75 150 LEU B N 1
ATOM 2760 C CA . LEU B 1 150 ? 8.148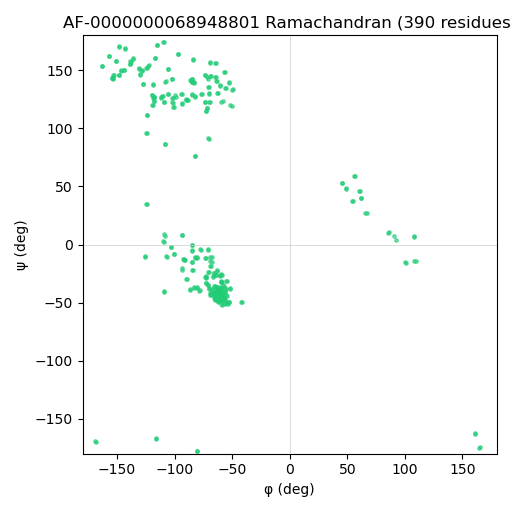 -19.891 0.407 1 97.75 150 LEU B CA 1
ATOM 2761 C C . LEU B 1 150 ? 9.461 -19.328 0.947 1 97.75 150 LEU B C 1
ATOM 2763 O O . LEU B 1 150 ? 10.453 -19.266 0.223 1 97.75 150 LEU B O 1
ATOM 2767 N N . GLY B 1 151 ? 9.422 -18.844 2.172 1 98.19 151 GLY B N 1
ATOM 2768 C CA . GLY B 1 151 ? 10.547 -18.125 2.744 1 98.19 151 GLY B CA 1
ATOM 2769 C C . GLY B 1 151 ? 10.297 -16.641 2.883 1 98.19 151 GLY B C 1
ATOM 2770 O O . GLY B 1 151 ? 11.211 -15.875 3.199 1 98.19 151 GLY B O 1
ATOM 2771 N N . ALA B 1 152 ? 9.109 -16.188 2.625 1 98.88 152 ALA B N 1
ATOM 2772 C CA . ALA B 1 152 ? 8.766 -14.781 2.785 1 98.88 152 ALA B CA 1
ATOM 2773 C C . ALA B 1 152 ? 8.633 -14.414 4.262 1 98.88 152 ALA B C 1
ATOM 2775 O O . ALA B 1 152 ? 8.227 -15.242 5.078 1 98.88 152 ALA B O 1
ATOM 2776 N N . ARG B 1 153 ? 9 -13.25 4.594 1 98.69 153 ARG B N 1
ATOM 2777 C CA . ARG B 1 153 ? 8.875 -12.742 5.957 1 98.69 153 ARG B CA 1
ATOM 2778 C C . ARG B 1 153 ? 7.676 -11.805 6.078 1 98.69 153 ARG B C 1
ATOM 2780 O O . ARG B 1 153 ? 7.418 -10.992 5.184 1 98.69 153 ARG B O 1
ATOM 2787 N N . GLN B 1 154 ? 6.984 -11.859 7.188 1 98.88 154 GLN B N 1
ATOM 2788 C CA . GLN B 1 154 ? 5.859 -10.961 7.426 1 98.88 154 GLN B CA 1
ATOM 2789 C C . GLN B 1 154 ? 6.348 -9.547 7.734 1 98.88 154 GLN B C 1
ATOM 2791 O O . GLN B 1 154 ? 7.117 -9.344 8.672 1 98.88 154 GLN B O 1
ATOM 2796 N N . ASP B 1 155 ? 5.922 -8.586 6.965 1 98.88 155 ASP B N 1
ATOM 2797 C CA . ASP B 1 155 ? 6.258 -7.18 7.168 1 98.88 155 ASP B CA 1
ATOM 2798 C C . ASP B 1 155 ? 5.344 -6.539 8.211 1 98.88 155 ASP B C 1
ATOM 2800 O O . ASP B 1 155 ? 5.773 -5.664 8.961 1 98.88 155 ASP B O 1
ATOM 2804 N N . GLY B 1 156 ? 4.105 -6.945 8.195 1 98.81 156 GLY B N 1
ATOM 2805 C CA . GLY B 1 156 ? 3.123 -6.402 9.117 1 98.81 156 GLY B CA 1
ATOM 2806 C C . GLY B 1 156 ? 1.691 -6.699 8.711 1 98.81 156 GLY B C 1
ATOM 2807 O O . GLY B 1 156 ? 1.449 -7.527 7.832 1 98.81 156 GLY B O 1
ATOM 2808 N N . VAL B 1 157 ? 0.734 -6.137 9.453 1 98.88 157 VAL B N 1
ATOM 2809 C CA . VAL B 1 157 ? -0.697 -6.285 9.211 1 98.88 157 VAL B CA 1
ATOM 2810 C C . VAL B 1 157 ? -1.338 -4.91 9.047 1 98.88 157 VAL B C 1
ATOM 2812 O O . VAL B 1 157 ? -1.347 -4.109 9.984 1 98.88 157 VAL B O 1
ATOM 2815 N N . LEU B 1 158 ? -1.802 -4.555 7.855 1 98.81 158 LEU B N 1
ATOM 2816 C CA . LEU B 1 158 ? -2.564 -3.332 7.625 1 98.81 158 LEU B CA 1
ATOM 2817 C C . LEU B 1 158 ? -3.963 -3.443 8.219 1 98.81 158 LEU B C 1
ATOM 2819 O O . LEU B 1 158 ? -4.766 -4.27 7.785 1 98.81 158 LEU B O 1
ATOM 2823 N N . ARG B 1 159 ? -4.273 -2.617 9.156 1 98.69 159 ARG B N 1
ATOM 2824 C CA . ARG B 1 159 ? -5.523 -2.727 9.906 1 98.69 159 ARG B CA 1
ATOM 2825 C C . ARG B 1 159 ? -6.664 -2.033 9.172 1 98.69 159 ARG B C 1
ATOM 2827 O O . ARG B 1 159 ? -6.477 -0.965 8.586 1 98.69 159 ARG B O 1
ATOM 2834 N N . ASN B 1 160 ? -7.895 -2.709 9.203 1 98.69 160 ASN B N 1
ATOM 2835 C CA . ASN B 1 160 ? -9.047 -2.17 8.484 1 98.69 160 ASN B CA 1
ATOM 2836 C C . ASN B 1 160 ? -8.672 -1.71 7.082 1 98.69 160 ASN B C 1
ATOM 2838 O O . ASN B 1 160 ? -8.984 -0.584 6.688 1 98.69 160 ASN B O 1
ATOM 2842 N N . HIS B 1 161 ? -8.062 -2.617 6.375 1 98.56 161 HIS B N 1
ATOM 2843 C CA . HIS B 1 161 ? -7.449 -2.26 5.105 1 98.56 161 HIS B CA 1
ATOM 2844 C C . HIS B 1 161 ? -8.484 -2.203 3.986 1 98.56 161 HIS B C 1
ATOM 2846 O O . HIS B 1 161 ? -8.414 -1.339 3.111 1 98.56 161 HIS B O 1
ATOM 2852 N N . GLN B 1 162 ? -9.453 -3.078 3.996 1 98.06 162 GLN B N 1
ATOM 2853 C CA . GLN B 1 162 ? -10.453 -3.16 2.939 1 98.06 162 GLN B CA 1
ATOM 2854 C C . GLN B 1 162 ? -11.82 -3.535 3.506 1 98.06 162 GLN B C 1
ATOM 2856 O O . GLN B 1 162 ? -11.906 -4.262 4.496 1 98.06 162 GLN B O 1
ATOM 2861 N N . ARG B 1 163 ? -12.844 -3.049 2.809 1 96.69 163 ARG B N 1
ATOM 2862 C CA . ARG B 1 163 ? -14.203 -3.51 3.08 1 96.69 163 ARG B CA 1
ATOM 2863 C C . ARG B 1 163 ? -14.555 -4.715 2.213 1 96.69 163 ARG B C 1
ATOM 2865 O O . ARG B 1 163 ? -14.461 -4.648 0.985 1 96.69 163 ARG B O 1
ATOM 2872 N N . MET B 1 164 ? -14.969 -5.785 2.834 1 95.19 164 MET B N 1
ATOM 2873 C CA . MET B 1 164 ? -15.344 -7.004 2.125 1 95.19 164 MET B CA 1
ATOM 2874 C C . MET B 1 164 ? -16.781 -6.934 1.646 1 95.19 164 MET B C 1
ATOM 2876 O O . MET B 1 164 ? -17.562 -6.113 2.135 1 95.19 164 MET B O 1
ATOM 2880 N N . PRO B 1 165 ? -17.094 -7.719 0.68 1 90.69 165 PRO B N 1
ATOM 2881 C CA . PRO B 1 165 ? -18.469 -7.691 0.153 1 90.69 165 PRO B CA 1
ATOM 2882 C C . PRO B 1 165 ? -19.516 -7.914 1.235 1 90.69 165 PRO B C 1
ATOM 2884 O O . PRO B 1 165 ? -20.625 -7.371 1.147 1 90.69 165 PRO B O 1
ATOM 2887 N N . ASP B 1 166 ? -19.234 -8.664 2.26 1 92.69 166 ASP B N 1
ATOM 2888 C CA . ASP B 1 166 ? -20.203 -8.969 3.312 1 92.69 166 ASP B CA 1
ATOM 2889 C C . ASP B 1 166 ? -20.219 -7.863 4.371 1 92.69 166 ASP B C 1
ATOM 2891 O O . ASP B 1 166 ? -20.906 -7.988 5.387 1 92.69 166 ASP B O 1
ATOM 2895 N N . GLY B 1 167 ? -19.422 -6.836 4.234 1 94 167 GLY B N 1
ATOM 2896 C CA . GLY B 1 167 ? -19.422 -5.688 5.129 1 94 167 GLY B CA 1
ATOM 2897 C C . GLY B 1 167 ? -18.312 -5.73 6.164 1 94 167 GLY B C 1
ATOM 2898 O O . GLY B 1 167 ? -18.016 -4.719 6.805 1 94 167 GLY B O 1
ATOM 2899 N N . SER B 1 168 ? -17.719 -6.906 6.309 1 96.44 168 SER B N 1
ATOM 2900 C CA . SER B 1 168 ? -16.641 -7.004 7.277 1 96.44 168 SER B CA 1
ATOM 2901 C C . SER B 1 168 ? -15.406 -6.234 6.809 1 96.44 168 SER B C 1
ATOM 2903 O O . SER B 1 168 ? -15.289 -5.895 5.629 1 96.44 168 SER B O 1
ATOM 2905 N N . LEU B 1 169 ? -14.602 -5.871 7.762 1 97.94 169 LEU B N 1
ATOM 2906 C CA . LEU B 1 169 ? -13.359 -5.164 7.449 1 97.94 169 LEU B CA 1
ATOM 2907 C C . LEU B 1 169 ? -12.172 -6.117 7.461 1 97.94 169 LEU B C 1
ATOM 2909 O O . LEU B 1 169 ? -11.977 -6.859 8.422 1 97.94 169 LEU B O 1
ATOM 2913 N N . ARG B 1 170 ? -11.438 -6.082 6.422 1 98.25 170 ARG B N 1
ATOM 2914 C CA . ARG B 1 170 ? -10.289 -6.961 6.254 1 98.25 170 ARG B CA 1
ATOM 2915 C C . ARG B 1 170 ? -9.031 -6.328 6.832 1 98.25 170 ARG B C 1
ATOM 2917 O O . ARG B 1 170 ? -8.68 -5.195 6.496 1 98.25 170 ARG B O 1
ATOM 2924 N N . ASP B 1 171 ? -8.391 -7.047 7.746 1 98.75 171 ASP B N 1
ATOM 2925 C CA . ASP B 1 171 ? -6.969 -6.84 8 1 98.75 171 ASP B CA 1
ATOM 2926 C C . ASP B 1 171 ? -6.117 -7.598 6.984 1 98.75 171 ASP B C 1
ATOM 2928 O O . ASP B 1 171 ? -6.32 -8.797 6.766 1 98.75 171 ASP B O 1
ATOM 2932 N N . THR B 1 172 ? -5.184 -6.902 6.332 1 98.81 172 THR B N 1
ATOM 2933 C CA . THR B 1 172 ? -4.348 -7.504 5.297 1 98.81 172 THR B CA 1
ATOM 2934 C C . THR B 1 172 ? -2.955 -7.812 5.844 1 98.81 172 THR B C 1
ATOM 2936 O O . THR B 1 172 ? -2.254 -6.914 6.312 1 98.81 172 THR B O 1
ATOM 2939 N N . VAL B 1 173 ? -2.566 -9.023 5.773 1 98.94 173 VAL B N 1
ATOM 2940 C CA . VAL B 1 173 ? -1.214 -9.414 6.152 1 98.94 173 VAL B CA 1
ATOM 2941 C C . VAL B 1 173 ? -0.268 -9.211 4.969 1 98.94 173 VAL B C 1
ATOM 2943 O O . VAL B 1 173 ? -0.563 -9.633 3.85 1 98.94 173 VAL B O 1
ATOM 2946 N N . VAL B 1 174 ? 0.819 -8.539 5.23 1 98.94 174 VAL B N 1
ATOM 2947 C CA . VAL B 1 174 ? 1.803 -8.25 4.191 1 98.94 174 VAL B CA 1
ATOM 2948 C C . VAL B 1 174 ? 3.08 -9.039 4.453 1 98.94 174 VAL B C 1
ATOM 2950 O O . VAL B 1 174 ? 3.596 -9.047 5.574 1 98.94 174 VAL B O 1
ATOM 2953 N N . PHE B 1 175 ? 3.555 -9.781 3.449 1 98.94 175 PHE B N 1
ATOM 2954 C CA . PHE B 1 175 ? 4.848 -10.453 3.43 1 98.94 175 PHE B CA 1
ATOM 2955 C C . PHE B 1 175 ? 5.727 -9.898 2.314 1 98.94 175 PHE B C 1
ATOM 2957 O O . PHE B 1 175 ? 5.23 -9.297 1.365 1 98.94 175 PHE B O 1
ATOM 2964 N N . SER B 1 176 ? 7.023 -10.141 2.473 1 98.94 176 SER B N 1
ATOM 2965 C CA . SER B 1 176 ? 7.895 -9.805 1.353 1 98.94 176 SER B CA 1
ATOM 2966 C C . SER B 1 176 ? 9.117 -10.711 1.305 1 98.94 176 SER B C 1
ATOM 2968 O O . SER B 1 176 ? 9.43 -11.398 2.281 1 98.94 176 SER B O 1
ATOM 2970 N N . ILE B 1 177 ? 9.695 -10.805 0.182 1 98.94 177 ILE B N 1
ATOM 2971 C CA . ILE B 1 177 ? 11.062 -11.25 -0.072 1 98.94 177 ILE B CA 1
ATOM 2972 C C . ILE B 1 177 ? 11.867 -10.117 -0.717 1 98.94 177 ILE B C 1
ATOM 2974 O O . ILE B 1 177 ? 11.469 -9.586 -1.754 1 98.94 177 ILE B O 1
ATOM 2978 N N . ILE B 1 178 ? 12.969 -9.742 -0.106 1 98.88 178 ILE B N 1
ATOM 2979 C CA . ILE B 1 178 ? 13.797 -8.695 -0.696 1 98.88 178 ILE B CA 1
ATOM 2980 C C . ILE B 1 178 ? 14.938 -9.32 -1.496 1 98.88 178 ILE B C 1
ATOM 2982 O O . ILE B 1 178 ? 15.266 -10.492 -1.307 1 98.88 178 ILE B O 1
ATOM 2986 N N . ALA B 1 179 ? 15.562 -8.555 -2.336 1 98.69 179 ALA B N 1
ATOM 2987 C CA . ALA B 1 179 ? 16.531 -9.039 -3.316 1 98.69 179 ALA B CA 1
ATOM 2988 C C . ALA B 1 179 ? 17.656 -9.805 -2.635 1 98.69 179 ALA B C 1
ATOM 2990 O O . ALA B 1 179 ? 18.094 -10.844 -3.133 1 98.69 179 ALA B O 1
ATOM 2991 N N . SER B 1 180 ? 18.141 -9.359 -1.526 1 98.62 180 SER B N 1
ATOM 2992 C CA . SER B 1 180 ? 19.281 -9.984 -0.846 1 98.62 180 SER B CA 1
ATOM 2993 C C . SER B 1 180 ? 18.906 -11.352 -0.283 1 98.62 180 SER B C 1
ATOM 2995 O O . SER B 1 180 ? 19.781 -12.156 0.04 1 98.62 180 SER B O 1
ATOM 2997 N N . GLU B 1 181 ? 17.672 -11.609 -0.137 1 98.88 181 GLU B N 1
ATOM 2998 C CA . GLU B 1 181 ? 17.203 -12.867 0.428 1 98.88 181 GLU B CA 1
ATOM 2999 C C . GLU B 1 181 ? 16.953 -13.906 -0.663 1 98.88 181 GLU B C 1
ATOM 3001 O O . GLU B 1 181 ? 16.828 -15.094 -0.375 1 98.88 181 GLU B O 1
ATOM 3006 N N . TRP B 1 182 ? 16.906 -13.508 -1.926 1 98.81 182 TRP B N 1
ATOM 3007 C CA . TRP B 1 182 ? 16.453 -14.336 -3.039 1 98.81 182 TRP B CA 1
ATOM 3008 C C . TRP B 1 182 ? 17.359 -15.562 -3.205 1 98.81 182 TRP B C 1
ATOM 3010 O O . TRP B 1 182 ? 16.859 -16.688 -3.355 1 98.81 182 TRP B O 1
ATOM 3020 N N . PRO B 1 183 ? 18.672 -15.445 -3.096 1 98.69 183 PRO B N 1
ATOM 3021 C CA . PRO B 1 183 ? 19.484 -16.641 -3.287 1 98.69 183 PRO B CA 1
ATOM 3022 C C . PRO B 1 183 ? 19.141 -17.766 -2.305 1 98.69 183 PRO B C 1
ATOM 3024 O O . PRO B 1 183 ? 19.047 -18.922 -2.697 1 98.69 183 PRO B O 1
ATOM 3027 N N . ALA B 1 184 ? 18.922 -17.438 -1.063 1 98.81 184 ALA B N 1
ATOM 3028 C CA . ALA B 1 184 ? 18.562 -18.438 -0.068 1 98.81 184 ALA B CA 1
ATOM 3029 C C . ALA B 1 184 ? 17.172 -19 -0.333 1 98.81 184 ALA B C 1
ATOM 3031 O O . ALA B 1 184 ? 16.938 -20.203 -0.215 1 98.81 184 ALA B O 1
ATOM 3032 N N . VAL B 1 185 ? 16.234 -18.125 -0.69 1 98.88 185 VAL B N 1
ATOM 3033 C CA . VAL B 1 185 ? 14.875 -18.547 -0.993 1 98.88 185 VAL B CA 1
ATOM 3034 C C . VAL B 1 185 ? 14.875 -19.469 -2.205 1 98.88 185 VAL B C 1
ATOM 3036 O O . VAL B 1 185 ? 14.195 -20.5 -2.207 1 98.88 185 VAL B O 1
ATOM 3039 N N . ARG B 1 186 ? 15.594 -19.094 -3.221 1 98.81 186 ARG B N 1
ATOM 3040 C CA . ARG B 1 186 ? 15.727 -19.938 -4.41 1 98.81 186 ARG B CA 1
ATOM 3041 C C . ARG B 1 186 ? 16.203 -21.328 -4.043 1 98.81 186 ARG B C 1
ATOM 3043 O O . ARG B 1 186 ? 15.625 -22.328 -4.492 1 98.81 186 ARG B O 1
ATOM 3050 N N . GLN B 1 187 ? 17.266 -21.391 -3.273 1 98.56 187 GLN B N 1
ATOM 3051 C CA . GLN B 1 187 ? 17.797 -22.688 -2.852 1 98.56 187 GLN B CA 1
ATOM 3052 C C . GLN B 1 187 ? 16.766 -23.484 -2.078 1 98.56 187 GLN B C 1
ATOM 3054 O O . GLN B 1 187 ? 16.625 -24.688 -2.279 1 98.56 187 GLN B O 1
ATOM 3059 N N . HIS B 1 188 ? 16.109 -22.828 -1.191 1 98.44 188 HIS B N 1
ATOM 3060 C CA . HIS B 1 188 ? 15.07 -23.469 -0.381 1 98.44 188 HIS B CA 1
ATOM 3061 C C . HIS B 1 188 ? 13.969 -24.047 -1.255 1 98.44 188 HIS B C 1
ATOM 3063 O O . HIS B 1 188 ? 13.555 -25.203 -1.061 1 98.44 188 HIS B O 1
ATOM 3069 N N . LEU B 1 189 ? 13.453 -23.281 -2.246 1 98.44 189 LEU B N 1
ATOM 3070 C CA . LEU B 1 189 ? 12.375 -23.734 -3.121 1 98.44 189 LEU B CA 1
ATOM 3071 C C . LEU B 1 189 ? 12.836 -24.891 -3.994 1 98.44 189 LEU B C 1
ATOM 3073 O O . LEU B 1 189 ? 12.086 -25.844 -4.215 1 98.44 189 LEU B O 1
ATOM 3077 N N . GLN B 1 190 ? 14.047 -24.781 -4.488 1 98.12 190 GLN B N 1
ATOM 3078 C CA . GLN B 1 190 ? 14.602 -25.891 -5.262 1 98.12 190 GLN B CA 1
ATOM 3079 C C . GLN B 1 190 ? 14.695 -27.156 -4.422 1 98.12 190 GLN B C 1
ATOM 3081 O O . GLN B 1 190 ? 14.367 -28.25 -4.895 1 98.12 190 GLN B O 1
ATOM 3086 N N . PHE B 1 191 ? 15.164 -27 -3.178 1 97.69 191 PHE B N 1
ATOM 3087 C CA . PHE B 1 191 ? 15.25 -28.125 -2.26 1 97.69 191 PHE B CA 1
ATOM 3088 C C . PHE B 1 191 ? 13.875 -28.766 -2.053 1 97.69 191 PHE B C 1
ATOM 3090 O O . PHE B 1 191 ? 13.742 -29.984 -2.068 1 97.69 191 PHE B O 1
ATOM 3097 N N . GLN B 1 192 ? 12.828 -27.938 -1.821 1 96.19 192 GLN B N 1
ATOM 3098 C CA . GLN B 1 192 ? 11.461 -28.422 -1.623 1 96.19 192 GLN B CA 1
ATOM 3099 C C . GLN B 1 192 ? 10.977 -29.203 -2.838 1 96.19 192 GLN B C 1
ATOM 3101 O O . GLN B 1 192 ? 10.227 -30.172 -2.697 1 96.19 192 GLN B O 1
ATOM 3106 N N . LEU B 1 193 ? 11.336 -28.797 -4.012 1 96.44 193 LEU B N 1
ATOM 3107 C CA . LEU B 1 193 ? 10.898 -29.438 -5.25 1 96.44 193 LEU B CA 1
ATOM 3108 C C . LEU B 1 193 ? 11.609 -30.766 -5.449 1 96.44 193 LEU B C 1
ATOM 3110 O O . LEU B 1 193 ? 11.039 -31.688 -6.043 1 96.44 193 LEU B O 1
ATOM 3114 N N . ASP B 1 194 ? 12.766 -30.859 -4.914 1 94.5 194 ASP B N 1
ATOM 3115 C CA . ASP B 1 194 ? 13.602 -32.031 -5.172 1 94.5 194 ASP B CA 1
ATOM 3116 C C . ASP B 1 194 ? 13.406 -33.094 -4.086 1 94.5 194 ASP B C 1
ATOM 3118 O O . ASP B 1 194 ? 13.766 -34.25 -4.27 1 94.5 194 ASP B O 1
ATOM 3122 N N . ARG B 1 195 ? 12.93 -32.625 -2.971 1 87.94 195 ARG B N 1
ATOM 3123 C CA . ARG B 1 195 ? 12.805 -33.594 -1.868 1 87.94 195 ARG B CA 1
ATOM 3124 C C . ARG B 1 195 ? 11.703 -34.594 -2.139 1 87.94 195 ARG B C 1
ATOM 3126 O O . ARG B 1 195 ? 10.617 -34.25 -2.594 1 87.94 195 ARG B O 1
ATOM 3133 N N . PRO B 1 196 ? 11.945 -35.844 -1.891 1 73.94 196 PRO B N 1
ATOM 3134 C CA . PRO B 1 196 ? 10.938 -36.875 -2.1 1 73.94 196 PRO B CA 1
ATOM 3135 C C . PRO B 1 196 ? 9.664 -36.625 -1.287 1 73.94 196 PRO B C 1
ATOM 3137 O O . PRO B 1 196 ? 9.742 -36.188 -0.145 1 73.94 196 PRO B O 1
ATOM 3140 N N . ARG B 1 197 ? 8.602 -36.562 -1.913 1 66.12 197 ARG B N 1
ATOM 3141 C CA . ARG B 1 197 ? 7.328 -36.344 -1.237 1 66.12 197 ARG B CA 1
ATOM 3142 C C . ARG B 1 197 ? 6.707 -37.688 -0.82 1 66.12 197 ARG B C 1
ATOM 3144 O O . ARG B 1 197 ? 6.953 -38.719 -1.45 1 66.12 197 ARG B O 1
#

Radius of gyration: 23.21 Å; Cα contacts (8 Å, |Δi|>4): 775; chains: 2; bounding box: 42×72×54 Å

pLDDT: mean 96.63, std 5.79, range [44.66, 98.94]

Sequence (394 aa):
MTAFVKPVTLVGRHVTLEPLRAEHAEGLRNACADGELWKLWYTSVPAPERMEAEIARRLALQEQGSMLPFAVRDAAGELAGMTTYMNIDATNRRVEIGSTWYARRVQRTPLNTECKLMLLGHAFDHLDCIAVEFRTHWMNQQSRAAIARLGARQDGVLRNHQRMPDGSLRDTVVFSIIASEWPAVRQHLQFQLDRPRMTAFVKPVTLVGRHVTLEPLRAEHAEGLRNACADGELWKLWYTSVPAPERMEAEIARRLALQEQGSMLPFAVRDAAGELAGMTTYMNIDATNRRVEIGSTWYARRVQRTPLNTECKLMLLGHAFDHLDCIAVEFRTHWMNQQSRAAIARLGARQDGVLRNHQRMPDGSLRDTVVFSIIASEWPAVRQHLQFQLDRPR

Nearest PDB structures (foldseek):
  8gxk-assembly2_C  TM=9.241E-01  e=1.486E-21  Pseudomonas jinjuensis
  8gxj-assembly1_A  TM=9.166E-01  e=4.689E-21  Pseudomonas aeruginosa PAO1
  8gxf-assembly2_C  TM=9.311E-01  e=7.292E-20  Pseudomonas flexibilis
  2z0z-assembly1_A-2  TM=8.973E-01  e=1.215E-19  Thermus thermophilus HB8
  3tcv-assembly1_A  TM=8.889E-01  e=2.613E-19  Brucella abortus 2308